Protein AF-A0A8B8GAT7-F1 (afdb_monomer_lite)

Structure (mmCIF, N/CA/C/O backbone):
data_AF-A0A8B8GAT7-F1
#
_entry.id   AF-A0A8B8GAT7-F1
#
loop_
_atom_site.group_PDB
_atom_site.id
_atom_site.type_symbol
_atom_site.label_atom_id
_atom_site.label_alt_id
_atom_site.label_comp_id
_atom_site.label_asym_id
_atom_site.label_entity_id
_atom_site.label_seq_id
_atom_site.pdbx_PDB_ins_code
_atom_site.Cartn_x
_atom_site.Cartn_y
_atom_site.Cartn_z
_atom_site.occupancy
_atom_site.B_iso_or_equiv
_atom_site.auth_seq_id
_atom_site.auth_comp_id
_atom_site.auth_asym_id
_atom_site.auth_atom_id
_atom_site.pdbx_PDB_model_num
ATOM 1 N N . MET A 1 1 ? 28.956 50.804 43.395 1.00 28.06 1 MET A N 1
ATOM 2 C CA . MET A 1 1 ? 30.348 50.786 42.893 1.00 28.06 1 MET A CA 1
ATOM 3 C C . MET A 1 1 ? 31.013 49.544 43.485 1.00 28.06 1 MET A C 1
ATOM 5 O O . MET A 1 1 ? 30.778 49.306 44.656 1.00 28.06 1 MET A O 1
ATOM 9 N N . VAL A 1 2 ? 31.769 48.769 42.697 1.00 25.88 2 VAL A N 1
ATOM 10 C CA . VAL A 1 2 ? 32.617 47.621 43.126 1.00 25.88 2 VAL A CA 1
ATOM 11 C C . VAL A 1 2 ? 31.918 46.394 43.765 1.00 25.88 2 VAL A C 1
ATOM 13 O O . VAL A 1 2 ? 31.827 46.223 44.972 1.00 25.88 2 VAL A O 1
ATOM 16 N N . GLN A 1 3 ? 31.448 45.528 42.868 1.00 20.38 3 GLN A N 1
ATOM 17 C CA . GLN A 1 3 ? 31.609 44.061 42.802 1.00 20.38 3 GLN A CA 1
ATOM 18 C C . GLN A 1 3 ? 32.591 43.368 43.790 1.00 20.38 3 GLN A C 1
ATOM 20 O O . GLN A 1 3 ? 33.748 43.768 43.851 1.00 20.38 3 GLN A O 1
ATOM 25 N N . LEU A 1 4 ? 32.178 42.250 44.423 1.00 23.47 4 LEU A N 1
ATOM 26 C CA . LEU A 1 4 ? 32.765 40.889 44.267 1.00 23.47 4 LEU A CA 1
ATOM 27 C C . LEU A 1 4 ? 32.117 39.829 45.201 1.00 23.47 4 LEU A C 1
ATOM 29 O O . LEU A 1 4 ? 31.803 40.104 46.353 1.00 23.47 4 LEU A O 1
ATOM 33 N N . ALA A 1 5 ? 31.950 38.609 44.676 1.00 21.92 5 ALA A N 1
ATOM 34 C CA . ALA A 1 5 ? 31.627 37.340 45.371 1.00 21.92 5 ALA A CA 1
ATOM 35 C C . ALA A 1 5 ? 32.861 36.388 45.231 1.00 21.92 5 ALA A C 1
ATOM 37 O O . ALA A 1 5 ? 33.861 36.891 44.703 1.00 21.92 5 ALA A O 1
ATOM 38 N N . PRO A 1 6 ? 32.890 35.069 45.588 1.00 32.22 6 PRO A N 1
ATOM 39 C CA . PRO A 1 6 ? 31.857 34.093 46.018 1.00 32.22 6 PRO A CA 1
ATOM 40 C C . PRO A 1 6 ? 32.106 33.601 47.481 1.00 32.22 6 PRO A C 1
ATOM 42 O O . PRO A 1 6 ? 32.804 34.300 48.204 1.00 32.22 6 PRO A O 1
ATOM 45 N N . THR A 1 7 ? 31.588 32.508 48.075 1.00 22.34 7 THR A N 1
ATOM 46 C CA . THR A 1 7 ? 30.887 31.239 47.698 1.00 22.34 7 THR A CA 1
ATOM 47 C C . THR A 1 7 ? 29.751 30.955 48.734 1.00 22.34 7 THR A C 1
ATOM 49 O O . THR A 1 7 ? 29.459 31.858 49.513 1.00 22.34 7 THR A O 1
ATOM 52 N N . ALA A 1 8 ? 29.019 29.827 48.842 1.00 23.84 8 ALA A N 1
ATOM 53 C CA . ALA A 1 8 ? 28.989 28.515 48.170 1.00 23.84 8 ALA A CA 1
ATOM 54 C C . ALA A 1 8 ? 27.554 27.917 48.151 1.00 23.84 8 ALA A C 1
ATOM 56 O O 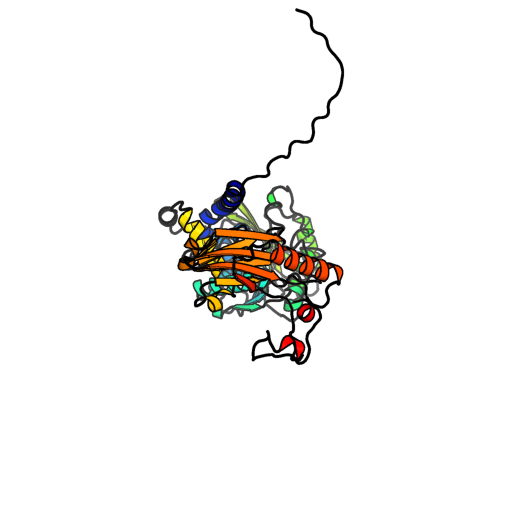. ALA A 1 8 ? 26.739 28.233 49.011 1.00 23.84 8 ALA A O 1
ATOM 57 N N . ASP A 1 9 ? 27.305 27.037 47.177 1.00 23.25 9 ASP A N 1
ATOM 58 C CA . ASP A 1 9 ? 26.381 25.888 47.126 1.00 23.25 9 ASP A CA 1
ATOM 59 C C . ASP A 1 9 ? 25.031 25.873 47.879 1.00 23.25 9 ASP A C 1
ATOM 61 O O . ASP A 1 9 ? 24.935 25.637 49.081 1.00 23.25 9 ASP A O 1
ATOM 65 N N . SER A 1 10 ? 23.953 25.837 47.087 1.00 26.08 10 SER A N 1
ATOM 66 C CA . SER A 1 10 ? 22.904 24.819 47.259 1.00 26.08 10 SER A CA 1
ATOM 67 C C . SER A 1 10 ? 22.390 24.361 45.887 1.00 26.08 10 SER A C 1
ATOM 69 O O . SER A 1 10 ? 22.376 25.126 44.922 1.00 26.08 10 SER A O 1
ATOM 71 N N . THR A 1 11 ? 22.059 23.077 45.773 1.00 26.28 11 THR A N 1
ATOM 72 C CA . THR A 1 11 ? 21.849 22.373 44.502 1.00 26.28 11 THR A CA 1
ATOM 73 C C . THR A 1 11 ? 20.491 22.668 43.864 1.00 26.28 11 THR A C 1
ATOM 75 O O . THR A 1 11 ? 19.439 22.431 44.456 1.00 26.28 11 THR A O 1
ATOM 78 N N . SER A 1 12 ? 20.495 23.100 42.602 1.00 26.39 12 SER A N 1
ATOM 79 C CA . SER A 1 12 ? 19.295 23.120 41.764 1.00 26.39 12 SER A CA 1
ATOM 80 C C . SER A 1 12 ? 18.989 21.715 41.232 1.00 26.39 12 SER A C 1
ATOM 82 O O . SER A 1 12 ? 19.799 21.102 40.537 1.00 26.39 12 SER A O 1
ATOM 84 N N . GLY A 1 13 ? 17.798 21.198 41.541 1.00 26.47 13 GLY A N 1
ATOM 85 C CA . GLY A 1 13 ? 17.272 20.002 40.880 1.00 26.47 13 GLY A CA 1
ATOM 86 C C . GLY A 1 13 ? 16.900 20.291 39.417 1.00 26.47 13 GLY A C 1
ATOM 87 O O . GLY A 1 13 ? 16.555 21.433 39.095 1.00 26.47 13 GLY A O 1
ATOM 88 N N . PRO A 1 14 ? 16.942 19.291 38.517 1.00 26.28 14 PRO A N 1
ATOM 89 C CA . PRO A 1 14 ? 16.519 19.476 37.136 1.00 26.28 14 PRO A CA 1
ATOM 90 C C . PRO A 1 14 ? 15.013 19.754 37.092 1.00 26.28 14 PRO A C 1
ATOM 92 O O . PRO A 1 14 ? 14.201 18.916 37.483 1.00 26.28 14 PRO A O 1
ATOM 95 N N . GLY A 1 15 ? 14.639 20.940 36.611 1.00 25.86 15 GLY A N 1
ATOM 96 C CA . GLY A 1 15 ? 13.243 21.268 36.351 1.00 25.86 15 GLY A CA 1
ATOM 97 C C . GLY A 1 15 ? 12.675 20.321 35.297 1.00 25.86 15 GLY A C 1
ATOM 98 O O . GLY A 1 15 ? 13.230 20.202 34.207 1.00 25.86 15 GLY A O 1
ATOM 99 N N . THR A 1 16 ? 11.572 19.647 35.616 1.00 27.73 16 THR A N 1
ATOM 100 C CA . THR A 1 16 ? 10.839 18.816 34.658 1.00 27.73 16 THR A CA 1
ATOM 101 C C . THR A 1 16 ? 10.305 19.682 33.522 1.00 27.73 16 THR A C 1
ATOM 103 O O . THR A 1 16 ? 9.320 20.402 33.706 1.00 27.73 16 THR A O 1
ATOM 106 N N . GLU A 1 17 ? 10.926 19.592 32.345 1.00 26.55 17 GLU A N 1
ATOM 107 C CA . GLU A 1 17 ? 10.342 20.111 31.111 1.00 26.55 17 GLU A CA 1
ATOM 108 C C . GLU A 1 17 ? 8.998 19.413 30.867 1.00 26.55 17 GLU A C 1
ATOM 110 O O . GLU A 1 17 ? 8.920 18.203 30.643 1.00 26.55 17 GLU A O 1
ATOM 115 N N . LEU A 1 18 ? 7.918 20.189 30.941 1.00 30.17 18 LEU A N 1
ATOM 116 C CA . LEU A 1 18 ? 6.583 19.739 30.570 1.00 30.17 18 LEU A CA 1
ATOM 117 C C . LEU A 1 18 ? 6.571 19.435 29.069 1.00 30.17 18 LEU A C 1
ATOM 119 O O . LEU A 1 18 ? 6.642 20.344 28.242 1.00 30.17 18 LEU A O 1
ATOM 123 N N . GLY A 1 19 ? 6.466 18.149 28.726 1.00 34.94 19 GLY A N 1
ATOM 124 C CA . GLY A 1 19 ? 6.281 17.710 27.345 1.00 34.94 19 GLY A CA 1
ATOM 125 C C . GLY A 1 19 ? 5.033 18.337 26.695 1.00 34.94 19 GLY A C 1
ATOM 126 O O . GLY A 1 19 ? 4.102 18.736 27.402 1.00 34.94 19 GLY A O 1
ATOM 127 N N . PRO A 1 20 ? 4.994 18.428 25.351 1.00 28.23 20 PRO A N 1
ATOM 128 C CA . PRO A 1 20 ? 3.956 19.156 24.624 1.00 28.23 20 PRO A CA 1
ATOM 129 C C . PRO A 1 20 ? 2.546 18.637 24.932 1.00 28.23 20 PRO A C 1
ATOM 131 O O . PRO A 1 20 ? 2.322 17.442 25.137 1.00 28.23 20 PRO A O 1
ATOM 134 N N . SER A 1 21 ? 1.578 19.550 24.954 1.00 30.92 21 SER A N 1
ATOM 135 C CA . SER A 1 21 ? 0.223 19.272 25.418 1.00 30.92 21 SER A CA 1
ATOM 136 C C . SER A 1 21 ? -0.584 18.415 24.431 1.00 30.92 21 SER A C 1
ATOM 138 O O . SER A 1 21 ? -0.236 18.228 23.260 1.00 30.92 21 SER A O 1
ATOM 140 N N . LYS A 1 22 ? -1.739 17.917 24.895 1.00 33.22 22 LYS A N 1
ATOM 141 C CA . LYS A 1 22 ? -2.673 17.117 24.079 1.00 33.22 22 LYS A CA 1
ATOM 142 C C . LYS A 1 22 ? -3.254 17.883 22.879 1.00 33.22 22 LYS A C 1
ATOM 144 O O . LYS A 1 22 ? -3.706 17.242 21.933 1.00 33.22 22 LYS A O 1
ATOM 149 N N . ALA A 1 23 ? -3.250 19.220 22.903 1.00 29.83 23 ALA A N 1
ATOM 150 C CA . ALA A 1 23 ? -3.638 20.033 21.750 1.00 29.83 23 ALA A CA 1
ATOM 151 C C . ALA A 1 23 ? -2.540 20.007 20.673 1.00 29.83 23 ALA A C 1
ATOM 153 O O . ALA A 1 23 ? -2.820 19.713 19.509 1.00 29.83 23 ALA A O 1
ATOM 154 N N . ASP A 1 24 ? -1.284 20.191 21.090 1.00 29.81 24 ASP A N 1
ATOM 155 C CA . ASP A 1 24 ? -0.116 20.279 20.208 1.00 29.81 24 ASP A CA 1
ATOM 156 C C . ASP A 1 24 ? 0.084 19.000 19.380 1.00 29.81 24 ASP A C 1
ATOM 158 O O . ASP A 1 24 ? 0.414 19.058 18.196 1.00 29.81 24 ASP A O 1
ATOM 162 N N . THR A 1 25 ? -0.170 17.820 19.958 1.00 39.31 25 THR A N 1
ATOM 163 C CA . THR A 1 25 ? -0.004 16.530 19.257 1.00 39.31 25 THR A CA 1
ATOM 164 C C . THR A 1 25 ? -1.077 16.273 18.194 1.00 39.31 25 THR A C 1
ATOM 166 O O . THR A 1 25 ? -0.775 15.752 17.111 1.00 39.31 25 THR A O 1
ATOM 169 N N . GLN A 1 26 ? -2.332 16.641 18.469 1.00 37.50 26 GLN A N 1
ATOM 170 C CA . GLN A 1 26 ? -3.435 16.447 17.523 1.00 37.50 26 GLN A CA 1
ATOM 171 C C . GLN A 1 26 ? -3.383 17.491 16.396 1.00 37.50 26 GLN A C 1
ATOM 173 O O . GLN A 1 26 ? -3.573 17.144 15.227 1.00 37.50 26 GLN A O 1
ATOM 178 N N . GLU A 1 27 ? -3.019 18.735 16.718 1.00 36.69 27 GLU A N 1
ATOM 179 C CA . GLU A 1 27 ? -2.766 19.790 15.734 1.00 36.69 27 GLU A CA 1
ATOM 180 C C . GLU A 1 27 ? -1.532 19.493 14.864 1.00 36.69 27 GLU A C 1
ATOM 182 O O . GLU A 1 27 ? -1.591 19.665 13.645 1.00 36.69 27 GLU A O 1
ATOM 187 N N . CYS A 1 28 ? -0.452 18.942 15.431 1.00 42.31 28 CYS A N 1
ATOM 188 C CA . CYS A 1 28 ? 0.725 18.515 14.668 1.00 42.31 28 CYS A CA 1
ATOM 189 C C . CYS A 1 28 ? 0.382 17.431 13.626 1.00 42.31 28 CYS A C 1
ATOM 191 O O . CYS A 1 28 ? 0.781 17.539 12.464 1.00 42.31 28 CYS A O 1
ATOM 193 N N . THR A 1 29 ? -0.430 16.432 13.994 1.00 42.75 29 THR A N 1
ATOM 194 C CA . THR A 1 29 ? -0.849 15.360 13.066 1.00 42.75 29 THR A CA 1
ATOM 195 C C . THR A 1 29 ? -1.764 15.894 11.957 1.00 42.75 29 THR A C 1
ATOM 197 O O . THR A 1 29 ? -1.546 15.590 10.779 1.00 42.75 29 THR A O 1
ATOM 200 N N . LEU A 1 30 ? -2.734 16.757 12.299 1.00 50.66 30 LEU A N 1
ATOM 201 C CA . LEU A 1 30 ? -3.574 17.449 11.313 1.00 50.66 30 LEU A CA 1
ATOM 202 C C . LEU A 1 30 ? -2.724 18.287 10.348 1.00 50.66 30 LEU A C 1
ATOM 204 O O . LEU A 1 30 ? -2.845 18.132 9.136 1.00 50.66 30 LEU A O 1
ATOM 208 N N . ASN A 1 31 ? -1.824 19.131 10.853 1.00 54.12 31 ASN A N 1
ATOM 209 C CA . ASN A 1 31 ? -1.012 20.024 10.022 1.00 54.12 31 ASN A CA 1
ATOM 210 C C . ASN A 1 31 ? -0.032 19.262 9.108 1.00 54.12 31 ASN A C 1
ATOM 212 O O . ASN A 1 31 ? 0.200 19.677 7.968 1.00 54.12 31 ASN A O 1
ATOM 216 N N . ARG A 1 32 ? 0.507 18.116 9.553 1.00 59.12 32 ARG A N 1
ATOM 217 C CA . ARG A 1 32 ? 1.447 17.291 8.769 1.00 59.12 32 ARG A CA 1
ATOM 218 C C . ARG A 1 32 ? 0.815 16.676 7.518 1.00 59.12 32 ARG A C 1
ATOM 220 O O . ARG A 1 32 ? 1.485 16.551 6.489 1.00 59.12 32 ARG A O 1
ATOM 227 N N . THR A 1 33 ? -0.463 16.321 7.618 1.00 61.44 33 THR A N 1
ATOM 228 C CA . THR A 1 33 ? -1.220 15.523 6.643 1.00 61.44 33 THR A CA 1
ATOM 229 C C . THR A 1 33 ? -2.176 16.364 5.793 1.00 61.44 33 THR A C 1
ATOM 231 O O . THR A 1 33 ? -2.322 16.112 4.597 1.00 61.44 33 THR A O 1
ATOM 234 N N . TYR A 1 34 ? -2.748 17.432 6.357 1.00 66.50 34 TYR A N 1
ATOM 235 C CA . TYR A 1 34 ? -3.693 18.332 5.686 1.00 66.50 34 TYR A CA 1
ATOM 236 C C . TYR A 1 34 ? -3.133 18.943 4.390 1.00 66.50 34 TYR A C 1
ATOM 238 O O . TYR A 1 34 ? -3.866 19.144 3.424 1.00 66.50 34 TYR A O 1
ATOM 246 N N . LYS A 1 35 ? -1.816 19.166 4.297 1.00 68.81 35 LYS A N 1
ATOM 247 C CA . LYS A 1 35 ? -1.186 19.620 3.044 1.00 68.81 35 LYS A CA 1
ATOM 248 C C . LYS A 1 35 ? -1.334 18.622 1.883 1.00 68.81 35 LYS A C 1
ATOM 250 O O . LYS A 1 35 ? -1.421 19.059 0.741 1.00 68.81 35 LYS A O 1
ATOM 255 N N . TYR A 1 36 ? -1.410 17.318 2.162 1.00 66.75 36 TYR A N 1
ATOM 256 C CA . TYR A 1 36 ? -1.682 16.276 1.164 1.00 66.75 36 TYR A CA 1
ATOM 257 C C . TYR A 1 36 ? -3.186 16.099 0.927 1.00 66.75 36 TYR A C 1
ATOM 259 O O . TYR A 1 36 ? -3.594 15.863 -0.204 1.00 66.75 36 TYR A O 1
ATOM 267 N N . TRP A 1 37 ? -4.031 16.348 1.936 1.00 70.81 37 TRP A N 1
ATOM 268 C CA . TRP A 1 37 ? -5.486 16.454 1.751 1.00 70.81 37 TRP A CA 1
ATOM 269 C C . TRP A 1 37 ? -5.880 17.527 0.719 1.00 70.81 37 TRP A C 1
ATOM 271 O O . TRP A 1 37 ? -6.756 17.299 -0.118 1.00 70.81 37 TRP A O 1
ATOM 281 N N . LYS A 1 38 ? -5.184 18.676 0.695 1.00 71.56 38 LYS A N 1
ATOM 282 C CA . LYS A 1 38 ? -5.355 19.700 -0.361 1.00 71.56 38 LYS A CA 1
ATOM 283 C C . LYS A 1 38 ? -5.011 19.187 -1.772 1.00 71.56 38 LYS A C 1
ATOM 285 O O . LYS A 1 38 ? -5.466 19.763 -2.759 1.00 71.56 38 LYS A O 1
ATOM 290 N N . LEU A 1 39 ? -4.217 18.118 -1.864 1.00 74.00 39 LEU A N 1
ATOM 291 C CA . LEU A 1 39 ? -3.773 17.461 -3.096 1.00 74.00 39 LEU A CA 1
ATOM 292 C C . LEU A 1 39 ? -4.561 16.178 -3.415 1.00 74.00 39 LEU A C 1
ATOM 294 O O . LEU A 1 39 ? -4.247 15.530 -4.413 1.00 74.00 39 LEU A O 1
ATOM 298 N N . ARG A 1 40 ? -5.590 15.816 -2.632 1.00 77.88 40 ARG A N 1
ATOM 299 C CA . ARG A 1 40 ? -6.311 14.532 -2.743 1.00 77.88 40 ARG A CA 1
ATOM 300 C C . ARG A 1 40 ? -6.801 14.214 -4.163 1.00 77.88 40 ARG A C 1
ATOM 302 O O . ARG A 1 40 ? -6.565 13.115 -4.651 1.00 77.88 40 ARG A O 1
ATOM 309 N N . PHE A 1 41 ? -7.324 15.214 -4.877 1.00 79.75 41 PHE A N 1
ATOM 310 C CA . PHE A 1 41 ? -7.779 15.084 -6.270 1.00 79.75 41 PHE A CA 1
ATOM 311 C C . PHE A 1 41 ? -6.665 14.837 -7.302 1.00 79.75 41 PHE A C 1
ATOM 313 O O . PHE A 1 41 ? -6.943 14.391 -8.408 1.00 79.75 41 PHE A O 1
ATOM 320 N N . SER A 1 42 ? -5.403 15.125 -6.963 1.00 79.38 42 SER A N 1
ATOM 321 C CA . SER A 1 42 ? -4.243 14.753 -7.792 1.00 79.38 42 SER A CA 1
ATOM 322 C C . SER A 1 42 ? -3.729 13.341 -7.495 1.00 79.38 42 SER A C 1
ATOM 324 O O . SER A 1 42 ? -3.000 12.774 -8.307 1.00 79.38 42 SER A O 1
ATOM 326 N N . LEU A 1 43 ? -4.114 12.768 -6.348 1.00 84.19 43 LEU A N 1
ATOM 327 C CA . LEU A 1 43 ? -3.844 11.375 -5.992 1.00 84.19 43 LEU A CA 1
ATOM 328 C C . LEU A 1 43 ? -4.906 10.453 -6.605 1.00 84.19 43 LEU A C 1
ATOM 330 O O . LEU A 1 43 ? -4.552 9.431 -7.178 1.00 84.19 43 LEU A O 1
ATOM 334 N N . PHE A 1 44 ? -6.180 10.849 -6.515 1.00 85.56 44 PHE A N 1
ATOM 335 C CA . PHE A 1 44 ? -7.328 10.200 -7.152 1.00 85.56 44 PHE A CA 1
ATOM 336 C C . PHE A 1 44 ? -8.347 11.262 -7.585 1.00 85.56 44 PHE A C 1
ATOM 338 O O . PHE A 1 44 ? -8.857 12.007 -6.757 1.00 85.56 44 PHE A O 1
ATOM 345 N N . SER A 1 45 ? -8.675 11.326 -8.870 1.00 84.25 45 SER A N 1
ATOM 346 C CA . SER A 1 45 ? -9.668 12.235 -9.455 1.00 84.25 45 SER A CA 1
ATOM 347 C C . SER A 1 45 ? -11.059 12.058 -8.837 1.00 84.25 45 SER A C 1
ATOM 349 O O . SER A 1 45 ? -11.692 13.040 -8.452 1.00 84.25 45 SER A O 1
ATOM 351 N N . LYS A 1 46 ? -11.486 10.805 -8.638 1.00 83.62 46 LYS A N 1
ATOM 352 C CA . LYS A 1 46 ? -12.759 10.418 -8.009 1.00 83.62 46 LYS A CA 1
ATOM 353 C C . LYS A 1 46 ? -12.719 10.464 -6.474 1.00 83.62 46 LYS A C 1
ATOM 355 O O . LYS A 1 46 ? -13.430 9.702 -5.830 1.00 83.62 46 LYS A O 1
ATOM 360 N N . PHE A 1 47 ? -11.868 11.297 -5.861 1.00 81.50 47 PHE A N 1
ATOM 361 C CA . PHE A 1 47 ? -11.592 11.205 -4.420 1.00 81.50 47 PHE A CA 1
ATOM 362 C C . PHE A 1 47 ? -12.860 11.225 -3.551 1.00 81.50 47 PHE A C 1
ATOM 364 O O . PHE A 1 47 ? -13.055 10.373 -2.686 1.00 81.50 47 PHE A O 1
ATOM 371 N N . ASP A 1 48 ? -13.734 12.197 -3.811 1.00 76.88 48 ASP A N 1
ATOM 372 C CA . ASP A 1 48 ? -14.946 12.419 -3.023 1.00 76.88 48 ASP A CA 1
ATOM 373 C C . ASP A 1 48 ? -16.072 11.405 -3.382 1.00 76.88 48 ASP A C 1
ATOM 375 O O . ASP A 1 48 ? -17.113 11.400 -2.732 1.00 76.88 48 ASP A O 1
ATOM 379 N N . GLU A 1 49 ? -15.856 10.485 -4.339 1.00 79.00 49 GLU A N 1
ATOM 380 C CA . GLU A 1 49 ? -16.724 9.325 -4.637 1.00 79.00 49 GLU A CA 1
ATOM 381 C C . GLU A 1 49 ? -16.399 8.102 -3.740 1.00 79.00 49 GLU A C 1
ATOM 383 O O . GLU A 1 49 ? -16.418 6.959 -4.189 1.00 79.00 49 GLU A O 1
ATOM 388 N N . GLU A 1 50 ? -16.093 8.330 -2.457 1.00 77.25 50 GLU A N 1
ATOM 389 C CA . GLU A 1 50 ? -15.723 7.304 -1.457 1.00 77.25 50 GLU A CA 1
ATOM 390 C C . GLU A 1 50 ? -14.380 6.567 -1.702 1.00 77.25 50 GLU A C 1
ATOM 392 O O . GLU A 1 50 ? -14.216 5.411 -1.294 1.00 77.25 50 GLU A O 1
ATOM 397 N N . VAL A 1 51 ? -13.381 7.232 -2.302 1.00 78.94 51 VAL A N 1
ATOM 398 C CA . VAL A 1 51 ? -11.983 6.748 -2.290 1.00 78.94 51 VAL A CA 1
ATOM 399 C C . VAL A 1 51 ? -11.399 6.856 -0.879 1.00 78.94 51 VAL A C 1
ATOM 401 O O . VAL A 1 51 ? -11.605 7.839 -0.169 1.00 78.94 51 VAL A O 1
ATOM 404 N N . MET A 1 52 ? -10.615 5.852 -0.484 1.00 78.38 52 MET A N 1
ATOM 405 C CA . MET A 1 52 ? -10.044 5.729 0.855 1.00 78.38 52 MET A CA 1
ATOM 406 C C . MET A 1 52 ? -8.525 5.519 0.792 1.00 78.38 52 MET A C 1
ATOM 408 O O . MET A 1 52 ? -8.021 4.595 0.148 1.00 78.38 52 MET A O 1
ATOM 412 N N . LEU A 1 53 ? -7.788 6.367 1.511 1.00 74.62 53 LEU A N 1
ATOM 413 C CA . LEU A 1 53 ? -6.334 6.336 1.696 1.00 74.62 53 LEU A CA 1
ATOM 414 C C . LEU A 1 53 ? -5.992 6.497 3.176 1.00 74.62 53 LEU A C 1
ATOM 416 O O . LEU A 1 53 ? -6.371 7.499 3.779 1.00 74.62 53 LEU A O 1
ATOM 420 N N . ASP A 1 54 ? -5.210 5.584 3.748 1.00 72.50 54 ASP A N 1
ATOM 421 C CA . ASP A 1 54 ? -4.618 5.823 5.067 1.00 72.50 54 ASP A CA 1
ATOM 422 C C . ASP A 1 54 ? -3.569 6.955 5.048 1.00 72.50 54 ASP A C 1
ATOM 424 O O . ASP A 1 54 ? -3.155 7.453 3.994 1.00 72.50 54 ASP A O 1
ATOM 428 N N . GLU A 1 55 ? -3.119 7.351 6.241 1.00 71.00 55 GLU A N 1
ATOM 429 C CA . GLU A 1 55 ? -2.138 8.423 6.408 1.00 71.00 55 GLU A CA 1
ATOM 430 C C . GLU A 1 55 ? -0.847 8.155 5.619 1.00 71.00 55 GLU A C 1
ATOM 432 O O . GLU A 1 55 ? -0.366 9.032 4.906 1.00 71.00 55 GLU A O 1
ATOM 437 N N . ALA A 1 56 ? -0.315 6.928 5.678 1.00 71.25 56 ALA A N 1
ATOM 438 C CA . ALA A 1 56 ? 0.912 6.547 4.981 1.00 71.25 56 ALA A CA 1
ATOM 439 C C . ALA A 1 56 ? 0.770 6.698 3.454 1.00 71.25 56 ALA A C 1
ATOM 441 O O . ALA A 1 56 ? 1.702 7.156 2.786 1.00 71.25 56 ALA A O 1
ATOM 442 N N . SER A 1 57 ? -0.401 6.363 2.905 1.00 76.25 57 SER A N 1
ATOM 443 C CA . SER A 1 57 ? -0.727 6.531 1.486 1.00 76.25 57 SER A CA 1
ATOM 444 C C . SER A 1 57 ? -0.837 7.996 1.061 1.00 76.25 57 SER A C 1
ATOM 446 O O . SER A 1 57 ? -0.395 8.317 -0.039 1.00 76.25 57 SER A O 1
ATOM 448 N N . MET A 1 58 ? -1.309 8.912 1.915 1.00 73.81 58 MET A N 1
ATOM 449 C CA . MET A 1 58 ? -1.327 10.354 1.592 1.00 73.81 58 MET A CA 1
ATOM 450 C C . MET A 1 58 ? 0.067 10.925 1.274 1.00 73.81 58 MET A C 1
ATOM 452 O O . MET A 1 58 ? 0.176 11.882 0.511 1.00 73.81 58 MET A O 1
ATOM 456 N N . TYR A 1 59 ? 1.133 10.333 1.826 1.00 72.25 59 TYR A N 1
ATOM 457 C CA . TYR A 1 59 ? 2.522 10.722 1.549 1.00 72.25 59 TYR A CA 1
ATOM 458 C C . TYR A 1 59 ? 3.165 9.992 0.357 1.00 72.25 59 TYR A C 1
ATOM 460 O O . TYR A 1 59 ? 4.205 10.440 -0.124 1.00 72.25 59 TYR A O 1
ATOM 468 N N . SER A 1 60 ? 2.637 8.829 -0.045 1.00 70.31 60 SER A N 1
ATOM 469 C CA . SER A 1 60 ? 3.362 7.844 -0.873 1.00 70.31 60 SER A CA 1
ATOM 470 C C . SER A 1 60 ? 2.629 7.377 -2.131 1.00 70.31 60 SER A C 1
ATOM 472 O O . SER A 1 60 ? 3.240 6.737 -2.985 1.00 70.31 60 SER A O 1
ATOM 474 N N . VAL A 1 61 ? 1.344 7.705 -2.280 1.00 76.56 61 VAL A N 1
ATOM 475 C CA . VAL A 1 61 ? 0.570 7.402 -3.487 1.00 76.56 61 VAL A CA 1
ATOM 476 C C . VAL A 1 61 ? 1.149 8.127 -4.702 1.00 76.56 61 VAL A C 1
ATOM 478 O O . VAL A 1 61 ? 1.379 9.336 -4.687 1.00 76.56 61 VAL A O 1
ATOM 481 N N . CYS A 1 62 ? 1.350 7.366 -5.778 1.00 82.94 62 CYS A N 1
ATOM 482 C CA . CYS A 1 62 ? 1.661 7.889 -7.102 1.00 82.94 62 CYS A CA 1
ATOM 483 C C . CYS A 1 62 ? 0.509 8.804 -7.582 1.00 82.94 62 CYS A C 1
ATOM 485 O O . CYS A 1 62 ? -0.638 8.359 -7.548 1.00 82.94 62 CYS A O 1
ATOM 487 N N . PRO A 1 63 ? 0.761 10.052 -8.024 1.00 87.62 63 PRO A N 1
ATOM 488 C CA . PRO A 1 63 ? -0.287 10.914 -8.574 1.00 87.62 63 PRO A CA 1
ATOM 489 C C . PRO A 1 63 ? -1.023 10.243 -9.742 1.00 87.62 63 PRO A C 1
ATOM 491 O O . PRO A 1 63 ? -0.381 9.614 -10.586 1.00 87.62 63 PRO A O 1
ATOM 494 N N . GLU A 1 64 ? -2.346 10.404 -9.846 1.00 89.12 64 GLU A N 1
ATOM 495 C CA . GLU A 1 64 ? -3.148 9.628 -10.808 1.00 89.12 64 GLU A CA 1
ATOM 496 C C . GLU A 1 64 ? -2.688 9.850 -12.257 1.00 89.12 64 GLU A C 1
ATOM 498 O O . GLU A 1 64 ? -2.570 8.899 -13.023 1.00 89.12 64 GLU A O 1
ATOM 503 N N . VAL A 1 65 ? -2.332 11.087 -12.619 1.00 89.00 65 VAL A N 1
ATOM 504 C CA . VAL A 1 65 ? -1.792 11.423 -13.949 1.00 89.00 65 VAL A CA 1
ATOM 505 C C . VAL A 1 65 ? -0.518 10.636 -14.295 1.00 89.00 65 VAL A C 1
ATOM 507 O O . VAL A 1 65 ? -0.301 10.258 -15.448 1.00 89.00 65 VAL A O 1
ATOM 510 N N . LEU A 1 66 ? 0.327 10.344 -13.305 1.00 90.69 66 LEU A N 1
ATOM 511 C CA . LEU A 1 66 ? 1.535 9.549 -13.502 1.00 90.69 66 LEU A CA 1
ATOM 512 C C . LEU A 1 66 ? 1.196 8.063 -13.638 1.00 90.69 66 LEU A C 1
ATOM 514 O O . LEU A 1 66 ? 1.718 7.406 -14.538 1.00 90.69 66 LEU A O 1
ATOM 518 N N . ALA A 1 67 ? 0.276 7.553 -12.818 1.00 92.00 67 ALA A N 1
ATOM 519 C CA . ALA A 1 67 ? -0.254 6.201 -12.967 1.00 92.00 67 ALA A CA 1
ATOM 520 C C . ALA A 1 67 ? -0.908 5.994 -14.353 1.00 92.00 67 ALA A C 1
ATOM 522 O O . ALA A 1 67 ? -0.639 4.991 -15.011 1.00 92.00 67 ALA A O 1
ATOM 523 N N . GLN A 1 68 ? -1.670 6.976 -14.853 1.00 91.88 68 GLN A N 1
ATOM 524 C CA . GLN A 1 68 ? -2.227 7.003 -16.213 1.00 91.88 68 GLN A CA 1
ATOM 525 C C . GLN A 1 68 ? -1.132 6.993 -17.292 1.00 91.88 68 GLN A C 1
ATOM 527 O O . GLN A 1 68 ? -1.233 6.250 -18.268 1.00 91.88 68 GLN A O 1
ATOM 532 N N . HIS A 1 69 ? -0.075 7.801 -17.140 1.00 93.00 69 HIS A N 1
ATOM 533 C CA . HIS A 1 69 ? 1.056 7.814 -18.078 1.00 93.00 69 HIS A CA 1
ATOM 534 C C . HIS A 1 69 ? 1.775 6.458 -18.124 1.00 93.00 69 HIS A C 1
ATOM 536 O O . HIS A 1 69 ? 2.011 5.924 -19.209 1.00 93.00 69 HIS A O 1
ATOM 542 N N . ILE A 1 70 ? 2.056 5.862 -16.960 1.00 92.75 70 ILE A N 1
ATOM 543 C CA . ILE A 1 70 ? 2.644 4.519 -16.855 1.00 92.75 70 ILE A CA 1
ATOM 544 C C . ILE A 1 70 ? 1.726 3.489 -17.529 1.00 92.75 70 ILE A C 1
ATOM 546 O O . ILE A 1 70 ? 2.190 2.730 -18.379 1.00 92.75 70 ILE A O 1
ATOM 550 N N . ALA A 1 71 ? 0.423 3.498 -17.235 1.00 91.75 71 ALA A N 1
ATOM 551 C CA . ALA A 1 71 ? -0.538 2.562 -17.817 1.00 91.75 71 ALA A CA 1
ATOM 552 C C . ALA A 1 71 ? -0.623 2.671 -19.353 1.00 91.75 71 ALA A C 1
ATOM 554 O O . ALA A 1 71 ? -0.576 1.653 -20.043 1.00 91.75 71 ALA A O 1
ATOM 555 N N . LYS A 1 72 ? -0.617 3.889 -19.916 1.00 91.25 72 LYS A N 1
ATOM 556 C CA . LYS A 1 72 ? -0.570 4.117 -21.377 1.00 91.25 72 LYS A CA 1
ATOM 557 C C . LYS A 1 72 ? 0.669 3.496 -22.035 1.00 91.25 72 LYS A C 1
ATOM 559 O O . LYS A 1 72 ? 0.580 2.990 -23.154 1.00 91.25 72 LYS A O 1
ATOM 564 N N . ARG A 1 73 ? 1.813 3.474 -21.339 1.00 90.94 73 ARG A N 1
ATOM 565 C CA . ARG A 1 73 ? 3.055 2.809 -21.791 1.00 90.94 73 ARG A CA 1
ATOM 566 C C . ARG A 1 73 ? 2.997 1.277 -21.675 1.00 90.94 73 ARG A C 1
ATOM 568 O O . ARG A 1 73 ? 3.817 0.609 -22.301 1.00 90.94 73 ARG A O 1
ATOM 575 N N . CYS A 1 74 ? 2.033 0.741 -20.925 1.00 89.75 74 CYS A N 1
ATOM 576 C CA . CYS A 1 74 ? 1.841 -0.684 -20.628 1.00 89.75 74 CYS A CA 1
ATOM 577 C C . CYS A 1 74 ? 0.688 -1.346 -21.414 1.00 89.75 74 CYS A C 1
ATOM 579 O O . CYS A 1 74 ? 0.445 -2.537 -21.246 1.00 89.75 74 CYS A O 1
ATOM 581 N N . THR A 1 75 ? -0.000 -0.617 -22.299 1.00 87.81 75 THR A N 1
ATOM 582 C CA . THR A 1 75 ? -1.133 -1.097 -23.133 1.00 87.81 75 THR A CA 1
ATOM 583 C C . THR A 1 75 ? -0.879 -2.413 -23.876 1.00 87.81 75 THR A C 1
ATOM 585 O O . THR A 1 75 ? -1.797 -3.203 -24.054 1.00 87.81 75 THR A O 1
ATOM 588 N N . SER A 1 76 ? 0.368 -2.672 -24.281 1.00 86.06 76 SER A N 1
ATOM 589 C CA . SER A 1 76 ? 0.786 -3.907 -24.971 1.00 86.06 76 SER A CA 1
ATOM 590 C C . SER A 1 76 ? 0.956 -5.147 -24.074 1.00 86.06 76 SER A C 1
ATOM 592 O O . SER A 1 76 ? 1.433 -6.176 -24.552 1.00 86.06 76 SER A O 1
ATOM 594 N N . PHE A 1 77 ? 0.683 -5.049 -22.771 1.00 85.81 77 PHE A N 1
ATOM 595 C CA . PHE A 1 77 ? 0.865 -6.150 -21.822 1.00 85.81 77 PHE A CA 1
ATOM 596 C C . PHE A 1 77 ? -0.469 -6.870 -21.588 1.00 85.81 77 PHE A C 1
ATOM 598 O O . PHE A 1 77 ? -1.495 -6.218 -21.393 1.00 85.81 77 PHE A O 1
ATOM 605 N N . GLY A 1 78 ? -0.448 -8.205 -21.580 1.00 82.88 78 GLY A N 1
ATOM 606 C CA . GLY A 1 78 ? -1.578 -9.020 -21.150 1.00 82.88 78 GLY A CA 1
ATOM 607 C C . GLY A 1 78 ? -1.628 -9.075 -19.626 1.00 82.88 78 GLY A C 1
ATOM 608 O O . GLY A 1 78 ? -2.183 -8.196 -18.973 1.00 82.88 78 GLY A O 1
ATOM 609 N N . THR A 1 79 ? -1.040 -10.104 -19.029 1.00 87.31 79 THR A N 1
ATOM 610 C CA . THR A 1 79 ? -1.003 -10.269 -17.570 1.00 87.31 79 THR A CA 1
ATOM 611 C C . THR A 1 79 ? 0.064 -9.366 -16.948 1.00 87.31 79 THR A C 1
ATOM 613 O O . THR A 1 79 ? 1.228 -9.416 -17.344 1.00 87.31 79 THR A O 1
ATOM 616 N N . VAL A 1 80 ? -0.308 -8.563 -15.947 1.00 89.25 80 VAL A N 1
ATOM 617 C CA . VAL A 1 80 ? 0.618 -7.667 -15.228 1.00 89.25 80 VAL A CA 1
ATOM 618 C C . VAL A 1 80 ? 0.590 -7.957 -13.731 1.00 89.25 80 VAL A C 1
ATOM 620 O O . VAL A 1 80 ? -0.484 -8.189 -13.172 1.00 89.25 80 VAL A O 1
ATOM 623 N N . LEU A 1 81 ? 1.770 -7.915 -13.103 1.00 88.94 81 LEU A N 1
ATOM 624 C CA . LEU A 1 81 ? 1.961 -7.971 -11.654 1.00 88.94 81 LEU A CA 1
ATOM 625 C C . LEU A 1 81 ? 2.356 -6.599 -11.091 1.00 88.94 81 LEU A C 1
ATOM 627 O O . LEU A 1 81 ? 3.385 -6.057 -11.490 1.00 88.94 81 LEU A O 1
ATOM 631 N N . ASP A 1 82 ? 1.596 -6.081 -10.123 1.00 89.56 82 ASP A N 1
ATOM 632 C CA . ASP A 1 82 ? 2.069 -5.025 -9.210 1.00 89.56 82 ASP A CA 1
ATOM 633 C C . ASP A 1 82 ? 2.285 -5.636 -7.812 1.00 89.56 82 ASP A C 1
ATOM 635 O O . ASP A 1 82 ? 1.298 -6.033 -7.184 1.00 89.56 82 ASP A O 1
ATOM 639 N N . PRO A 1 83 ? 3.547 -5.749 -7.349 1.00 84.69 83 PRO A N 1
ATOM 640 C CA . PRO A 1 83 ? 3.916 -6.284 -6.041 1.00 84.69 83 PRO A CA 1
ATOM 641 C C . PRO A 1 83 ? 3.998 -5.229 -4.914 1.00 84.69 83 PRO A C 1
ATOM 643 O O . PRO A 1 83 ? 4.310 -5.563 -3.771 1.00 84.69 83 PRO A O 1
ATOM 646 N N . PHE A 1 84 ? 3.753 -3.944 -5.208 1.00 83.31 84 PHE A N 1
ATOM 647 C CA . PHE A 1 84 ? 3.798 -2.835 -4.235 1.00 83.31 84 PHE A CA 1
ATOM 648 C C . PHE A 1 84 ? 2.634 -1.858 -4.431 1.00 83.31 84 PHE A C 1
ATOM 650 O O . PHE A 1 84 ? 2.767 -0.639 -4.311 1.00 83.31 84 PHE A O 1
ATOM 657 N N . CYS A 1 85 ? 1.466 -2.410 -4.720 1.00 81.69 85 CYS A N 1
ATOM 658 C CA . CYS A 1 85 ? 0.262 -1.694 -5.117 1.00 81.69 85 CYS A CA 1
ATOM 659 C C . CYS A 1 85 ? -0.238 -0.597 -4.154 1.00 81.69 85 CYS A C 1
ATOM 661 O O . CYS A 1 85 ? -0.942 0.326 -4.579 1.00 81.69 85 CYS A O 1
ATOM 663 N N . GLY A 1 86 ? 0.070 -0.703 -2.857 1.00 84.12 86 GLY A N 1
ATOM 664 C CA . GLY A 1 86 ? -0.413 0.204 -1.818 1.00 84.12 86 GLY A CA 1
ATOM 665 C C . GLY A 1 86 ? -1.942 0.282 -1.795 1.00 84.12 86 GLY A C 1
ATOM 666 O O . GLY A 1 86 ? -2.615 -0.690 -1.485 1.00 84.12 86 GLY A O 1
ATOM 667 N N . THR A 1 87 ? -2.493 1.450 -2.120 1.00 84.88 87 THR A N 1
ATOM 668 C CA . THR A 1 87 ? -3.945 1.709 -2.209 1.00 84.88 87 THR A CA 1
ATOM 669 C C . THR A 1 87 ? -4.492 1.657 -3.642 1.00 84.88 87 THR A C 1
ATOM 671 O O . THR A 1 87 ? -5.589 2.149 -3.907 1.00 84.88 87 THR A O 1
ATOM 674 N N . GLY A 1 88 ? -3.739 1.065 -4.574 1.00 88.56 88 GLY A N 1
ATOM 675 C CA . GLY A 1 88 ? -4.244 0.581 -5.859 1.00 88.56 88 GLY A CA 1
ATOM 676 C C . GLY A 1 88 ? -4.147 1.527 -7.058 1.00 88.56 88 GLY A C 1
ATOM 677 O O . GLY A 1 88 ? -4.503 1.094 -8.147 1.00 88.56 88 GLY A O 1
ATOM 678 N N . VAL A 1 89 ? -3.654 2.768 -6.923 1.00 90.25 89 VAL A N 1
ATOM 679 C CA . VAL A 1 89 ? -3.705 3.782 -8.008 1.00 90.25 89 VAL A CA 1
ATOM 680 C C . VAL A 1 89 ? -3.109 3.291 -9.337 1.00 90.25 89 VAL A C 1
ATOM 682 O O . VAL A 1 89 ? -3.754 3.399 -10.376 1.00 90.25 89 VAL A O 1
ATOM 685 N N . ASN A 1 90 ? -1.922 2.673 -9.308 1.00 89.38 90 ASN A N 1
ATOM 686 C CA . ASN A 1 90 ? -1.258 2.136 -10.498 1.00 89.38 90 ASN A CA 1
ATOM 687 C C . ASN A 1 90 ? -2.097 1.038 -11.158 1.00 89.38 90 ASN A C 1
ATOM 689 O O . ASN A 1 90 ? -2.282 1.031 -12.372 1.00 89.38 90 ASN A O 1
ATOM 693 N N . VAL A 1 91 ? -2.632 0.127 -10.349 1.00 88.88 91 VAL A N 1
ATOM 694 C CA . VAL A 1 91 ? -3.368 -1.053 -10.814 1.00 88.88 91 VAL A CA 1
ATOM 695 C C . VAL A 1 91 ? -4.750 -0.672 -11.328 1.00 88.88 91 VAL A C 1
ATOM 697 O O . VAL A 1 91 ? -5.190 -1.226 -12.326 1.00 88.88 91 VAL A O 1
ATOM 700 N N . ILE A 1 92 ? -5.396 0.324 -10.720 1.00 91.94 92 ILE A N 1
ATOM 701 C CA . ILE A 1 92 ? -6.638 0.919 -11.222 1.00 91.94 92 ILE A CA 1
ATOM 702 C C . ILE A 1 92 ? -6.405 1.510 -12.615 1.00 91.94 92 ILE A C 1
ATOM 704 O O . ILE A 1 92 ? -7.156 1.200 -13.533 1.00 91.94 92 ILE A O 1
ATOM 708 N N . GLN A 1 93 ? -5.329 2.276 -12.820 1.00 92.69 93 GLN A N 1
ATOM 709 C CA . GLN A 1 93 ? -5.029 2.838 -14.142 1.00 92.69 93 GLN A CA 1
ATOM 710 C C . GLN A 1 93 ? -4.620 1.772 -15.169 1.00 92.69 93 GLN A C 1
ATOM 712 O O . GLN A 1 93 ? -5.048 1.848 -16.320 1.00 92.69 93 GLN A O 1
ATOM 717 N N . LEU A 1 94 ? -3.878 0.733 -14.771 1.00 90.50 94 LEU A N 1
ATOM 718 C CA . LEU A 1 94 ? -3.616 -0.437 -15.621 1.00 90.50 94 LEU A CA 1
ATOM 719 C C . LEU A 1 94 ? -4.921 -1.159 -16.007 1.00 90.50 94 LEU A C 1
ATOM 721 O O . LEU A 1 94 ? -5.104 -1.505 -17.171 1.00 90.50 94 LEU A O 1
ATOM 725 N N . ALA A 1 95 ? -5.854 -1.328 -15.067 1.00 90.00 95 ALA A N 1
ATOM 726 C CA . ALA A 1 95 ? -7.152 -1.962 -15.302 1.00 90.00 95 ALA A CA 1
ATOM 727 C C . ALA A 1 95 ? -8.088 -1.122 -16.181 1.00 90.00 95 ALA A C 1
ATOM 729 O O . ALA A 1 95 ? -8.901 -1.684 -16.908 1.00 90.00 95 ALA A O 1
ATOM 730 N N . LEU A 1 96 ? -7.976 0.207 -16.135 1.00 90.12 96 LEU A N 1
ATOM 731 C CA . LEU A 1 96 ? -8.712 1.120 -17.014 1.00 90.12 96 LEU A CA 1
ATOM 732 C C . LEU A 1 96 ? -8.134 1.177 -18.434 1.00 90.12 96 LEU A C 1
ATOM 734 O O . LEU A 1 96 ? -8.873 1.476 -19.365 1.00 90.12 96 LEU A O 1
ATOM 738 N N . THR A 1 97 ? -6.832 0.921 -18.606 1.00 87.19 97 THR A N 1
ATOM 739 C CA . THR A 1 97 ? -6.117 1.206 -19.867 1.00 87.19 97 THR A CA 1
ATOM 740 C C . THR A 1 97 ? -5.755 -0.046 -20.679 1.00 87.19 97 THR A C 1
ATOM 742 O O . THR A 1 97 ? -5.607 0.037 -21.895 1.00 87.19 97 THR A O 1
ATOM 745 N N . CYS A 1 98 ? -5.573 -1.207 -20.043 1.00 80.69 98 CYS A N 1
ATOM 746 C CA . CYS A 1 98 ? -5.125 -2.436 -20.707 1.00 80.69 98 CYS A CA 1
ATOM 747 C C . CYS A 1 98 ? -6.307 -3.403 -20.891 1.00 80.69 98 CYS A C 1
ATOM 749 O O . CYS A 1 98 ? -6.605 -4.171 -19.982 1.00 80.69 98 CYS A O 1
ATOM 751 N N . ASP A 1 99 ? -6.983 -3.410 -22.044 1.00 66.25 99 ASP A N 1
ATOM 752 C CA . ASP A 1 99 ? -8.256 -4.140 -22.251 1.00 66.25 99 ASP A CA 1
ATOM 753 C C . ASP A 1 99 ? -8.223 -5.659 -22.001 1.00 66.25 99 ASP A C 1
ATOM 755 O O . ASP A 1 99 ? -9.247 -6.246 -21.670 1.00 66.25 99 ASP A O 1
ATOM 759 N N . HIS A 1 100 ? -7.060 -6.303 -22.116 1.00 53.53 100 HIS A N 1
ATOM 760 C CA . HIS A 1 100 ? -6.940 -7.770 -22.112 1.00 53.53 100 HIS A CA 1
ATOM 761 C C . HIS A 1 100 ? -6.275 -8.332 -20.842 1.00 53.53 100 HIS A C 1
ATOM 763 O O . HIS A 1 100 ? -5.923 -9.512 -20.781 1.00 53.53 100 HIS A O 1
ATOM 769 N N . SER A 1 101 ? -6.071 -7.498 -19.820 1.00 50.66 101 SER A N 1
ATOM 770 C CA . SER A 1 101 ? -5.286 -7.874 -18.648 1.00 50.66 101 SER A CA 1
ATOM 771 C C . SER A 1 101 ? -6.074 -8.675 -17.606 1.00 50.66 101 SER A C 1
ATOM 773 O O . SER A 1 101 ? -7.014 -8.185 -16.980 1.00 50.66 101 SER A O 1
ATOM 775 N N . LYS A 1 102 ? -5.622 -9.911 -17.348 1.00 52.88 102 LYS A N 1
ATOM 776 C CA . LYS A 1 102 ? -5.741 -10.505 -16.009 1.00 52.88 102 LYS A CA 1
ATOM 777 C C . LYS A 1 102 ? -4.686 -9.831 -15.138 1.00 52.88 102 LYS A C 1
ATOM 779 O O . LYS A 1 102 ? -3.497 -10.052 -15.354 1.00 52.88 102 LYS A O 1
ATOM 784 N N . LEU A 1 103 ? -5.094 -8.989 -14.198 1.00 57.53 103 LEU A N 1
ATOM 785 C CA . LEU A 1 103 ? -4.160 -8.319 -13.295 1.00 57.53 103 LEU A CA 1
ATOM 786 C C . LEU A 1 103 ? -3.998 -9.169 -12.041 1.00 57.53 103 LEU A C 1
ATOM 788 O O . LEU A 1 103 ? -4.944 -9.305 -11.270 1.00 57.53 103 LEU A O 1
ATOM 792 N N . VAL A 1 104 ? -2.810 -9.742 -11.846 1.00 55.50 104 VAL A N 1
ATOM 793 C CA . VAL A 1 104 ? -2.477 -10.457 -10.608 1.00 55.50 104 VAL A CA 1
ATOM 794 C C . VAL A 1 104 ? -1.801 -9.460 -9.687 1.00 55.50 104 VAL A C 1
ATOM 796 O O . VAL A 1 104 ? -0.831 -8.818 -10.065 1.00 55.50 104 VAL A O 1
ATOM 799 N N . HIS A 1 105 ? -2.328 -9.282 -8.488 1.00 61.81 105 HIS A N 1
ATOM 800 C CA . HIS A 1 105 ? -1.968 -8.166 -7.629 1.00 61.81 105 HIS A CA 1
ATOM 801 C C . HIS A 1 105 ? -1.503 -8.689 -6.282 1.00 61.81 105 HIS A C 1
ATOM 803 O O . HIS A 1 105 ? -2.217 -9.463 -5.647 1.00 61.81 105 HIS A O 1
ATOM 809 N N . THR A 1 106 ? -0.324 -8.270 -5.832 1.00 51.84 106 THR A N 1
ATOM 810 C CA . THR A 1 106 ? 0.245 -8.736 -4.566 1.00 51.84 106 THR A CA 1
ATOM 811 C C . THR A 1 106 ? 0.713 -7.542 -3.741 1.00 51.84 106 THR A C 1
ATOM 813 O O . THR A 1 106 ? 1.323 -6.613 -4.260 1.00 51.84 106 THR A O 1
ATOM 816 N N . THR A 1 107 ? 0.439 -7.536 -2.439 1.00 51.25 107 THR A N 1
ATOM 817 C CA . THR A 1 107 ? 1.202 -6.682 -1.511 1.00 51.25 107 THR A CA 1
ATOM 818 C C . THR A 1 107 ? 2.510 -7.365 -1.129 1.00 51.25 107 THR A C 1
ATOM 820 O O . THR A 1 107 ? 2.749 -8.520 -1.479 1.00 51.25 107 THR A O 1
ATOM 823 N N . ILE A 1 108 ? 3.360 -6.688 -0.362 1.00 47.44 108 ILE A N 1
ATOM 824 C CA . ILE A 1 108 ? 4.414 -7.347 0.412 1.00 47.44 108 ILE A CA 1
ATOM 825 C C . ILE A 1 108 ? 3.913 -7.511 1.844 1.00 47.44 108 ILE A C 1
ATOM 827 O O . ILE A 1 108 ? 3.778 -6.517 2.546 1.00 47.44 108 ILE A O 1
ATOM 831 N N . GLU A 1 109 ? 3.692 -8.745 2.301 1.00 46.16 109 GLU A N 1
ATOM 832 C CA . GLU A 1 109 ? 3.900 -9.057 3.719 1.00 46.16 109 GLU A CA 1
ATOM 833 C C . GLU A 1 109 ? 5.374 -8.836 4.052 1.00 46.16 109 GLU A C 1
ATOM 835 O O . GLU A 1 109 ? 6.256 -9.522 3.521 1.00 46.16 109 GLU A O 1
ATOM 840 N N . HIS A 1 110 ? 5.649 -7.972 5.023 1.00 43.16 110 HIS A N 1
ATOM 841 C CA . HIS A 1 110 ? 6.898 -8.088 5.763 1.00 43.16 110 HIS A CA 1
ATOM 842 C C . HIS A 1 110 ? 6.768 -9.223 6.774 1.00 43.16 110 HIS A C 1
ATOM 844 O O . HIS A 1 110 ? 6.375 -9.017 7.923 1.00 43.16 110 HIS A O 1
ATOM 850 N N . ASN A 1 111 ? 7.107 -10.432 6.330 1.00 34.00 111 ASN A N 1
ATOM 851 C CA . ASN A 1 111 ? 7.129 -11.614 7.176 1.00 34.00 111 ASN A CA 1
ATOM 852 C C . ASN A 1 111 ? 8.270 -11.499 8.204 1.00 34.00 111 ASN A C 1
ATOM 854 O O . ASN A 1 111 ? 9.405 -11.905 7.956 1.00 34.00 111 ASN A O 1
ATOM 858 N N . ARG A 1 112 ? 7.980 -10.890 9.359 1.00 36.72 112 ARG A N 1
ATOM 859 C CA . ARG A 1 112 ? 8.859 -10.916 10.529 1.00 36.72 112 ARG A CA 1
ATOM 860 C C . ARG A 1 112 ? 8.405 -12.050 11.438 1.00 36.72 112 ARG A C 1
ATOM 862 O O . ARG A 1 112 ? 7.243 -12.080 11.841 1.00 36.72 112 ARG A O 1
ATOM 869 N N . LEU A 1 113 ? 9.340 -12.926 11.818 1.00 33.72 113 LEU A N 1
ATOM 870 C CA . LEU A 1 113 ? 9.170 -13.799 12.982 1.00 33.72 113 LEU A CA 1
ATOM 871 C C . LEU A 1 113 ? 8.652 -12.948 14.156 1.00 33.72 113 LEU A C 1
ATOM 873 O O . LEU A 1 113 ? 9.308 -11.987 14.560 1.00 33.72 113 LEU A O 1
ATOM 877 N N . GLY A 1 114 ? 7.475 -13.298 14.676 1.00 34.25 114 GLY A N 1
ATOM 878 C CA . GLY A 1 114 ? 6.825 -12.576 15.772 1.00 34.25 114 GLY A CA 1
ATOM 879 C C . GLY A 1 114 ? 5.878 -11.449 15.336 1.00 34.25 114 GLY A C 1
ATOM 880 O O . GLY A 1 114 ? 6.250 -10.277 15.290 1.00 34.25 114 GLY A O 1
ATOM 881 N N . SER A 1 115 ? 4.600 -11.808 15.165 1.00 32.34 115 SER A N 1
ATOM 882 C CA . SER A 1 115 ? 3.434 -10.952 15.457 1.00 32.34 115 SER A CA 1
ATOM 883 C C . SER A 1 115 ? 3.423 -9.526 14.867 1.00 32.34 115 SER A C 1
ATOM 885 O O . SER A 1 115 ? 3.491 -8.547 15.613 1.00 32.34 115 SER A O 1
ATOM 887 N N . LYS A 1 116 ? 3.244 -9.392 13.541 1.00 35.22 116 LYS A N 1
ATOM 888 C CA . LYS A 1 116 ? 2.775 -8.141 12.894 1.00 35.22 116 LYS A CA 1
ATOM 889 C C . LYS A 1 116 ? 2.120 -8.385 11.515 1.00 35.22 116 LYS A C 1
ATOM 891 O O . LYS A 1 116 ? 2.620 -7.951 10.489 1.00 35.22 116 LYS A O 1
ATOM 896 N N . ILE A 1 117 ? 0.976 -9.077 11.509 1.00 34.44 117 ILE A N 1
ATOM 897 C CA . ILE A 1 117 ? 0.216 -9.470 10.293 1.00 34.44 117 ILE A CA 1
ATOM 898 C C . ILE A 1 117 ? -0.697 -8.337 9.756 1.00 34.44 117 ILE A C 1
ATOM 900 O O . ILE A 1 117 ? -1.188 -8.378 8.633 1.00 34.44 117 ILE A O 1
ATOM 904 N N . ASP A 1 118 ? -0.937 -7.295 10.553 1.00 37.66 118 ASP A N 1
ATOM 905 C CA . ASP A 1 118 ? -2.152 -6.474 10.447 1.00 37.66 118 ASP A CA 1
ATOM 906 C C . ASP A 1 118 ? -1.983 -5.115 9.723 1.00 37.66 118 ASP A C 1
ATOM 908 O O . ASP A 1 118 ? -2.793 -4.212 9.917 1.00 37.66 118 ASP A O 1
ATOM 912 N N . LEU A 1 119 ? -0.934 -4.905 8.916 1.00 44.12 119 LEU A N 1
ATOM 913 C CA . LEU A 1 119 ? -0.747 -3.642 8.168 1.00 44.12 119 LEU A CA 1
ATOM 914 C C . LEU A 1 119 ? -1.180 -3.747 6.695 1.00 44.12 119 LEU A C 1
ATOM 916 O O . LEU A 1 119 ? -1.795 -2.823 6.162 1.00 44.12 119 LEU A O 1
ATOM 920 N N . ASP A 1 120 ? -0.912 -4.883 6.053 1.00 56.22 120 ASP A N 1
ATOM 921 C CA . ASP A 1 120 ? -0.986 -5.008 4.591 1.00 56.22 120 ASP A CA 1
ATOM 922 C C . ASP A 1 120 ? -2.353 -5.525 4.104 1.00 56.22 120 ASP A C 1
ATOM 924 O O . ASP A 1 120 ? -2.859 -5.073 3.074 1.00 56.22 120 ASP A O 1
ATOM 928 N N . SER A 1 121 ? -3.059 -6.313 4.926 1.00 59.97 121 SER A N 1
ATOM 929 C CA . SER A 1 121 ? -4.492 -6.619 4.749 1.00 59.97 121 SER A CA 1
ATOM 930 C C . SER A 1 121 ? -5.350 -5.350 4.630 1.00 59.97 121 SER A C 1
ATOM 932 O O . SER A 1 121 ? -6.341 -5.319 3.899 1.00 59.97 121 SER A O 1
ATOM 934 N N . LYS A 1 122 ? -4.942 -4.270 5.313 1.00 69.81 122 LYS A N 1
ATOM 935 C CA . LYS A 1 122 ? -5.603 -2.956 5.268 1.00 69.81 122 LYS A CA 1
ATOM 936 C C . LYS A 1 122 ? -5.356 -2.262 3.927 1.00 69.81 122 LYS A C 1
ATOM 938 O O . LYS A 1 122 ? -6.296 -1.735 3.338 1.00 69.81 122 LYS A O 1
ATOM 943 N N . LYS A 1 123 ? -4.125 -2.322 3.399 1.00 75.94 123 LYS A N 1
ATOM 944 C CA . LYS A 1 123 ? -3.784 -1.801 2.063 1.00 75.94 123 LYS A CA 1
ATOM 945 C C . LYS A 1 123 ? -4.598 -2.484 0.964 1.00 75.94 123 LYS A C 1
ATOM 947 O O . LYS A 1 123 ? -5.181 -1.784 0.142 1.00 75.94 123 LYS A O 1
ATOM 952 N N . ILE A 1 124 ? -4.734 -3.813 1.009 1.00 77.12 124 ILE A N 1
ATOM 953 C CA . ILE A 1 124 ? -5.574 -4.564 0.059 1.00 77.12 124 ILE A CA 1
ATOM 954 C C . ILE A 1 124 ? -7.044 -4.152 0.153 1.00 77.12 124 ILE A C 1
ATOM 956 O O . ILE A 1 124 ? -7.666 -3.913 -0.879 1.00 77.12 124 ILE A O 1
ATOM 960 N N . ALA A 1 125 ? -7.602 -4.032 1.362 1.00 78.62 125 ALA A N 1
ATOM 961 C CA . ALA A 1 125 ? -8.989 -3.601 1.539 1.00 78.62 125 ALA A CA 1
ATOM 962 C C . ALA A 1 125 ? -9.239 -2.208 0.928 1.00 78.62 125 ALA A C 1
ATOM 964 O O . ALA A 1 125 ? -10.208 -2.022 0.191 1.00 78.62 125 ALA A O 1
ATOM 965 N N . LEU A 1 126 ? -8.323 -1.258 1.155 1.00 81.00 126 LEU A N 1
ATOM 966 C CA . LEU A 1 126 ? -8.368 0.072 0.543 1.00 81.00 126 LEU A CA 1
ATOM 967 C C . LEU A 1 126 ? -8.216 0.006 -0.988 1.00 81.00 126 LEU A C 1
ATOM 969 O O . LEU A 1 126 ? -8.995 0.627 -1.704 1.00 81.00 126 LEU A O 1
ATOM 973 N N . ALA A 1 127 ? -7.260 -0.770 -1.509 1.00 85.44 127 ALA A N 1
ATOM 974 C CA . ALA A 1 127 ? -7.041 -0.924 -2.948 1.00 85.44 127 ALA A CA 1
ATOM 975 C C . ALA A 1 127 ? -8.254 -1.540 -3.663 1.00 85.44 127 ALA A C 1
ATOM 977 O O . ALA A 1 127 ? -8.648 -1.058 -4.726 1.00 85.44 127 ALA A O 1
ATOM 978 N N . LYS A 1 128 ? -8.887 -2.551 -3.056 1.00 84.94 128 LYS A N 1
ATOM 979 C CA . LYS A 1 128 ? -10.131 -3.150 -3.548 1.00 84.94 128 LYS A CA 1
ATOM 980 C C . LYS A 1 128 ? -11.273 -2.137 -3.538 1.00 84.94 128 LYS A C 1
ATOM 982 O O . LYS A 1 128 ? -11.918 -1.959 -4.568 1.00 84.94 128 LYS A O 1
ATOM 987 N N . LYS A 1 129 ? -11.472 -1.416 -2.428 1.00 84.31 129 LYS A N 1
ATOM 988 C CA . LYS A 1 129 ? -12.516 -0.386 -2.320 1.00 84.31 129 LYS A CA 1
ATOM 989 C C . LYS A 1 129 ? -12.339 0.724 -3.360 1.00 84.31 129 LYS A C 1
ATOM 991 O O . LYS A 1 129 ? -13.295 1.104 -4.029 1.00 84.31 129 LYS A O 1
ATOM 996 N N . ASN A 1 130 ? -11.110 1.188 -3.564 1.00 87.50 130 ASN A N 1
ATOM 997 C CA . ASN A 1 130 ? -10.798 2.187 -4.585 1.00 87.50 130 ASN A CA 1
ATOM 998 C C . ASN A 1 130 ? -11.048 1.637 -6.000 1.00 87.50 130 ASN A C 1
ATOM 1000 O O . ASN A 1 130 ? -11.583 2.343 -6.850 1.00 87.50 130 ASN A O 1
ATOM 1004 N N . ALA A 1 131 ? -10.739 0.364 -6.262 1.00 90.19 131 ALA A N 1
ATOM 1005 C CA . ALA A 1 131 ? -11.036 -0.261 -7.548 1.00 90.19 131 ALA A CA 1
ATOM 1006 C C . ALA A 1 131 ? -12.544 -0.450 -7.805 1.00 90.19 131 ALA A C 1
ATOM 1008 O O . ALA A 1 131 ? -12.959 -0.450 -8.965 1.00 90.19 131 ALA A O 1
ATOM 1009 N N . GLU A 1 132 ? -13.372 -0.576 -6.761 1.00 89.50 132 GLU A N 1
ATOM 1010 C CA . GLU A 1 132 ? -14.840 -0.575 -6.877 1.00 89.50 132 GLU A CA 1
ATOM 1011 C C . GLU A 1 132 ? -15.355 0.805 -7.323 1.00 89.50 132 GLU A C 1
ATOM 1013 O O . GLU A 1 132 ? -16.161 0.877 -8.247 1.00 89.50 132 GLU A O 1
ATOM 1018 N N . VAL A 1 133 ? -14.830 1.900 -6.753 1.00 89.19 133 VAL A N 1
ATOM 1019 C CA . VAL A 1 133 ? -15.183 3.294 -7.121 1.00 89.19 133 VAL A CA 1
ATOM 1020 C C . VAL A 1 133 ? -14.858 3.622 -8.588 1.00 89.19 133 VAL A C 1
ATOM 1022 O O . VAL A 1 133 ? -15.576 4.376 -9.252 1.00 89.19 133 VAL A O 1
ATOM 1025 N N . TYR A 1 134 ? -13.793 3.024 -9.126 1.00 92.00 134 TYR A N 1
ATOM 1026 C CA . TYR A 1 134 ? -13.413 3.143 -10.539 1.00 92.00 134 TYR A CA 1
ATOM 1027 C C . TYR A 1 134 ? -14.030 2.046 -11.432 1.00 92.00 134 TYR A C 1
ATOM 1029 O O . TYR A 1 134 ? -13.736 1.998 -12.623 1.00 92.00 134 TYR A O 1
ATOM 1037 N N . GLY A 1 135 ? -14.883 1.164 -10.894 1.00 92.81 135 GLY A N 1
ATOM 1038 C CA . GLY A 1 135 ? -15.595 0.123 -11.650 1.00 92.81 135 GLY A CA 1
ATOM 1039 C C . GLY A 1 135 ? -14.741 -1.063 -12.125 1.00 92.81 135 GLY A C 1
ATOM 1040 O O . GLY A 1 135 ? -15.243 -1.939 -12.828 1.00 92.81 135 GLY A O 1
ATOM 1041 N N . VAL A 1 136 ? -13.464 -1.133 -11.735 1.00 92.12 136 VAL A N 1
ATOM 1042 C CA . VAL A 1 136 ? -12.469 -2.088 -12.263 1.00 92.12 136 VAL A CA 1
ATOM 1043 C C . VAL A 1 136 ? -12.078 -3.212 -11.300 1.00 92.12 136 VAL A C 1
ATOM 1045 O O . VAL A 1 136 ? -11.291 -4.077 -11.674 1.00 92.12 136 VAL A O 1
ATOM 1048 N N . ALA A 1 137 ? -12.642 -3.267 -10.088 1.00 88.81 137 ALA A N 1
ATOM 1049 C CA . ALA A 1 137 ? -12.336 -4.316 -9.102 1.00 88.81 137 ALA A CA 1
ATOM 1050 C C . ALA A 1 137 ? -12.485 -5.752 -9.646 1.00 88.81 137 ALA A C 1
ATOM 1052 O O . ALA A 1 137 ? -11.690 -6.621 -9.305 1.00 88.81 137 ALA A O 1
ATOM 1053 N N . HIS A 1 138 ? -13.448 -5.989 -10.543 1.00 87.81 138 HIS A N 1
ATOM 1054 C CA . HIS A 1 138 ? -13.682 -7.289 -11.184 1.00 87.81 138 HIS A CA 1
ATOM 1055 C C . HIS A 1 138 ? -12.545 -7.750 -12.123 1.00 87.81 138 HIS A C 1
ATOM 1057 O O . HIS A 1 138 ? -12.542 -8.897 -12.563 1.00 87.81 138 HIS A O 1
ATOM 1063 N N . ARG A 1 139 ? -11.589 -6.866 -12.443 1.00 86.88 139 ARG A N 1
ATOM 1064 C CA . ARG A 1 139 ? -10.444 -7.123 -13.332 1.00 86.88 139 ARG A CA 1
ATOM 1065 C C . ARG A 1 139 ? -9.145 -7.446 -12.578 1.00 86.88 139 ARG A C 1
ATOM 1067 O O . ARG A 1 139 ? -8.125 -7.704 -13.216 1.00 86.88 139 ARG A O 1
ATOM 1074 N N . ILE A 1 140 ? -9.166 -7.391 -11.243 1.00 87.12 140 ILE A N 1
ATOM 1075 C CA . ILE A 1 140 ? -7.976 -7.414 -10.383 1.00 87.12 140 ILE A CA 1
ATOM 1076 C C . ILE A 1 140 ? -8.075 -8.570 -9.374 1.00 87.12 140 ILE A C 1
ATOM 1078 O O . ILE A 1 140 ? -8.980 -8.615 -8.544 1.00 87.12 140 ILE A O 1
ATOM 1082 N N . ASP A 1 141 ? -7.113 -9.491 -9.427 1.00 85.81 141 ASP A N 1
ATOM 1083 C CA . ASP A 1 141 ? -6.951 -10.618 -8.500 1.00 85.81 141 ASP A CA 1
ATOM 1084 C C . ASP A 1 141 ? -6.058 -10.197 -7.318 1.00 85.81 141 ASP A C 1
ATOM 1086 O O . ASP A 1 141 ? -4.829 -10.242 -7.405 1.00 85.81 141 ASP A O 1
ATOM 1090 N N . PHE A 1 142 ? -6.685 -9.721 -6.236 1.00 81.44 142 PHE A N 1
ATOM 1091 C CA . PHE A 1 142 ? -6.024 -9.199 -5.032 1.00 81.44 142 PHE A CA 1
ATOM 1092 C C . PHE A 1 142 ? -5.520 -10.315 -4.099 1.00 81.44 142 PHE A C 1
ATOM 1094 O O . PHE A 1 142 ? -6.326 -11.032 -3.504 1.00 81.44 142 PHE A O 1
ATOM 1101 N N . LYS A 1 143 ? -4.201 -10.398 -3.873 1.00 76.62 143 LYS A N 1
ATOM 1102 C CA . LYS A 1 143 ? -3.569 -11.382 -2.974 1.00 76.62 143 LYS A CA 1
ATOM 1103 C C . LYS A 1 143 ? -2.776 -10.724 -1.850 1.00 76.62 143 LYS A C 1
ATOM 1105 O O . LYS A 1 143 ? -1.868 -9.930 -2.094 1.00 76.62 143 LYS A O 1
ATOM 1110 N N . GLY A 1 144 ? -3.095 -11.119 -0.618 1.00 72.31 144 GLY A N 1
ATOM 1111 C CA . GLY A 1 144 ? -2.217 -10.941 0.540 1.00 72.31 144 GLY A CA 1
ATOM 1112 C C . GLY A 1 144 ? -1.133 -12.017 0.547 1.00 72.31 144 GLY A C 1
ATOM 1113 O O . GLY A 1 144 ? -1.372 -13.134 0.089 1.00 72.31 144 GLY A O 1
ATOM 1114 N N . GLY A 1 145 ? 0.059 -11.665 1.016 1.00 69.19 145 GLY A N 1
ATOM 1115 C CA . GLY A 1 145 ? 1.238 -12.529 0.984 1.00 69.19 145 GLY A CA 1
ATOM 1116 C C . GLY A 1 145 ? 2.524 -11.718 0.812 1.00 69.19 145 GLY A C 1
ATOM 1117 O O . GLY A 1 145 ? 2.477 -10.561 0.401 1.00 69.19 145 GLY A O 1
ATOM 1118 N N . ASN A 1 146 ? 3.693 -12.283 1.107 1.00 73.31 146 ASN A N 1
ATOM 1119 C CA . ASN A 1 146 ? 4.968 -11.676 0.717 1.00 73.31 146 ASN A CA 1
ATOM 1120 C C . ASN A 1 146 ? 5.105 -11.771 -0.810 1.00 73.31 146 ASN A C 1
ATOM 1122 O O . ASN A 1 146 ? 5.193 -12.881 -1.331 1.00 73.31 146 ASN A O 1
ATOM 1126 N N . SER A 1 147 ? 5.169 -10.648 -1.535 1.00 73.06 147 SER A N 1
ATOM 1127 C CA . SER A 1 147 ? 5.306 -10.667 -3.002 1.00 73.06 147 SER A CA 1
ATOM 1128 C C . SER A 1 147 ? 6.476 -11.510 -3.503 1.00 73.06 147 SER A C 1
ATOM 1130 O O . SER A 1 147 ? 6.327 -12.154 -4.533 1.00 73.06 147 SER A O 1
ATOM 1132 N N . PHE A 1 148 ? 7.604 -11.587 -2.792 1.00 74.25 148 PHE A N 1
ATOM 1133 C CA . PHE A 1 148 ? 8.722 -12.450 -3.196 1.00 74.25 148 PHE A CA 1
ATOM 1134 C C . PHE A 1 148 ? 8.362 -13.946 -3.156 1.00 74.25 148 PHE A C 1
ATOM 1136 O O . PHE A 1 148 ? 8.868 -14.714 -3.969 1.00 74.25 148 PHE A O 1
ATOM 1143 N N . LEU A 1 149 ? 7.456 -14.352 -2.258 1.00 74.50 149 LEU A N 1
ATOM 1144 C CA . LEU A 1 149 ? 6.943 -15.722 -2.159 1.00 74.50 149 LEU A CA 1
ATOM 1145 C C . LEU A 1 149 ? 5.749 -15.954 -3.097 1.00 74.50 149 LEU A C 1
ATOM 1147 O O . LEU A 1 149 ? 5.722 -16.945 -3.821 1.00 74.50 149 LEU A O 1
ATOM 1151 N N . VAL A 1 150 ? 4.779 -15.033 -3.127 1.00 71.69 150 VAL A N 1
ATOM 1152 C CA . VAL A 1 150 ? 3.575 -15.153 -3.971 1.00 71.69 150 VAL A CA 1
ATOM 1153 C C . VAL A 1 150 ? 3.940 -15.112 -5.454 1.00 71.69 150 VAL A C 1
ATOM 1155 O O . VAL A 1 150 ? 3.381 -15.872 -6.244 1.00 71.69 150 VAL A O 1
ATOM 1158 N N . ALA A 1 151 ? 4.900 -14.269 -5.841 1.00 75.38 151 ALA A N 1
ATOM 1159 C CA . ALA A 1 151 ? 5.337 -14.158 -7.225 1.00 75.38 151 ALA A CA 1
ATOM 1160 C C . ALA A 1 151 ? 6.143 -15.379 -7.697 1.00 75.38 151 ALA A C 1
ATOM 1162 O O . ALA A 1 151 ? 6.129 -15.660 -8.889 1.00 75.38 151 ALA A O 1
ATOM 1163 N N . ALA A 1 152 ? 6.779 -16.151 -6.806 1.00 75.88 152 ALA A N 1
ATOM 1164 C CA . ALA A 1 152 ? 7.685 -17.248 -7.178 1.00 75.88 152 ALA A CA 1
ATOM 1165 C C . ALA A 1 152 ? 7.076 -18.281 -8.154 1.00 75.88 152 ALA A C 1
ATOM 1167 O O . ALA A 1 152 ? 7.793 -18.838 -8.984 1.00 75.88 152 ALA A O 1
ATOM 1168 N N . ASN A 1 153 ? 5.754 -18.489 -8.094 1.00 75.06 153 ASN A N 1
ATOM 1169 C CA . ASN A 1 153 ? 5.010 -19.415 -8.957 1.00 75.06 153 ASN A CA 1
ATOM 1170 C C . ASN A 1 153 ? 4.182 -18.722 -10.062 1.00 75.06 153 ASN A C 1
ATOM 1172 O O . ASN A 1 153 ? 3.374 -19.373 -10.724 1.00 75.06 153 ASN A O 1
ATOM 1176 N N . LEU A 1 154 ? 4.349 -17.413 -10.274 1.00 83.12 154 LEU A N 1
ATOM 1177 C CA . LEU A 1 154 ? 3.646 -16.655 -11.312 1.00 83.12 154 LEU A CA 1
ATOM 1178 C C . LEU A 1 154 ? 4.467 -16.549 -12.605 1.00 83.12 154 LEU A C 1
ATOM 1180 O O . LEU A 1 154 ? 5.697 -16.469 -12.598 1.00 83.12 154 LEU A O 1
ATOM 1184 N N . LYS A 1 155 ? 3.753 -16.479 -13.731 1.00 88.94 155 LYS A N 1
ATOM 1185 C CA . LYS A 1 155 ? 4.277 -16.046 -15.031 1.00 88.94 155 LYS A CA 1
ATOM 1186 C C . LYS A 1 155 ? 3.345 -14.979 -15.587 1.00 88.94 155 LYS A C 1
ATOM 1188 O O . LYS A 1 155 ? 2.142 -15.208 -15.681 1.00 88.94 155 LYS A O 1
ATOM 1193 N N . VAL A 1 156 ? 3.903 -13.812 -15.889 1.00 88.69 156 VAL A N 1
ATOM 1194 C CA . VAL A 1 156 ? 3.172 -12.615 -16.326 1.00 88.69 156 VAL A CA 1
ATOM 1195 C C . VAL A 1 156 ? 3.958 -11.913 -17.440 1.00 88.69 156 VAL A C 1
ATOM 1197 O O . VAL A 1 156 ? 5.172 -12.087 -17.552 1.00 88.69 156 VAL A O 1
ATOM 1200 N N . ASP A 1 157 ? 3.298 -11.100 -18.262 1.00 89.88 157 ASP A N 1
ATOM 1201 C CA . ASP A 1 157 ? 3.949 -10.388 -19.371 1.00 89.88 157 ASP A CA 1
ATOM 1202 C C . ASP A 1 157 ? 4.827 -9.228 -18.889 1.00 89.88 157 ASP A C 1
ATOM 1204 O O . ASP A 1 157 ? 5.834 -8.896 -19.525 1.00 89.88 157 ASP A O 1
ATOM 1208 N N . ALA A 1 158 ? 4.450 -8.604 -17.768 1.00 91.62 158 ALA A N 1
ATOM 1209 C CA . ALA A 1 158 ? 5.211 -7.529 -17.145 1.00 91.62 158 ALA A CA 1
ATOM 1210 C C . ALA A 1 158 ? 5.025 -7.453 -15.623 1.00 91.62 158 ALA A C 1
ATOM 1212 O O . ALA A 1 158 ? 3.948 -7.727 -15.095 1.00 91.62 158 ALA A O 1
ATOM 1213 N N . VAL A 1 159 ? 6.056 -6.971 -14.930 1.00 92.44 159 VAL A N 1
ATOM 1214 C CA . VAL A 1 159 ? 5.928 -6.398 -13.582 1.00 92.44 159 VAL A CA 1
ATOM 1215 C C . VAL A 1 159 ? 5.859 -4.877 -13.707 1.00 92.44 159 VAL A C 1
ATOM 1217 O O . VAL A 1 159 ? 6.687 -4.294 -14.401 1.00 92.44 159 VAL A O 1
ATOM 1220 N N . VAL A 1 160 ? 4.910 -4.219 -13.043 1.00 92.38 160 VAL A N 1
ATOM 1221 C CA . VAL A 1 160 ? 4.793 -2.751 -12.984 1.00 92.38 160 VAL A CA 1
ATOM 1222 C C . VAL A 1 160 ? 4.666 -2.350 -11.519 1.00 92.38 160 VAL A C 1
ATOM 1224 O O . VAL A 1 160 ? 3.674 -2.690 -10.890 1.00 92.38 160 VAL A O 1
ATOM 1227 N N . ALA A 1 161 ? 5.659 -1.651 -10.965 1.00 89.00 161 ALA A N 1
ATOM 1228 C CA . ALA A 1 161 ? 5.770 -1.448 -9.519 1.00 89.00 161 ALA A CA 1
ATOM 1229 C C . ALA A 1 161 ? 6.135 -0.009 -9.116 1.00 89.00 161 ALA A C 1
ATOM 1231 O O . ALA A 1 161 ? 6.937 0.654 -9.780 1.00 89.00 161 ALA A O 1
ATOM 1232 N N . SER A 1 162 ? 5.626 0.421 -7.953 1.00 87.62 162 SER A N 1
ATOM 1233 C CA . SER A 1 162 ? 6.144 1.565 -7.177 1.00 87.62 162 SER A CA 1
ATOM 1234 C C . SER A 1 162 ? 6.696 1.074 -5.828 1.00 87.62 162 SER A C 1
ATOM 1236 O O . SER A 1 162 ? 5.984 1.146 -4.826 1.00 87.62 162 SER A O 1
ATOM 1238 N N . PRO A 1 163 ? 7.928 0.536 -5.758 1.00 83.69 163 PRO A N 1
ATOM 1239 C CA . PRO A 1 163 ? 8.463 0.013 -4.503 1.00 83.69 163 PRO A CA 1
ATOM 1240 C C . PRO A 1 163 ? 8.705 1.127 -3.470 1.00 83.69 163 PRO A C 1
ATOM 1242 O O . PRO A 1 163 ? 8.872 2.284 -3.854 1.00 83.69 163 PRO A O 1
ATOM 1245 N N . PRO A 1 164 ? 8.766 0.832 -2.160 1.00 78.56 164 PRO A N 1
ATOM 1246 C CA . PRO A 1 164 ? 8.929 1.857 -1.135 1.00 78.56 164 PRO A CA 1
ATOM 1247 C C . PRO A 1 164 ? 10.335 2.480 -1.161 1.00 78.56 164 PRO A C 1
ATOM 1249 O O . PRO A 1 164 ? 11.348 1.781 -1.143 1.00 78.56 164 PRO A O 1
ATOM 1252 N N . TRP A 1 165 ? 10.389 3.816 -1.142 1.00 80.56 165 TRP A N 1
ATOM 1253 C CA . TRP A 1 165 ? 11.623 4.618 -1.236 1.00 80.56 165 TRP A CA 1
ATOM 1254 C C . TRP A 1 165 ? 12.224 5.039 0.125 1.00 80.56 165 TRP A C 1
ATOM 1256 O O . TRP A 1 165 ? 13.078 5.920 0.177 1.00 80.56 165 TRP A O 1
ATOM 1266 N N . GLY A 1 166 ? 11.726 4.508 1.248 1.00 68.06 166 GLY A N 1
ATOM 1267 C CA . GLY A 1 166 ? 12.168 4.920 2.595 1.00 68.06 166 GLY A CA 1
ATOM 1268 C C . GLY A 1 166 ? 11.565 6.236 3.126 1.00 68.06 166 GLY A C 1
ATOM 1269 O O . GLY A 1 166 ? 12.050 6.784 4.115 1.00 68.06 166 GLY A O 1
ATOM 1270 N N . GLY A 1 167 ? 10.492 6.747 2.509 1.00 67.00 167 GLY A N 1
ATOM 1271 C CA . GLY A 1 167 ? 9.784 7.959 2.954 1.00 67.00 167 GLY A CA 1
ATOM 1272 C C . GLY A 1 167 ? 10.524 9.268 2.638 1.00 67.00 167 GLY A C 1
ATOM 1273 O O . GLY A 1 167 ? 11.602 9.263 2.054 1.00 67.00 167 GLY A O 1
ATOM 1274 N N . SER A 1 168 ? 9.961 10.421 3.022 1.00 60.09 168 SER A N 1
ATOM 1275 C CA . SER A 1 168 ? 10.388 11.760 2.549 1.00 60.09 168 SER A CA 1
ATOM 1276 C C . SER A 1 168 ? 11.808 12.215 2.949 1.00 60.09 168 SER A C 1
ATOM 1278 O O . SER A 1 168 ? 12.162 13.379 2.769 1.00 60.09 168 SER A O 1
ATOM 1280 N N . GLY A 1 169 ? 12.633 11.335 3.522 1.00 63.88 169 GLY A N 1
ATOM 1281 C CA . GLY A 1 169 ? 14.060 11.571 3.729 1.00 63.88 169 GLY A CA 1
ATOM 1282 C C . GLY A 1 169 ? 14.888 11.531 2.441 1.00 63.88 169 GLY A C 1
ATOM 1283 O O . GLY A 1 169 ? 15.941 12.169 2.402 1.00 63.88 169 GLY A O 1
ATOM 1284 N N . TYR A 1 170 ? 14.418 10.841 1.391 1.00 71.31 170 TYR A N 1
ATOM 1285 C CA . TYR A 1 170 ? 15.179 10.650 0.147 1.00 71.31 170 TYR A CA 1
ATOM 1286 C C . TYR A 1 170 ? 15.517 11.965 -0.578 1.00 71.31 170 TYR A C 1
ATOM 1288 O O . TYR A 1 170 ? 16.582 12.072 -1.185 1.00 71.31 170 TYR A O 1
ATOM 1296 N N . GLU A 1 171 ? 14.652 12.984 -0.487 1.00 71.88 171 GLU A N 1
ATOM 1297 C CA . GLU A 1 171 ? 14.833 14.270 -1.181 1.00 71.88 171 GLU A CA 1
ATOM 1298 C C . GLU A 1 171 ? 16.008 15.097 -0.648 1.00 71.88 171 GLU A C 1
ATOM 1300 O O . GLU A 1 171 ? 16.514 15.962 -1.357 1.00 71.88 171 GLU A O 1
ATOM 1305 N N . ARG A 1 172 ? 16.474 14.834 0.582 1.00 76.19 172 ARG A N 1
ATOM 1306 C CA . ARG A 1 172 ? 17.620 15.549 1.172 1.00 76.19 172 ARG A CA 1
ATOM 1307 C C . ARG A 1 172 ? 18.972 15.075 0.638 1.00 76.19 172 ARG A C 1
ATOM 1309 O O . ARG A 1 172 ? 19.986 15.700 0.935 1.00 76.19 172 ARG A O 1
ATOM 1316 N N . ARG A 1 173 ? 19.016 13.964 -0.103 1.00 78.94 173 ARG A N 1
ATOM 1317 C CA . ARG A 1 173 ? 20.258 13.411 -0.652 1.00 78.94 173 ARG A CA 1
ATOM 1318 C C . ARG A 1 173 ? 20.445 13.861 -2.099 1.00 78.94 173 ARG A C 1
ATOM 1320 O O . ARG A 1 173 ? 19.521 13.761 -2.902 1.00 78.94 173 ARG A O 1
ATOM 1327 N N . ALA A 1 174 ? 21.659 14.276 -2.462 1.00 84.62 174 ALA A N 1
ATOM 1328 C CA . ALA A 1 174 ? 21.996 14.612 -3.851 1.00 84.62 174 ALA A CA 1
ATOM 1329 C C . ALA A 1 174 ? 21.824 13.410 -4.804 1.00 84.62 174 ALA A C 1
ATOM 1331 O O . ALA A 1 174 ? 21.451 13.580 -5.962 1.00 84.62 174 ALA A O 1
ATOM 1332 N N . LYS A 1 175 ? 22.056 12.196 -4.288 1.00 87.38 175 LYS A N 1
ATOM 1333 C CA . LYS A 1 175 ? 21.802 10.914 -4.948 1.00 87.38 175 LYS A CA 1
ATOM 1334 C C . LYS A 1 175 ? 21.082 9.967 -3.987 1.00 87.38 175 LYS A C 1
ATOM 1336 O O . LYS A 1 175 ? 21.428 9.911 -2.807 1.00 87.38 175 LYS A O 1
ATOM 1341 N N . PHE A 1 176 ? 20.103 9.226 -4.488 1.00 87.25 176 PHE A N 1
ATOM 1342 C CA . PHE A 1 176 ? 19.443 8.136 -3.775 1.00 87.25 176 PHE A CA 1
ATOM 1343 C C . PHE A 1 176 ? 20.120 6.810 -4.137 1.00 87.25 176 PHE A C 1
ATOM 1345 O O . PHE A 1 176 ? 20.330 6.530 -5.318 1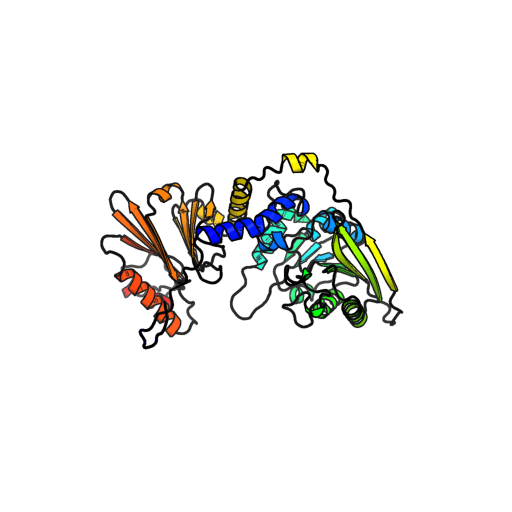.00 87.25 176 PHE A O 1
ATOM 1352 N N . ASP A 1 177 ? 20.480 6.021 -3.125 1.00 86.62 177 ASP A N 1
ATOM 1353 C CA . ASP A 1 177 ? 21.164 4.742 -3.318 1.00 86.62 177 ASP A CA 1
ATOM 1354 C C . ASP A 1 177 ? 20.151 3.665 -3.722 1.00 86.62 177 ASP A C 1
ATOM 1356 O O . ASP A 1 177 ? 19.128 3.490 -3.062 1.00 86.62 177 ASP A O 1
ATOM 1360 N N . ALA A 1 178 ? 20.421 2.929 -4.797 1.00 86.25 178 ALA A N 1
ATOM 1361 C CA . ALA A 1 178 ? 19.535 1.871 -5.274 1.00 86.25 178 ALA A CA 1
ATOM 1362 C C . ALA A 1 178 ? 19.349 0.740 -4.238 1.00 86.25 178 ALA A C 1
ATOM 1364 O O . ALA A 1 178 ? 18.323 0.063 -4.245 1.00 86.25 178 ALA A O 1
ATOM 1365 N N . ARG A 1 179 ? 20.289 0.563 -3.300 1.00 84.06 179 ARG A N 1
ATOM 1366 C CA . ARG A 1 179 ? 20.180 -0.412 -2.200 1.00 84.06 179 ARG A CA 1
ATOM 1367 C C . ARG A 1 179 ? 19.172 0.007 -1.121 1.00 84.06 179 ARG A C 1
ATOM 1369 O O . ARG A 1 179 ? 18.677 -0.856 -0.407 1.00 84.06 179 ARG A O 1
ATOM 1376 N N . ASP A 1 180 ? 18.817 1.293 -1.044 1.00 82.81 180 ASP A N 1
ATOM 1377 C CA . ASP A 1 180 ? 17.774 1.800 -0.137 1.00 82.81 180 ASP A CA 1
ATOM 1378 C C . ASP A 1 180 ? 16.354 1.638 -0.728 1.00 82.81 180 ASP A C 1
ATOM 1380 O O . ASP A 1 180 ? 15.355 1.762 -0.009 1.00 82.81 180 ASP A O 1
ATOM 1384 N N . LEU A 1 181 ? 16.231 1.359 -2.035 1.00 81.31 181 LEU A N 1
ATOM 1385 C CA . LEU A 1 181 ? 14.952 0.990 -2.648 1.00 81.31 181 LEU A CA 1
ATOM 1386 C C . LEU A 1 181 ? 14.510 -0.358 -2.077 1.00 81.31 181 LEU A C 1
ATOM 1388 O O . LEU A 1 181 ? 15.300 -1.294 -2.055 1.00 81.31 181 LEU A O 1
ATOM 1392 N N . CYS A 1 182 ? 13.257 -0.476 -1.636 1.00 73.31 182 CYS A N 1
ATOM 1393 C CA . CYS A 1 182 ? 12.812 -1.646 -0.870 1.00 73.31 182 CYS A CA 1
ATOM 1394 C C . CYS A 1 182 ? 13.627 -1.862 0.420 1.00 73.31 182 CYS A C 1
ATOM 1396 O O . CYS A 1 182 ? 13.779 -3.010 0.811 1.00 73.31 182 CYS A O 1
ATOM 1398 N N . GLY A 1 183 ? 14.137 -0.809 1.083 1.00 60.25 183 GLY A N 1
ATOM 1399 C CA . GLY A 1 183 ? 15.132 -0.854 2.181 1.00 60.25 183 GLY A CA 1
ATOM 1400 C C . GLY A 1 183 ? 14.784 -1.597 3.491 1.00 60.25 183 GLY A C 1
ATOM 1401 O O . GLY A 1 183 ? 15.284 -1.243 4.556 1.00 60.25 183 GLY A O 1
ATOM 1402 N N . ARG A 1 184 ? 13.899 -2.594 3.436 1.00 61.06 184 ARG A N 1
ATOM 1403 C CA . ARG A 1 184 ? 13.716 -3.682 4.411 1.00 61.06 184 ARG A CA 1
ATOM 1404 C C . ARG A 1 184 ? 14.174 -5.045 3.865 1.00 61.06 184 ARG A C 1
ATOM 1406 O O . ARG A 1 184 ? 14.379 -5.954 4.658 1.00 61.06 184 ARG A O 1
ATOM 1413 N N . GLU A 1 185 ? 14.341 -5.168 2.549 1.00 62.88 185 GLU A N 1
ATOM 1414 C CA . GLU A 1 185 ? 14.873 -6.342 1.860 1.00 62.88 185 GLU A CA 1
ATOM 1415 C C . GLU A 1 185 ? 16.394 -6.230 1.715 1.00 62.88 185 GLU A C 1
ATOM 1417 O O . GLU A 1 185 ? 16.931 -5.154 1.435 1.00 62.88 185 GLU A O 1
ATOM 1422 N N . THR A 1 186 ? 17.103 -7.347 1.863 1.00 64.88 186 THR A N 1
ATOM 1423 C CA . THR A 1 186 ? 18.540 -7.416 1.560 1.00 64.88 186 THR A CA 1
ATOM 1424 C C . THR A 1 186 ? 18.762 -7.167 0.059 1.00 64.88 186 THR A C 1
ATOM 1426 O O . THR A 1 186 ? 17.942 -7.564 -0.762 1.00 64.88 186 THR A O 1
ATOM 1429 N N . ASP A 1 187 ? 19.839 -6.470 -0.308 1.00 75.00 187 ASP A N 1
ATOM 1430 C CA . ASP A 1 187 ? 20.173 -6.014 -1.676 1.00 75.00 187 ASP A CA 1
ATOM 1431 C C . ASP A 1 187 ? 19.188 -5.028 -2.354 1.00 75.00 187 ASP A C 1
ATOM 1433 O O . ASP A 1 187 ? 19.449 -4.572 -3.474 1.00 75.00 187 ASP A O 1
ATOM 1437 N N . GLY A 1 188 ? 18.080 -4.658 -1.704 1.00 84.75 188 GLY A N 1
ATOM 1438 C CA . GLY A 1 188 ? 17.171 -3.592 -2.137 1.00 84.75 188 GLY A CA 1
ATOM 1439 C C . GLY A 1 188 ? 16.660 -3.728 -3.580 1.00 84.75 188 GLY A C 1
ATOM 1440 O O . GLY A 1 188 ? 15.949 -4.677 -3.928 1.00 84.75 188 GLY A O 1
ATOM 1441 N N . MET A 1 189 ? 17.023 -2.779 -4.455 1.00 88.25 189 MET A N 1
ATOM 1442 C CA . MET A 1 189 ? 16.637 -2.806 -5.873 1.00 88.25 189 MET A CA 1
ATOM 1443 C C . MET A 1 189 ? 17.092 -4.071 -6.614 1.00 88.25 189 MET A C 1
ATOM 1445 O O . MET A 1 189 ? 16.359 -4.545 -7.481 1.00 88.25 189 MET A O 1
ATOM 1449 N N . ALA A 1 190 ? 18.257 -4.639 -6.290 1.00 88.38 190 ALA A N 1
ATOM 1450 C CA . ALA A 1 190 ? 18.750 -5.828 -6.985 1.00 88.38 190 ALA A CA 1
ATOM 1451 C C . ALA A 1 190 ? 17.888 -7.062 -6.668 1.00 88.38 190 ALA A C 1
ATOM 1453 O O . ALA A 1 190 ? 17.507 -7.795 -7.581 1.00 88.38 190 ALA A O 1
ATOM 1454 N N . ALA A 1 191 ? 17.486 -7.240 -5.403 1.00 86.38 191 ALA A N 1
ATOM 1455 C CA . ALA A 1 191 ? 16.543 -8.288 -5.014 1.00 86.38 191 ALA A CA 1
ATOM 1456 C C . ALA A 1 191 ? 15.193 -8.130 -5.730 1.00 86.38 191 ALA A C 1
ATOM 1458 O O . ALA A 1 191 ? 14.657 -9.107 -6.261 1.00 86.38 191 ALA A O 1
ATOM 1459 N N . PHE A 1 192 ? 14.673 -6.900 -5.826 1.00 88.50 192 PHE A N 1
ATOM 1460 C CA . PHE A 1 192 ? 13.457 -6.636 -6.596 1.00 88.50 192 PHE A CA 1
ATOM 1461 C C . PHE A 1 192 ? 13.597 -7.034 -8.074 1.00 88.50 192 PHE A C 1
ATOM 1463 O O . PHE A 1 192 ? 12.737 -7.743 -8.599 1.00 88.50 192 PHE A O 1
ATOM 1470 N N . ILE A 1 193 ? 14.664 -6.591 -8.751 1.00 90.94 193 ILE A N 1
ATOM 1471 C CA . ILE A 1 193 ? 14.882 -6.881 -10.177 1.00 90.94 193 ILE A CA 1
ATOM 1472 C C . ILE A 1 193 ? 14.982 -8.398 -10.398 1.00 90.94 193 ILE A C 1
ATOM 1474 O O . ILE A 1 193 ? 14.371 -8.910 -11.334 1.00 90.94 193 ILE A O 1
ATOM 1478 N N . ARG A 1 194 ? 15.666 -9.125 -9.507 1.00 89.75 194 ARG A N 1
ATOM 1479 C CA . ARG A 1 194 ? 15.793 -10.592 -9.525 1.00 89.75 194 ARG A CA 1
ATOM 1480 C C . ARG A 1 194 ? 14.451 -11.315 -9.417 1.00 89.75 194 ARG A C 1
ATOM 1482 O O . ARG A 1 194 ? 14.182 -12.235 -10.190 1.00 89.75 194 ARG A O 1
ATOM 1489 N N . MET A 1 195 ? 13.591 -10.878 -8.496 1.00 88.44 195 MET A N 1
ATOM 1490 C CA . MET A 1 195 ? 12.222 -11.386 -8.362 1.00 88.44 195 MET A CA 1
ATOM 1491 C C . MET A 1 195 ? 11.409 -11.092 -9.628 1.00 88.44 195 MET A C 1
ATOM 1493 O O . MET A 1 195 ? 10.827 -12.002 -10.217 1.00 88.44 195 MET A O 1
ATOM 1497 N N . ALA A 1 196 ? 11.444 -9.849 -10.114 1.00 90.75 196 ALA A N 1
ATOM 1498 C CA . ALA A 1 196 ? 10.685 -9.439 -11.290 1.00 90.75 196 ALA A CA 1
ATOM 1499 C C . ALA A 1 196 ? 11.125 -10.192 -12.566 1.00 90.75 196 ALA A C 1
ATOM 1501 O O . ALA A 1 196 ? 10.288 -10.639 -13.349 1.00 90.75 196 ALA A O 1
ATOM 1502 N N . ARG A 1 197 ? 12.434 -10.425 -12.727 1.00 90.25 197 ARG A N 1
ATOM 1503 C CA . ARG A 1 197 ? 13.056 -11.243 -13.785 1.00 90.25 197 ARG A CA 1
ATOM 1504 C C . ARG A 1 197 ? 12.580 -12.698 -13.782 1.00 90.25 197 ARG A C 1
ATOM 1506 O O . ARG A 1 197 ? 12.465 -13.306 -14.850 1.00 90.25 197 ARG A O 1
ATOM 1513 N N . ALA A 1 198 ? 12.349 -13.278 -12.603 1.00 89.56 198 ALA A N 1
ATOM 1514 C CA . ALA A 1 198 ? 11.905 -14.665 -12.476 1.00 89.56 198 ALA A CA 1
ATOM 1515 C C . ALA A 1 198 ? 10.477 -14.872 -13.016 1.00 89.56 198 ALA A C 1
ATOM 1517 O O . ALA A 1 198 ? 10.152 -15.967 -13.487 1.00 89.56 198 ALA A O 1
ATOM 1518 N N . VAL A 1 199 ? 9.647 -13.824 -12.993 1.00 89.69 199 VAL A N 1
ATOM 1519 C CA . VAL A 1 199 ? 8.209 -13.900 -13.303 1.00 89.69 199 VAL A CA 1
ATOM 1520 C C . VAL A 1 199 ? 7.817 -13.232 -14.619 1.00 89.69 199 VAL A C 1
ATOM 1522 O O . VAL A 1 199 ? 6.830 -13.657 -15.219 1.00 89.69 199 VAL A O 1
ATOM 1525 N N . ALA A 1 200 ? 8.588 -12.245 -15.094 1.00 91.44 200 ALA A N 1
ATOM 1526 C CA . ALA A 1 200 ? 8.284 -11.477 -16.301 1.00 91.44 200 ALA A CA 1
ATOM 1527 C C . ALA A 1 200 ? 9.527 -11.141 -17.156 1.00 91.44 200 ALA A C 1
ATOM 1529 O O . ALA A 1 200 ? 10.609 -10.890 -16.620 1.00 91.44 200 ALA A O 1
ATOM 1530 N N . PRO A 1 201 ? 9.384 -11.050 -18.493 1.00 92.12 201 PRO A N 1
ATOM 1531 C CA . PRO A 1 201 ? 10.434 -10.552 -19.387 1.00 92.12 201 PRO A CA 1
ATOM 1532 C C . PRO A 1 201 ? 10.538 -9.014 -19.408 1.00 92.12 201 PRO A C 1
ATOM 1534 O O . PRO A 1 201 ? 11.540 -8.468 -19.879 1.00 92.12 201 PRO A O 1
ATOM 1537 N N . LYS A 1 202 ? 9.512 -8.301 -18.921 1.00 93.69 202 LYS A N 1
ATOM 1538 C CA . LYS A 1 202 ? 9.430 -6.832 -18.892 1.00 93.69 202 LYS A CA 1
ATOM 1539 C C . LYS A 1 202 ? 9.205 -6.339 -17.466 1.00 93.69 202 LYS A C 1
ATOM 1541 O O . LYS A 1 202 ? 8.412 -6.919 -16.726 1.00 93.69 202 LYS A O 1
ATOM 1546 N N . VAL A 1 203 ? 9.865 -5.247 -17.094 1.00 94.88 203 VAL A N 1
ATOM 1547 C CA . VAL A 1 203 ? 9.722 -4.628 -15.768 1.00 94.88 203 VAL A CA 1
ATOM 1548 C C . VAL A 1 203 ? 9.609 -3.117 -15.923 1.00 94.88 203 VAL A C 1
ATOM 1550 O O . VAL A 1 203 ? 10.429 -2.502 -16.601 1.00 94.88 203 VAL A O 1
ATOM 1553 N N . VAL A 1 204 ? 8.609 -2.514 -15.287 1.00 95.12 204 VAL A N 1
ATOM 1554 C CA . VAL A 1 204 ? 8.421 -1.065 -15.198 1.00 95.12 204 VAL A CA 1
ATOM 1555 C C . VAL A 1 204 ? 8.512 -0.648 -13.739 1.00 95.12 204 VAL A C 1
ATOM 1557 O O . VAL A 1 204 ? 7.837 -1.208 -12.875 1.00 95.12 204 VAL A O 1
ATOM 1560 N N . LEU A 1 205 ? 9.364 0.331 -13.464 1.00 94.56 205 LEU A N 1
ATOM 1561 C CA . LEU A 1 205 ? 9.734 0.740 -12.118 1.00 94.56 205 LEU A CA 1
ATOM 1562 C C . LEU A 1 205 ? 9.597 2.246 -11.940 1.00 94.56 205 LEU A C 1
ATOM 1564 O O . LEU A 1 205 ? 10.272 3.017 -12.617 1.00 94.56 205 LEU A O 1
ATOM 1568 N N . HIS A 1 206 ? 8.768 2.648 -10.985 1.00 92.50 206 HIS A N 1
ATOM 1569 C CA . HIS A 1 206 ? 8.636 4.027 -10.536 1.00 92.50 206 HIS A CA 1
ATOM 1570 C C . HIS A 1 206 ? 9.556 4.268 -9.324 1.00 92.50 206 HIS A C 1
ATOM 1572 O O . HIS A 1 206 ? 9.366 3.682 -8.253 1.00 92.50 206 HIS A O 1
ATOM 1578 N N . VAL A 1 207 ? 10.589 5.099 -9.503 1.00 92.12 207 VAL A N 1
ATOM 1579 C CA . VAL A 1 207 ? 11.693 5.287 -8.539 1.00 92.12 207 VAL A CA 1
ATOM 1580 C C . VAL A 1 207 ? 12.022 6.775 -8.307 1.00 92.12 207 VAL A C 1
ATOM 1582 O O . VAL A 1 207 ? 11.610 7.631 -9.101 1.00 92.12 207 VAL A O 1
ATOM 1585 N N . PRO A 1 208 ? 12.774 7.132 -7.243 1.00 91.62 208 PRO A N 1
ATOM 1586 C CA . PRO A 1 208 ? 13.111 8.522 -6.946 1.00 91.62 208 PRO A CA 1
ATOM 1587 C C . PRO A 1 208 ? 13.821 9.244 -8.097 1.00 91.62 208 PRO A C 1
ATOM 1589 O O . PRO A 1 208 ? 14.743 8.715 -8.717 1.00 91.62 208 PRO A O 1
ATOM 1592 N N . LYS A 1 209 ? 13.456 10.512 -8.324 1.00 91.12 209 LYS A N 1
ATOM 1593 C CA . LYS A 1 209 ? 14.067 11.409 -9.332 1.00 91.12 209 LYS A CA 1
ATOM 1594 C C . LYS A 1 209 ? 15.594 11.544 -9.234 1.00 91.12 209 LYS A C 1
ATOM 1596 O O . LYS A 1 209 ? 16.238 11.888 -10.221 1.00 91.12 209 LYS A O 1
ATOM 1601 N N . ASN A 1 210 ? 16.156 11.307 -8.049 1.00 90.38 210 ASN A N 1
ATOM 1602 C CA . ASN A 1 210 ? 17.574 11.424 -7.714 1.00 90.38 210 ASN A CA 1
ATOM 1603 C C . ASN A 1 210 ? 18.294 10.065 -7.588 1.00 90.38 210 ASN A C 1
ATOM 1605 O O . ASN A 1 210 ? 19.412 10.044 -7.081 1.00 90.38 210 ASN A O 1
ATOM 1609 N N . ILE A 1 211 ? 17.699 8.943 -8.015 1.00 91.12 211 ILE A N 1
ATOM 1610 C CA . ILE A 1 211 ? 18.363 7.627 -7.981 1.00 91.12 211 ILE A CA 1
ATOM 1611 C C . ILE A 1 211 ? 19.703 7.635 -8.737 1.00 91.12 211 ILE A C 1
ATOM 1613 O O . ILE A 1 211 ? 19.813 8.213 -9.824 1.00 91.12 211 ILE A O 1
ATOM 1617 N N . ASP A 1 212 ? 20.734 7.000 -8.169 1.00 90.50 212 ASP A N 1
ATOM 1618 C CA . ASP A 1 212 ? 22.018 6.860 -8.853 1.00 90.50 212 ASP A CA 1
ATOM 1619 C C . ASP A 1 212 ? 21.865 5.974 -10.098 1.00 90.50 212 ASP A C 1
ATOM 1621 O O . ASP A 1 212 ? 21.548 4.783 -10.025 1.00 90.50 212 ASP A O 1
ATOM 1625 N N . LYS A 1 213 ? 22.092 6.588 -11.264 1.00 88.44 213 LYS A N 1
ATOM 1626 C CA . LYS A 1 213 ? 21.937 5.929 -12.561 1.00 88.44 213 LYS A CA 1
ATOM 1627 C C . LYS A 1 213 ? 22.927 4.792 -12.764 1.00 88.44 213 LYS A C 1
ATOM 1629 O O . LYS A 1 213 ? 22.543 3.768 -13.314 1.00 88.44 213 LYS A O 1
ATOM 1634 N N . SER A 1 214 ? 24.170 4.947 -12.318 1.00 89.00 214 SER A N 1
ATOM 1635 C CA . SER A 1 214 ? 25.198 3.923 -12.496 1.00 89.00 214 SER A CA 1
ATOM 1636 C C . SER A 1 214 ? 24.863 2.672 -11.687 1.00 89.00 214 SER A C 1
ATOM 1638 O O . SER A 1 214 ? 25.006 1.565 -12.201 1.00 89.00 214 SER A O 1
ATOM 1640 N N . GLN A 1 215 ? 24.345 2.839 -10.464 1.00 90.88 215 GLN A N 1
ATOM 1641 C CA . GLN A 1 215 ? 23.926 1.714 -9.623 1.00 90.88 215 GLN A CA 1
ATOM 1642 C C . GLN A 1 215 ? 22.780 0.911 -10.254 1.00 90.88 215 GLN A C 1
ATOM 1644 O O . GLN A 1 215 ? 22.924 -0.297 -10.438 1.00 90.88 215 GLN A O 1
ATOM 1649 N N . TYR A 1 216 ? 21.659 1.552 -10.619 1.00 88.38 216 TYR A N 1
ATOM 1650 C CA . TYR A 1 216 ? 20.523 0.790 -11.151 1.00 88.38 216 TYR A CA 1
ATOM 1651 C C . TYR A 1 216 ? 20.800 0.200 -12.536 1.00 88.38 216 TYR A C 1
ATOM 1653 O O . TYR A 1 216 ? 20.283 -0.873 -12.847 1.00 88.38 216 TYR A O 1
ATOM 1661 N N . LEU A 1 217 ? 21.597 0.881 -13.373 1.00 89.25 217 LEU A N 1
ATOM 1662 C CA . LEU A 1 217 ? 21.989 0.351 -14.678 1.00 89.25 217 LEU A CA 1
ATOM 1663 C C . LEU A 1 217 ? 22.787 -0.939 -14.498 1.00 89.25 217 LEU A C 1
ATOM 1665 O O . LEU A 1 217 ? 22.466 -1.928 -15.150 1.00 89.25 217 LEU A O 1
ATOM 1669 N N . GLN A 1 218 ? 23.764 -0.951 -13.584 1.00 89.75 218 GLN A N 1
ATOM 1670 C CA . GLN A 1 218 ? 24.548 -2.148 -13.285 1.00 89.75 218 GLN A CA 1
ATOM 1671 C C . GLN A 1 218 ? 23.647 -3.295 -12.804 1.00 89.75 218 GLN A C 1
ATOM 1673 O O . GLN A 1 218 ? 23.625 -4.347 -13.434 1.00 89.75 218 GLN A O 1
ATOM 1678 N N . MET A 1 219 ? 22.802 -3.053 -11.794 1.00 91.19 219 MET A N 1
ATOM 1679 C CA . MET A 1 219 ? 21.882 -4.066 -11.251 1.00 91.19 219 MET A CA 1
ATOM 1680 C C . MET A 1 219 ? 20.919 -4.641 -12.306 1.00 91.19 219 MET A C 1
ATOM 1682 O O . MET A 1 219 ? 20.634 -5.836 -12.302 1.00 91.19 219 MET A O 1
ATOM 1686 N N . ALA A 1 220 ? 20.414 -3.811 -13.225 1.00 90.38 220 ALA A N 1
ATOM 1687 C CA . ALA A 1 220 ? 19.551 -4.274 -14.310 1.00 90.38 220 ALA A CA 1
ATOM 1688 C C . ALA A 1 220 ? 20.313 -5.127 -15.341 1.00 90.38 220 ALA A C 1
ATOM 1690 O O . ALA A 1 220 ? 19.784 -6.138 -15.809 1.00 90.38 220 ALA A O 1
ATOM 1691 N N . MET A 1 221 ? 21.549 -4.747 -15.680 1.00 88.25 221 MET A N 1
ATOM 1692 C CA . MET A 1 221 ? 22.401 -5.503 -16.605 1.00 88.25 221 MET A CA 1
ATOM 1693 C C . MET A 1 221 ? 22.849 -6.845 -16.008 1.00 88.25 221 MET A C 1
ATOM 1695 O O . MET A 1 221 ? 22.814 -7.852 -16.715 1.00 88.25 221 MET A O 1
ATOM 1699 N N . ASP A 1 222 ? 23.197 -6.882 -14.718 1.00 88.56 222 ASP A N 1
ATOM 1700 C CA . ASP A 1 222 ? 23.620 -8.096 -14.002 1.00 88.56 222 ASP A CA 1
ATOM 1701 C C . ASP A 1 222 ? 22.507 -9.159 -13.964 1.00 88.56 222 ASP A C 1
ATOM 1703 O O . ASP A 1 222 ? 22.756 -10.348 -14.156 1.00 88.56 222 ASP A O 1
ATOM 1707 N N . GLU A 1 223 ? 21.252 -8.726 -13.814 1.00 87.56 223 GLU A N 1
ATOM 1708 C CA . GLU A 1 223 ? 20.062 -9.586 -13.874 1.00 87.56 223 GLU A CA 1
ATOM 1709 C C . GLU A 1 223 ? 19.604 -9.888 -15.329 1.00 87.56 223 GLU A C 1
ATOM 1711 O O . GLU A 1 223 ? 18.615 -10.592 -15.560 1.00 87.56 223 GLU A O 1
ATOM 1716 N N . GLY A 1 224 ? 20.339 -9.423 -16.346 1.00 86.88 224 GLY A N 1
ATOM 1717 C CA . GLY A 1 224 ? 20.146 -9.793 -17.755 1.00 86.88 224 GLY A CA 1
ATOM 1718 C C . GLY A 1 224 ? 19.150 -8.937 -18.549 1.00 86.88 224 GLY A C 1
ATOM 1719 O O . GLY A 1 224 ? 18.702 -9.351 -19.624 1.00 86.88 224 GLY A O 1
ATOM 1720 N N . PHE A 1 225 ? 18.794 -7.743 -18.067 1.00 89.31 225 PHE A N 1
ATOM 1721 C CA . PHE A 1 225 ? 18.024 -6.778 -18.856 1.00 89.31 225 PHE A CA 1
ATOM 1722 C C . PHE A 1 225 ? 18.946 -6.016 -19.814 1.00 89.31 225 PHE A C 1
ATOM 1724 O O . PHE A 1 225 ? 19.861 -5.313 -19.393 1.00 89.31 225 PHE A O 1
ATOM 1731 N N . SER A 1 226 ? 18.693 -6.143 -21.120 1.00 86.50 226 SER A N 1
ATOM 1732 C CA . SER A 1 226 ? 19.536 -5.533 -22.163 1.00 86.50 226 SER A CA 1
ATOM 1733 C C . SER A 1 226 ? 18.962 -4.225 -22.703 1.00 86.50 226 SER A C 1
ATOM 1735 O O . SER A 1 226 ? 19.711 -3.309 -23.024 1.00 86.50 226 SER A O 1
ATOM 1737 N N . ARG A 1 227 ? 17.636 -4.082 -22.791 1.00 90.38 227 ARG A N 1
ATOM 1738 C CA . ARG A 1 227 ? 17.012 -2.832 -23.237 1.00 90.38 227 ARG A CA 1
ATOM 1739 C C . ARG A 1 227 ? 16.487 -2.079 -22.024 1.00 90.38 227 ARG A C 1
ATOM 1741 O O . ARG A 1 227 ? 15.555 -2.541 -21.370 1.00 90.38 227 ARG A O 1
ATOM 1748 N N . ILE A 1 228 ? 17.092 -0.927 -21.745 1.00 92.12 228 ILE A N 1
ATOM 1749 C CA . ILE A 1 228 ? 16.810 -0.098 -20.571 1.00 92.12 228 ILE A CA 1
ATOM 1750 C C . ILE A 1 228 ? 16.409 1.297 -21.051 1.00 92.12 228 ILE A C 1
ATOM 1752 O O . ILE A 1 228 ? 17.234 2.072 -21.529 1.00 92.12 228 ILE A O 1
ATOM 1756 N N . GLN A 1 229 ? 15.132 1.636 -20.926 1.00 93.00 229 GLN A N 1
ATOM 1757 C CA . GLN A 1 229 ? 14.641 2.987 -21.202 1.00 93.00 229 GLN A CA 1
ATOM 1758 C C . GLN A 1 229 ? 14.354 3.684 -19.875 1.00 93.00 229 GLN A C 1
ATOM 1760 O O . GLN A 1 229 ? 13.881 3.042 -18.939 1.00 93.00 229 GLN A O 1
ATOM 1765 N N . TYR A 1 230 ? 14.599 4.988 -19.787 1.00 93.25 230 TYR A N 1
ATOM 1766 C CA . TYR A 1 230 ? 14.234 5.770 -18.612 1.00 93.25 230 TYR A CA 1
ATOM 1767 C C . TYR A 1 230 ? 13.603 7.116 -18.975 1.00 93.25 230 TYR A C 1
ATOM 1769 O O . TYR A 1 230 ? 14.024 7.810 -19.904 1.00 93.25 230 TYR A O 1
ATOM 1777 N N . GLU A 1 231 ? 12.571 7.481 -18.222 1.00 94.50 231 GLU A N 1
ATOM 1778 C CA . GLU A 1 231 ? 11.782 8.695 -18.393 1.00 94.50 231 GLU A CA 1
ATOM 1779 C C . GLU A 1 231 ? 11.887 9.558 -17.130 1.00 94.50 231 GLU A C 1
ATOM 1781 O O . GLU A 1 231 ? 11.375 9.190 -16.073 1.00 94.50 231 GLU A O 1
ATOM 1786 N N . SER A 1 232 ? 12.532 10.721 -17.243 1.00 94.38 232 SER A N 1
ATOM 1787 C CA . SER A 1 232 ? 12.506 11.758 -16.205 1.00 94.38 232 SER A CA 1
ATOM 1788 C C . SER A 1 232 ? 11.138 12.439 -16.229 1.00 94.38 232 SER A C 1
ATOM 1790 O O . SER A 1 232 ? 10.809 13.110 -17.212 1.00 94.38 232 SER A O 1
ATOM 1792 N N . VAL A 1 233 ? 10.351 12.303 -15.162 1.00 92.56 233 VAL A N 1
ATOM 1793 C CA . VAL A 1 233 ? 8.962 12.783 -15.113 1.00 92.56 233 VAL A CA 1
ATOM 1794 C C . VAL A 1 233 ? 8.856 14.118 -14.384 1.00 92.56 233 VAL A C 1
ATOM 1796 O O . VAL A 1 233 ? 9.399 14.300 -13.292 1.00 92.56 233 VAL A O 1
ATOM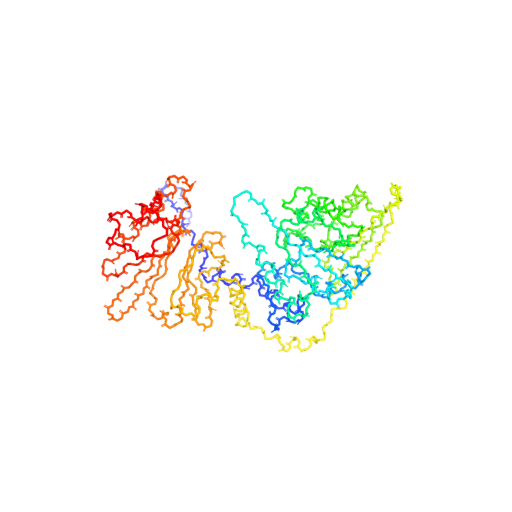 1799 N N . TRP A 1 234 ? 8.104 15.044 -14.974 1.00 90.12 234 TRP A N 1
ATOM 1800 C CA . TRP A 1 234 ? 7.835 16.373 -14.436 1.00 90.12 234 TRP A CA 1
ATOM 1801 C C . TRP A 1 234 ? 6.332 16.629 -14.350 1.00 90.12 234 TRP A C 1
ATOM 1803 O O . TRP A 1 234 ? 5.639 16.533 -15.355 1.00 90.12 234 TRP A O 1
ATOM 1813 N N . ILE A 1 235 ? 5.833 17.003 -13.172 1.00 84.75 235 ILE A N 1
ATOM 1814 C CA . ILE A 1 235 ? 4.416 17.328 -12.935 1.00 84.75 235 ILE A CA 1
ATOM 1815 C C . ILE A 1 235 ? 4.347 18.773 -12.440 1.00 84.75 235 ILE A C 1
ATOM 1817 O O . ILE A 1 235 ? 5.163 19.177 -11.612 1.00 84.75 235 ILE A O 1
ATOM 1821 N N . ASP A 1 236 ? 3.425 19.574 -12.985 1.00 82.44 236 ASP A N 1
ATOM 1822 C CA . ASP A 1 236 ? 3.270 21.005 -12.667 1.00 82.44 236 ASP A CA 1
ATOM 1823 C C . ASP A 1 236 ? 4.604 21.787 -12.700 1.00 82.44 236 ASP A C 1
ATOM 1825 O O . ASP A 1 236 ? 4.920 22.584 -11.814 1.00 82.44 236 ASP A O 1
ATOM 1829 N N . LYS A 1 237 ? 5.413 21.531 -13.742 1.00 82.94 237 LYS A N 1
ATOM 1830 C CA . LYS A 1 237 ? 6.759 22.102 -13.965 1.00 82.94 237 LYS A CA 1
ATOM 1831 C C . LYS A 1 237 ? 7.791 21.795 -12.862 1.00 82.94 237 LYS A C 1
ATOM 1833 O O . LYS A 1 237 ? 8.818 22.466 -12.795 1.00 82.94 237 LYS A O 1
ATOM 1838 N N . LYS A 1 238 ? 7.574 20.769 -12.031 1.00 86.00 238 LYS A N 1
ATOM 1839 C CA . LYS A 1 238 ? 8.529 20.301 -11.010 1.00 86.00 238 LYS A CA 1
ATOM 1840 C C . LYS A 1 238 ? 9.003 18.871 -11.308 1.00 86.00 238 LYS A C 1
ATOM 1842 O O . LYS A 1 238 ? 8.169 18.040 -11.673 1.00 86.00 238 LYS A O 1
ATOM 1847 N N . PRO A 1 239 ? 10.296 18.542 -11.115 1.00 89.19 239 PRO A N 1
ATOM 1848 C CA . PRO A 1 239 ? 10.775 17.173 -11.268 1.00 89.19 239 PRO A CA 1
ATOM 1849 C C . PRO A 1 239 ? 10.179 16.294 -10.164 1.00 89.19 239 PRO A C 1
ATOM 1851 O O . PRO A 1 239 ? 10.314 16.592 -8.971 1.00 89.19 239 PRO A O 1
ATOM 1854 N N . ASN A 1 240 ? 9.507 15.220 -10.575 1.00 89.00 240 ASN A N 1
ATOM 1855 C CA . ASN A 1 240 ? 8.724 14.353 -9.702 1.00 89.00 240 ASN A CA 1
ATOM 1856 C C . ASN A 1 240 ? 9.465 13.039 -9.411 1.00 89.00 240 ASN A C 1
ATOM 1858 O O . ASN A 1 240 ? 9.878 12.812 -8.274 1.00 89.00 240 ASN A O 1
ATOM 1862 N N . CYS A 1 241 ? 9.712 12.230 -10.442 1.00 92.00 241 CYS A N 1
ATOM 1863 C CA . CYS A 1 241 ? 10.282 10.889 -10.318 1.00 92.00 241 CYS A CA 1
ATOM 1864 C C . CYS A 1 241 ? 11.071 10.473 -11.574 1.00 92.00 241 CYS A C 1
ATOM 1866 O O . CYS A 1 241 ? 11.244 11.254 -12.517 1.00 92.00 241 CYS A O 1
ATOM 1868 N N . MET A 1 242 ? 11.551 9.231 -11.573 1.00 93.62 242 MET A N 1
ATOM 1869 C CA . MET A 1 242 ? 12.090 8.541 -12.740 1.00 93.62 242 MET A CA 1
ATOM 1870 C C . MET A 1 242 ? 11.280 7.259 -12.968 1.00 93.62 242 MET A C 1
ATOM 1872 O O . MET A 1 242 ? 11.099 6.476 -12.036 1.00 93.62 242 MET A O 1
ATOM 1876 N N . ASN A 1 243 ? 10.840 7.018 -14.202 1.00 94.94 243 ASN A N 1
ATOM 1877 C CA . ASN A 1 243 ? 10.282 5.727 -14.609 1.00 94.94 243 ASN A CA 1
ATOM 1878 C C . ASN A 1 243 ? 11.340 4.947 -15.391 1.00 94.94 243 ASN A C 1
ATOM 1880 O O . ASN A 1 243 ? 11.904 5.474 -16.348 1.00 94.94 243 ASN A O 1
ATOM 1884 N N . LEU A 1 244 ? 11.597 3.699 -15.011 1.00 95.06 244 LEU A N 1
ATOM 1885 C CA . LEU A 1 244 ? 12.515 2.787 -15.694 1.00 95.06 244 LEU A CA 1
ATOM 1886 C C . LEU A 1 244 ? 11.711 1.692 -16.398 1.00 95.06 244 LEU A C 1
ATOM 1888 O O . LEU A 1 244 ? 10.795 1.133 -15.804 1.00 95.06 244 LEU A O 1
ATOM 1892 N N . TYR A 1 245 ? 12.075 1.358 -17.632 1.00 94.81 245 TYR A N 1
ATOM 1893 C CA . TYR A 1 245 ? 11.469 0.290 -18.425 1.00 94.81 245 TYR A CA 1
ATOM 1894 C C . TYR A 1 245 ? 12.576 -0.671 -18.853 1.00 94.81 245 TYR A C 1
ATOM 1896 O O . TYR A 1 245 ? 13.414 -0.338 -19.695 1.00 94.81 245 TYR A O 1
ATOM 1904 N N . LEU A 1 246 ? 12.585 -1.854 -18.252 1.00 94.56 246 LEU A N 1
ATOM 1905 C CA . LEU A 1 246 ? 13.565 -2.906 -18.477 1.00 94.56 246 LEU A CA 1
ATOM 1906 C C . LEU A 1 246 ? 12.938 -3.986 -19.366 1.00 94.56 246 LEU A C 1
ATOM 1908 O O . LEU A 1 246 ? 11.785 -4.376 -19.174 1.00 94.56 246 LEU A O 1
ATOM 1912 N N . THR A 1 247 ? 13.679 -4.486 -20.350 1.00 93.00 247 THR A N 1
ATOM 1913 C CA . THR A 1 247 ? 13.267 -5.633 -21.173 1.00 93.00 247 THR A CA 1
ATOM 1914 C C . THR A 1 247 ? 14.427 -6.615 -21.324 1.00 93.00 247 THR A C 1
ATOM 1916 O O . THR A 1 247 ? 15.544 -6.239 -21.699 1.00 93.00 247 THR A O 1
ATOM 1919 N N . ARG A 1 248 ? 14.162 -7.876 -20.972 1.00 88.06 248 ARG A N 1
ATOM 1920 C CA . ARG A 1 248 ? 15.096 -8.998 -21.096 1.00 88.06 248 ARG A CA 1
ATOM 1921 C C . ARG A 1 248 ? 15.285 -9.355 -22.571 1.00 88.06 248 ARG A C 1
ATOM 1923 O O . ARG A 1 248 ? 14.359 -9.201 -23.362 1.00 88.06 248 ARG A O 1
ATOM 1930 N N . ASN A 1 249 ? 16.475 -9.832 -22.935 1.00 73.50 249 ASN A N 1
ATOM 1931 C CA . ASN A 1 249 ? 16.677 -10.499 -24.223 1.00 73.50 249 ASN A CA 1
ATOM 1932 C C . ASN A 1 249 ? 16.573 -12.009 -24.002 1.00 73.50 249 ASN A C 1
ATOM 1934 O O . ASN A 1 249 ? 17.357 -12.561 -23.234 1.00 73.50 249 ASN A O 1
ATOM 1938 N N . ASP A 1 250 ? 15.637 -12.682 -24.667 1.00 64.50 250 ASP A N 1
ATOM 1939 C CA . ASP A 1 250 ? 15.442 -14.130 -24.493 1.00 64.50 250 ASP A CA 1
ATOM 1940 C C . ASP A 1 250 ? 16.464 -14.976 -25.278 1.00 64.50 250 ASP A C 1
ATOM 1942 O O . ASP A 1 250 ? 16.508 -16.195 -25.148 1.00 64.50 250 ASP A O 1
ATOM 1946 N N . THR A 1 251 ? 17.339 -14.341 -26.062 1.00 59.66 251 THR A N 1
ATOM 1947 C CA . THR A 1 251 ? 18.329 -15.006 -26.924 1.00 59.66 251 THR A CA 1
ATOM 1948 C C . THR A 1 251 ? 19.588 -15.502 -26.198 1.00 59.66 251 THR A C 1
ATOM 1950 O O . THR A 1 251 ? 20.502 -15.976 -26.867 1.00 59.66 251 THR A O 1
ATOM 1953 N N . ASN A 1 252 ? 19.689 -15.364 -24.866 1.00 52.66 252 ASN A N 1
ATOM 1954 C CA . ASN A 1 252 ? 20.849 -15.696 -24.003 1.00 52.66 252 ASN A CA 1
ATOM 1955 C C . ASN A 1 252 ? 22.215 -15.066 -24.370 1.00 52.66 252 ASN A C 1
ATOM 1957 O O . ASN A 1 252 ? 23.146 -15.096 -23.564 1.00 52.66 252 ASN A O 1
ATOM 1961 N N . ALA A 1 253 ? 22.353 -14.447 -25.540 1.00 55.69 253 ALA A N 1
ATOM 1962 C CA . ALA A 1 253 ? 23.512 -13.656 -25.913 1.00 55.69 253 ALA A CA 1
ATOM 1963 C C . ALA A 1 253 ? 23.581 -12.371 -25.073 1.00 55.69 253 ALA A C 1
ATOM 1965 O O . ALA A 1 253 ? 22.586 -11.650 -24.940 1.00 55.69 253 ALA A O 1
ATOM 1966 N N . ARG A 1 254 ? 24.780 -12.035 -24.575 1.00 54.47 254 ARG A N 1
ATOM 1967 C CA . ARG A 1 254 ? 25.090 -10.729 -23.967 1.00 54.47 254 ARG A CA 1
ATOM 1968 C C . ARG A 1 254 ? 25.103 -9.635 -25.045 1.00 54.47 254 ARG A C 1
ATOM 1970 O O . ARG A 1 254 ? 26.159 -9.159 -25.449 1.00 54.47 254 ARG A O 1
ATOM 1977 N N . GLY A 1 255 ? 23.925 -9.283 -25.553 1.00 56.19 255 GLY A N 1
ATOM 1978 C CA . GLY A 1 255 ? 23.749 -8.159 -26.469 1.00 56.19 255 GLY A CA 1
ATOM 1979 C C . GLY A 1 255 ? 24.120 -6.840 -25.791 1.00 56.19 255 GLY A C 1
ATOM 1980 O O . GLY A 1 255 ? 23.876 -6.669 -24.596 1.00 56.19 255 GLY A O 1
ATOM 1981 N N . ILE A 1 256 ? 24.702 -5.912 -26.555 1.00 67.44 256 ILE A N 1
ATOM 1982 C CA . ILE A 1 256 ? 25.076 -4.581 -26.056 1.00 67.44 256 ILE A CA 1
ATOM 1983 C C . ILE A 1 256 ? 23.815 -3.878 -25.525 1.00 67.44 256 ILE A C 1
ATOM 1985 O O . ILE A 1 256 ? 22.827 -3.798 -26.262 1.00 67.44 256 ILE A O 1
ATOM 1989 N N . PRO A 1 257 ? 23.818 -3.365 -24.280 1.00 73.06 257 PRO A N 1
ATOM 1990 C CA . PRO A 1 257 ? 22.628 -2.754 -23.714 1.00 73.06 257 PRO A CA 1
ATOM 1991 C C . PRO A 1 257 ? 22.165 -1.516 -24.488 1.00 73.06 257 PRO A C 1
ATOM 1993 O O . PRO A 1 257 ? 22.910 -0.550 -24.653 1.00 73.06 257 PRO A O 1
ATOM 1996 N N . VAL A 1 258 ? 20.906 -1.518 -24.929 1.00 80.75 258 VAL A N 1
ATOM 1997 C CA . VAL A 1 258 ? 20.289 -0.372 -25.607 1.00 80.75 258 VAL A CA 1
ATOM 1998 C C . VAL A 1 258 ? 19.676 0.536 -24.552 1.00 80.75 258 VAL A C 1
ATOM 2000 O O . VAL A 1 258 ? 18.625 0.224 -23.984 1.00 80.75 258 VAL A O 1
ATOM 2003 N N . GLN A 1 259 ? 20.341 1.662 -24.303 1.00 83.69 259 GLN A N 1
ATOM 2004 C CA . GLN A 1 259 ? 19.881 2.687 -23.372 1.00 83.69 259 GLN A CA 1
ATOM 2005 C C . GLN A 1 259 ? 19.127 3.802 -24.107 1.00 83.69 259 GLN A C 1
ATOM 2007 O O . GLN A 1 259 ? 19.517 4.227 -25.194 1.00 83.69 259 GLN A O 1
ATOM 2012 N N . THR A 1 260 ? 18.030 4.295 -23.534 1.00 86.62 260 THR A N 1
ATOM 2013 C CA . THR A 1 260 ? 17.275 5.427 -24.104 1.00 86.62 260 THR A CA 1
ATOM 2014 C C . THR A 1 260 ? 16.743 6.321 -22.995 1.00 86.62 260 THR A C 1
ATOM 2016 O O . THR A 1 260 ? 16.154 5.829 -22.036 1.00 86.62 260 THR A O 1
ATOM 2019 N N . SER A 1 261 ? 16.923 7.633 -23.135 1.00 88.69 261 SER A N 1
ATOM 2020 C CA . SER A 1 261 ? 16.449 8.632 -22.178 1.00 88.69 261 SER A CA 1
ATOM 2021 C C . SER A 1 261 ? 15.356 9.504 -22.788 1.00 88.69 261 SER A C 1
ATOM 2023 O O . SER A 1 261 ? 15.396 9.838 -23.973 1.00 88.69 261 SER A O 1
ATOM 2025 N N . LYS A 1 262 ? 14.369 9.890 -21.979 1.00 91.25 262 LYS A N 1
ATOM 2026 C CA . LYS A 1 262 ? 13.326 10.839 -22.379 1.00 91.25 262 LYS A CA 1
ATOM 2027 C C . LYS A 1 262 ? 12.933 11.737 -21.206 1.00 91.25 262 LYS A C 1
ATOM 2029 O O . LYS A 1 262 ? 12.929 11.310 -20.054 1.00 91.25 262 LYS A O 1
ATOM 2034 N N . LEU A 1 263 ? 12.587 12.986 -21.502 1.00 90.12 263 LEU A N 1
ATOM 2035 C CA . LEU A 1 263 ? 11.899 13.880 -20.573 1.00 90.12 263 LEU A CA 1
ATOM 2036 C C . LEU A 1 263 ? 10.394 13.793 -20.852 1.00 90.12 263 LEU A C 1
ATOM 2038 O O . LEU A 1 263 ? 9.987 13.872 -22.012 1.00 90.12 263 LEU A O 1
ATOM 2042 N N . VAL A 1 264 ? 9.572 13.629 -19.817 1.00 90.06 264 VAL A N 1
ATOM 2043 C CA . VAL A 1 264 ? 8.111 13.593 -19.954 1.00 90.06 264 VAL A CA 1
ATOM 2044 C C . VAL A 1 264 ? 7.480 14.608 -19.009 1.00 90.06 264 VAL A C 1
ATOM 2046 O O . VAL A 1 264 ? 7.761 14.612 -17.812 1.00 90.06 264 VAL A O 1
ATOM 2049 N N . GLN A 1 265 ? 6.596 15.439 -19.554 1.00 88.19 265 GLN A N 1
ATOM 2050 C CA . GLN A 1 265 ? 5.632 16.233 -18.797 1.00 88.19 265 GLN A CA 1
ATOM 2051 C C . GLN A 1 265 ? 4.246 15.640 -19.065 1.00 88.19 265 GLN A C 1
ATOM 2053 O O . GLN A 1 265 ? 3.719 15.854 -20.154 1.00 88.19 265 GLN A O 1
ATOM 2058 N N . PRO A 1 266 ? 3.678 14.837 -18.147 1.00 80.12 266 PRO A N 1
ATOM 2059 C CA . PRO A 1 266 ? 2.296 14.401 -18.262 1.00 80.12 266 PRO A CA 1
ATOM 2060 C C . PRO A 1 266 ? 1.360 15.600 -18.084 1.00 80.12 266 PRO A C 1
ATOM 2062 O O . PRO A 1 266 ? 1.506 16.361 -17.123 1.00 80.12 266 PRO A O 1
ATOM 2065 N N . ASP A 1 267 ? 0.382 15.744 -18.976 1.00 68.62 267 ASP A N 1
ATOM 2066 C CA . ASP A 1 267 ? -0.699 16.713 -18.805 1.00 68.62 267 ASP A CA 1
ATOM 2067 C C . ASP A 1 267 ? -1.493 16.355 -17.551 1.00 68.62 267 ASP A C 1
ATOM 2069 O O . ASP A 1 267 ? -2.235 15.378 -17.554 1.00 68.62 267 ASP A O 1
ATOM 2073 N N . ASN A 1 268 ? -1.342 17.132 -16.475 1.00 63.78 268 ASN A N 1
ATOM 2074 C CA . ASN A 1 268 ? -2.197 17.035 -15.293 1.00 63.78 268 ASN A CA 1
ATOM 2075 C C . ASN A 1 268 ? -3.619 17.451 -15.717 1.00 63.78 268 ASN A C 1
ATOM 2077 O O . ASN A 1 268 ? -3.826 18.656 -15.930 1.00 63.78 268 ASN A O 1
ATOM 2081 N N . PRO A 1 269 ? -4.583 16.513 -15.880 1.00 50.34 269 PRO A N 1
ATOM 2082 C CA . PRO A 1 269 ? -5.885 16.802 -16.463 1.00 50.34 269 PRO A CA 1
ATOM 2083 C C . PRO A 1 269 ? -6.753 17.472 -15.400 1.00 50.34 269 PRO A C 1
ATOM 2085 O O . PRO A 1 269 ? -7.693 16.918 -14.841 1.00 50.34 269 PRO A O 1
ATOM 2088 N N . SER A 1 270 ? -6.416 18.728 -15.131 1.00 50.12 270 SER A N 1
ATOM 2089 C CA . SER A 1 270 ? -7.168 19.651 -14.299 1.00 50.12 270 SER A CA 1
ATOM 2090 C C . SER A 1 270 ? -8.345 20.229 -15.092 1.00 50.12 270 SER A C 1
ATOM 2092 O O . SER A 1 270 ? -8.545 21.441 -15.144 1.00 50.12 270 SER A O 1
ATOM 2094 N N . SER A 1 271 ? -9.145 19.334 -15.677 1.00 43.31 271 SER A N 1
ATOM 2095 C CA . SER A 1 271 ? -10.565 19.523 -15.976 1.00 43.31 271 SER A CA 1
ATOM 2096 C C . SER A 1 271 ? -11.336 19.298 -14.665 1.00 43.31 271 SER A C 1
ATOM 2098 O O . SER A 1 271 ? -11.832 18.214 -14.396 1.00 43.31 271 SER A O 1
ATOM 2100 N N . ASN A 1 272 ? -11.381 20.241 -13.730 1.00 46.47 272 ASN A N 1
ATOM 2101 C CA . ASN A 1 272 ? -11.296 21.687 -13.911 1.00 46.47 272 ASN A CA 1
ATOM 2102 C C . ASN A 1 272 ? -10.503 22.320 -12.766 1.00 46.47 272 ASN A C 1
ATOM 2104 O O . AS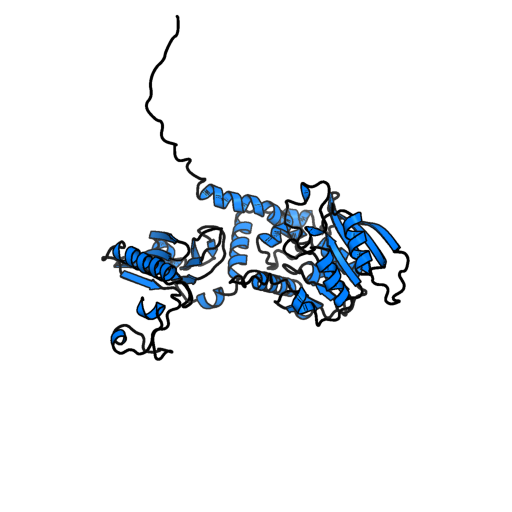N A 1 272 ? -10.952 22.255 -11.625 1.00 46.47 272 ASN A O 1
ATOM 2108 N N . LYS A 1 273 ? -9.404 23.032 -13.041 1.00 47.03 273 LYS A N 1
ATOM 2109 C CA . LYS A 1 273 ? -8.663 23.785 -12.010 1.00 47.03 273 LYS A CA 1
ATOM 2110 C C . LYS A 1 273 ? -9.594 24.741 -11.247 1.00 47.03 273 LYS A C 1
ATOM 2112 O O . LYS A 1 273 ? -9.578 24.746 -10.025 1.00 47.03 273 LYS A O 1
ATOM 2117 N N . GLN A 1 274 ? -10.515 25.399 -11.962 1.00 42.09 274 GLN A N 1
ATOM 2118 C CA . GLN A 1 274 ? -11.555 26.272 -11.396 1.00 42.09 274 GLN A CA 1
ATOM 2119 C C . GLN A 1 274 ? -12.707 25.550 -10.665 1.00 42.09 274 GLN A C 1
ATOM 2121 O O . GLN A 1 274 ? -13.338 26.162 -9.811 1.00 42.09 274 GLN A O 1
ATOM 2126 N N . GLN A 1 275 ? -13.025 24.287 -10.972 1.00 46.94 275 GLN A N 1
ATOM 2127 C CA . GLN A 1 275 ? -14.092 23.538 -10.274 1.00 46.94 275 GLN A CA 1
ATOM 2128 C C . GLN A 1 275 ? -13.521 22.820 -9.051 1.00 46.94 275 GLN A C 1
ATOM 2130 O O . GLN A 1 275 ? -14.131 22.846 -7.991 1.00 46.94 275 GLN A O 1
ATOM 2135 N N . ILE A 1 276 ? -12.304 22.281 -9.168 1.00 49.16 276 ILE A N 1
ATOM 2136 C CA . ILE A 1 276 ? -11.508 21.770 -8.051 1.00 49.16 276 ILE A CA 1
ATOM 2137 C C . ILE A 1 276 ? -11.210 22.911 -7.071 1.00 49.16 276 ILE A C 1
ATOM 2139 O O . ILE A 1 276 ? -11.314 22.699 -5.873 1.00 49.16 276 ILE A O 1
ATOM 2143 N N . GLU A 1 277 ? -10.933 24.137 -7.530 1.00 48.84 277 GLU A N 1
ATOM 2144 C CA . GLU A 1 277 ? -10.800 25.307 -6.642 1.00 48.84 277 GLU A CA 1
ATOM 2145 C C . GLU A 1 277 ? -12.115 25.750 -5.993 1.00 48.84 277 GLU A C 1
ATOM 2147 O O . GLU A 1 277 ? -12.086 26.183 -4.848 1.00 48.84 277 GLU A O 1
ATOM 2152 N N . ARG A 1 278 ? -13.272 25.553 -6.640 1.00 43.44 278 ARG A N 1
ATOM 2153 C CA . ARG A 1 278 ? -14.587 25.735 -5.991 1.00 43.44 278 ARG A CA 1
ATOM 2154 C C . ARG A 1 278 ? -14.927 24.611 -4.997 1.00 43.44 278 ARG A C 1
ATOM 2156 O O . ARG A 1 278 ? -15.642 24.863 -4.037 1.00 43.44 278 ARG A O 1
ATOM 2163 N N . LEU A 1 279 ? -14.393 23.402 -5.198 1.00 48.12 279 LEU A N 1
ATOM 2164 C CA . LEU A 1 279 ? -14.482 22.259 -4.271 1.00 48.12 279 LEU A CA 1
ATOM 2165 C C . LEU A 1 279 ? -13.378 22.265 -3.192 1.00 48.12 279 LEU A C 1
ATOM 2167 O O . LEU A 1 279 ? -13.434 21.489 -2.236 1.00 48.12 279 LEU A O 1
ATOM 2171 N N . ARG A 1 280 ? -12.383 23.157 -3.298 1.00 51.84 280 ARG A N 1
ATOM 2172 C CA . ARG A 1 280 ? -11.452 23.506 -2.216 1.00 51.84 280 ARG A CA 1
ATOM 2173 C C . ARG A 1 280 ? -12.128 24.486 -1.256 1.00 51.84 280 ARG A C 1
ATOM 2175 O O . ARG A 1 280 ? -11.657 25.605 -1.060 1.00 51.84 280 ARG A O 1
ATOM 2182 N N . THR A 1 281 ? -13.173 24.040 -0.568 1.00 49.53 281 THR A N 1
ATOM 2183 C CA . THR A 1 281 ? -13.351 24.552 0.790 1.00 49.53 281 THR A CA 1
ATOM 2184 C C . THR A 1 281 ? -12.113 24.121 1.582 1.00 49.53 281 THR A C 1
ATOM 2186 O O . THR A 1 281 ? -11.741 22.944 1.588 1.00 49.53 281 THR A O 1
ATOM 2189 N N . GLU A 1 282 ? -11.414 25.070 2.214 1.00 53.62 282 GLU A N 1
ATOM 2190 C CA . GLU A 1 282 ? -10.290 24.783 3.123 1.00 53.62 282 GLU A CA 1
ATOM 2191 C C . GLU A 1 282 ? -10.802 24.230 4.459 1.00 53.62 282 GLU A C 1
ATOM 2193 O O . GLU A 1 282 ? -10.469 24.705 5.547 1.00 53.62 282 GLU A O 1
ATOM 2198 N N . ASP A 1 283 ? -11.677 23.235 4.369 1.00 60.44 283 ASP A N 1
ATOM 2199 C CA . ASP A 1 283 ? -12.487 22.822 5.483 1.00 60.44 283 ASP A CA 1
ATOM 2200 C C . ASP A 1 283 ? -11.795 21.715 6.281 1.00 60.44 283 ASP A C 1
ATOM 2202 O O . ASP A 1 283 ? -11.814 20.524 5.942 1.00 60.44 283 ASP A O 1
ATOM 2206 N N . LYS A 1 284 ? -11.184 22.134 7.395 1.00 60.34 284 LYS A N 1
ATOM 2207 C CA . LYS A 1 284 ? -10.659 21.230 8.423 1.00 60.34 284 LYS A CA 1
ATOM 2208 C C . LYS A 1 284 ? -11.754 20.285 8.955 1.00 60.34 284 LYS A C 1
ATOM 2210 O O . LYS A 1 284 ? -11.405 19.196 9.408 1.00 60.34 284 LYS A O 1
ATOM 2215 N N . PHE A 1 285 ? -13.045 20.640 8.877 1.00 60.81 285 PHE A N 1
ATOM 2216 C CA . PHE A 1 285 ? -14.159 19.754 9.233 1.00 60.81 285 PHE A CA 1
ATOM 2217 C C . PHE A 1 285 ? -14.311 18.600 8.235 1.00 60.81 285 PHE A C 1
ATOM 2219 O O . PHE A 1 285 ? -14.292 17.446 8.661 1.00 60.81 285 PHE A O 1
ATOM 2226 N N . MET A 1 286 ? -14.349 18.871 6.924 1.00 61.28 286 MET A N 1
ATOM 2227 C CA . MET A 1 286 ? -14.342 17.822 5.890 1.00 61.28 286 MET A CA 1
ATOM 2228 C C . MET A 1 286 ? -13.125 16.900 6.013 1.00 61.28 286 MET A C 1
ATOM 2230 O O . MET A 1 286 ? -13.272 15.680 5.933 1.00 61.28 286 MET A O 1
ATOM 2234 N N . TYR A 1 287 ? -11.935 17.449 6.290 1.00 60.53 287 TYR A N 1
ATOM 2235 C CA . TYR A 1 287 ? -10.752 16.611 6.503 1.00 60.53 287 TYR A CA 1
ATOM 2236 C C . TYR A 1 287 ? -10.874 15.718 7.751 1.00 60.53 287 TYR A C 1
ATOM 2238 O O . TYR A 1 287 ? -10.561 14.528 7.706 1.00 60.53 287 TYR A O 1
ATOM 2246 N N . LYS A 1 288 ? -11.385 16.267 8.859 1.00 59.22 288 LYS A N 1
ATOM 2247 C CA . LYS A 1 288 ? -11.650 15.510 10.089 1.00 59.22 288 LYS A CA 1
ATOM 2248 C C . LYS A 1 288 ? -12.692 14.409 9.856 1.00 59.22 288 LYS A C 1
ATOM 2250 O O . LYS A 1 288 ? -12.473 13.281 10.283 1.00 59.22 288 LYS A O 1
ATOM 2255 N N . SER A 1 289 ? -13.771 14.709 9.130 1.00 59.56 289 SER A N 1
ATOM 2256 C CA . SER A 1 289 ? -14.806 13.744 8.730 1.00 59.56 289 SER A CA 1
ATOM 2257 C C . SER A 1 289 ? -14.239 12.608 7.871 1.00 59.56 289 SER A C 1
ATOM 2259 O O . SER A 1 289 ? -14.525 11.438 8.112 1.00 59.56 289 SER A O 1
ATOM 2261 N N . TYR A 1 290 ? -13.349 12.925 6.931 1.00 58.16 290 TYR A N 1
ATOM 2262 C CA . TYR A 1 290 ? -12.662 11.921 6.124 1.00 58.16 290 TYR A CA 1
ATOM 2263 C C . TYR A 1 290 ? -11.726 11.018 6.946 1.00 58.16 290 TYR A C 1
ATOM 2265 O O . TYR A 1 290 ? -11.767 9.797 6.787 1.00 58.16 290 TYR A O 1
ATOM 2273 N N . LEU A 1 291 ? -10.932 11.582 7.869 1.00 58.00 291 LEU A N 1
ATOM 2274 C CA . LEU A 1 291 ? -10.131 10.781 8.805 1.00 58.00 291 LEU A CA 1
ATOM 2275 C C . LEU A 1 291 ? -11.016 9.795 9.575 1.00 58.00 291 LEU A C 1
ATOM 2277 O O . LEU A 1 291 ? -10.703 8.607 9.624 1.00 58.00 291 LEU A O 1
ATOM 2281 N N . ASN A 1 292 ? -12.161 10.269 10.076 1.00 54.19 292 ASN A N 1
ATOM 2282 C CA . ASN A 1 292 ? -13.162 9.433 10.732 1.00 54.19 292 ASN A CA 1
ATOM 2283 C C . ASN A 1 292 ? -13.686 8.311 9.808 1.00 54.19 292 ASN A C 1
ATOM 2285 O O . ASN A 1 292 ? -13.779 7.173 10.259 1.00 54.19 292 ASN A O 1
ATOM 2289 N N . LYS A 1 293 ? -13.964 8.580 8.520 1.00 53.69 293 LYS A N 1
ATOM 2290 C CA . LYS A 1 293 ? -14.393 7.553 7.544 1.00 53.69 293 LYS A CA 1
ATOM 2291 C C . LYS A 1 293 ? -13.364 6.433 7.356 1.00 53.69 293 LYS A C 1
ATOM 2293 O O . LYS A 1 293 ? -13.746 5.268 7.417 1.00 53.69 293 LYS A O 1
ATOM 2298 N N . ILE A 1 294 ? -12.072 6.745 7.197 1.00 47.88 294 ILE A N 1
ATOM 2299 C CA . ILE A 1 294 ? -11.015 5.718 7.044 1.00 47.88 294 ILE A CA 1
ATOM 2300 C C . ILE A 1 294 ? -11.009 4.745 8.232 1.00 47.88 294 ILE A C 1
ATOM 2302 O O . ILE A 1 294 ? -10.821 3.542 8.052 1.00 47.88 294 ILE A O 1
ATOM 2306 N N . ILE A 1 295 ? -11.243 5.257 9.445 1.00 46.09 295 ILE A N 1
ATOM 2307 C CA . ILE A 1 295 ? -11.257 4.467 10.685 1.00 46.09 295 ILE A CA 1
ATOM 2308 C C . ILE A 1 295 ? -12.362 3.393 10.671 1.00 46.09 295 ILE A C 1
ATOM 2310 O O . ILE A 1 295 ? -12.167 2.316 11.236 1.00 46.09 295 ILE A O 1
ATOM 2314 N N . PHE A 1 296 ? -13.473 3.624 9.961 1.00 39.62 296 PHE A N 1
ATOM 2315 C CA . PHE A 1 296 ? -14.552 2.644 9.775 1.00 39.62 296 PHE A CA 1
ATOM 2316 C C . PHE A 1 296 ? -14.297 1.595 8.686 1.00 39.62 296 PHE A C 1
ATOM 2318 O O . PHE A 1 296 ? -14.923 0.539 8.717 1.00 39.62 296 PHE A O 1
ATOM 2325 N N . VAL A 1 297 ? -13.408 1.859 7.722 1.00 40.47 297 VAL A N 1
ATOM 2326 C CA . VAL A 1 297 ? -13.111 0.923 6.614 1.00 40.47 297 VAL A CA 1
ATOM 2327 C C . VAL A 1 297 ? -12.230 -0.248 7.086 1.00 40.47 297 VAL A C 1
ATOM 2329 O O . VAL A 1 297 ? -12.030 -1.224 6.363 1.00 40.47 297 VAL A O 1
ATOM 2332 N N . LEU A 1 298 ? -11.747 -0.210 8.333 1.00 41.28 298 LEU A N 1
ATOM 2333 C CA . LEU A 1 298 ? -11.098 -1.353 8.970 1.00 41.28 298 LEU A CA 1
ATOM 2334 C C . LEU A 1 298 ? -12.146 -2.379 9.460 1.00 41.28 298 LEU A C 1
ATOM 2336 O O . LEU A 1 298 ? -13.077 -1.993 10.171 1.00 41.28 298 LEU A O 1
ATOM 2340 N N . PRO A 1 299 ? -12.014 -3.692 9.165 1.00 35.84 299 PRO A N 1
ATOM 2341 C CA . PRO A 1 299 ? -13.183 -4.580 9.031 1.00 35.84 299 PRO A CA 1
ATOM 2342 C C . PRO A 1 299 ? -13.903 -5.007 10.322 1.00 35.84 299 PRO A C 1
ATOM 2344 O O . PRO A 1 299 ? -14.756 -5.888 10.276 1.00 35.84 299 PRO A O 1
ATOM 2347 N N . LYS A 1 300 ? -13.575 -4.434 11.487 1.00 42.88 300 LYS A N 1
ATOM 2348 C CA . LYS A 1 300 ? -14.198 -4.822 12.765 1.00 42.88 300 LYS A CA 1
ATOM 2349 C C . LYS A 1 300 ? -15.580 -4.176 12.991 1.00 42.88 300 LYS A C 1
ATOM 2351 O O . LYS A 1 300 ? -16.333 -4.679 13.816 1.00 42.88 300 LYS A O 1
ATOM 2356 N N . TYR A 1 301 ? -15.941 -3.090 12.292 1.00 41.25 301 TYR A N 1
ATOM 2357 C CA . TYR A 1 301 ? -17.049 -2.230 12.744 1.00 41.25 301 TYR A CA 1
ATOM 2358 C C . TYR A 1 301 ? -18.480 -2.740 12.492 1.00 41.25 301 TYR A C 1
ATOM 2360 O O . TYR A 1 301 ? -19.382 -2.417 13.266 1.00 41.25 301 TYR A O 1
ATOM 2368 N N . GLU A 1 302 ? -18.734 -3.532 11.444 1.00 40.94 302 GLU A N 1
ATOM 2369 C CA . GLU A 1 302 ? -20.113 -3.947 11.115 1.00 40.94 302 GLU A CA 1
ATOM 2370 C C . GLU A 1 302 ? -20.784 -4.755 12.238 1.00 40.94 302 GLU A C 1
ATOM 2372 O O . GLU A 1 302 ? -21.987 -4.610 12.459 1.00 40.94 302 GLU A O 1
ATOM 2377 N N . ASN A 1 303 ? -19.992 -5.492 13.022 1.00 44.84 303 ASN A N 1
ATOM 2378 C CA . ASN A 1 303 ? -20.447 -6.284 14.166 1.00 44.84 303 ASN A CA 1
ATOM 2379 C C . ASN A 1 303 ? -20.933 -5.441 15.365 1.00 44.84 303 ASN A C 1
ATOM 2381 O O . ASN A 1 303 ? -21.543 -5.988 16.281 1.00 44.84 303 ASN A O 1
ATOM 2385 N N . TYR A 1 304 ? -20.675 -4.127 15.393 1.00 49.62 304 TYR A N 1
ATOM 2386 C CA . TYR A 1 304 ? -20.918 -3.276 16.569 1.00 49.62 304 TYR A CA 1
ATOM 2387 C C . TYR A 1 304 ? -22.107 -2.309 16.435 1.00 49.62 304 TYR A C 1
ATOM 2389 O O . TYR A 1 304 ? -22.438 -1.624 17.403 1.00 49.62 304 TYR A O 1
ATOM 2397 N N . LYS A 1 305 ? -22.800 -2.274 15.283 1.00 43.59 305 LYS A N 1
ATOM 2398 C CA . LYS A 1 305 ? -23.911 -1.330 14.996 1.00 43.59 305 LYS A CA 1
ATOM 2399 C C . LYS A 1 305 ? -25.073 -1.355 16.009 1.00 43.59 305 LYS A C 1
ATOM 2401 O O . LYS A 1 305 ? -25.829 -0.389 16.069 1.00 43.59 305 LYS A O 1
ATOM 2406 N N . ASN A 1 306 ? -25.210 -2.423 16.801 1.00 53.00 306 ASN A N 1
ATOM 2407 C CA . ASN A 1 306 ? -26.286 -2.600 17.787 1.00 53.00 306 ASN A CA 1
ATOM 2408 C C . ASN A 1 306 ? -25.831 -2.454 19.254 1.00 53.00 306 ASN A C 1
ATOM 2410 O O . ASN A 1 306 ? -26.664 -2.511 20.156 1.00 53.00 306 ASN A O 1
ATOM 2414 N N . SER A 1 307 ? -24.535 -2.264 19.513 1.00 57.06 307 SER A N 1
ATOM 2415 C CA . SER A 1 307 ? -23.976 -2.229 20.870 1.00 57.06 307 SER A CA 1
ATOM 2416 C C . SER A 1 307 ? -23.805 -0.799 21.376 1.00 57.06 307 SER A C 1
ATOM 2418 O O . SER A 1 307 ? -23.334 0.076 20.651 1.00 57.06 307 SER A O 1
ATOM 2420 N N . SER A 1 308 ? -24.160 -0.543 22.639 1.00 68.12 308 SER A N 1
ATOM 2421 C CA . SER A 1 308 ? -24.020 0.792 23.245 1.00 68.12 308 SER A CA 1
ATOM 2422 C C . SER A 1 308 ? -22.585 1.100 23.689 1.00 68.12 308 SER A C 1
ATOM 2424 O O . SER A 1 308 ? -22.166 2.255 23.637 1.00 68.12 308 SER A O 1
ATOM 2426 N N . ILE A 1 309 ? -21.830 0.074 24.098 1.00 71.75 309 ILE A N 1
ATOM 2427 C CA . ILE A 1 309 ? -20.386 0.122 24.360 1.00 71.75 309 ILE A CA 1
ATOM 2428 C C . ILE A 1 309 ? -19.764 -1.174 23.830 1.00 71.75 309 ILE A C 1
ATOM 2430 O O . ILE A 1 309 ? -20.327 -2.251 24.025 1.00 71.75 309 ILE A O 1
ATOM 2434 N N . CYS A 1 310 ? -18.598 -1.075 23.197 1.00 70.69 310 CYS A N 1
ATOM 2435 C CA . CYS A 1 310 ? -17.736 -2.208 22.864 1.00 70.69 310 CYS A CA 1
ATOM 2436 C C . CYS A 1 310 ? -16.327 -1.960 23.394 1.00 70.69 310 CYS A C 1
ATOM 2438 O O . CYS A 1 310 ? -15.818 -0.844 23.290 1.00 70.69 310 CYS A O 1
ATOM 2440 N N . THR A 1 311 ? -15.670 -2.996 23.903 1.00 70.44 311 THR A N 1
ATOM 2441 C CA . THR A 1 311 ? -14.213 -2.999 24.045 1.00 70.44 311 THR A CA 1
ATOM 2442 C C . THR A 1 311 ? -13.563 -3.376 22.719 1.00 70.44 311 THR A C 1
ATOM 2444 O O . THR A 1 311 ? -14.160 -4.050 21.878 1.00 70.44 311 THR A O 1
ATOM 2447 N N . PHE A 1 312 ? -12.318 -2.954 22.529 1.00 68.94 312 PHE A N 1
ATOM 2448 C CA . PHE A 1 312 ? -11.442 -3.540 21.527 1.00 68.94 312 PHE A CA 1
ATOM 2449 C C . PHE A 1 312 ? -10.079 -3.854 22.122 1.00 68.94 312 PHE A C 1
ATOM 2451 O O . PHE A 1 312 ? -9.533 -3.091 22.922 1.00 68.94 312 PHE A O 1
ATOM 2458 N N . THR A 1 313 ? -9.534 -4.973 21.666 1.00 56.84 313 THR A N 1
ATOM 2459 C CA . THR A 1 313 ? -8.144 -5.370 21.833 1.00 56.84 313 THR A CA 1
ATOM 2460 C C . THR A 1 313 ? -7.478 -5.349 20.453 1.00 56.84 313 THR A C 1
ATOM 2462 O O . THR A 1 313 ? -8.065 -5.761 19.442 1.00 56.84 313 THR A O 1
ATOM 2465 N N . TYR A 1 314 ? -6.276 -4.774 20.401 1.00 49.66 314 TYR A N 1
ATOM 2466 C CA . TYR A 1 314 ? -5.480 -4.506 19.198 1.00 49.66 314 TYR A CA 1
ATOM 2467 C C . TYR A 1 314 ? -6.192 -3.638 18.129 1.00 49.66 314 TYR A C 1
ATOM 2469 O O . TYR A 1 314 ? -6.949 -4.135 17.282 1.00 49.66 3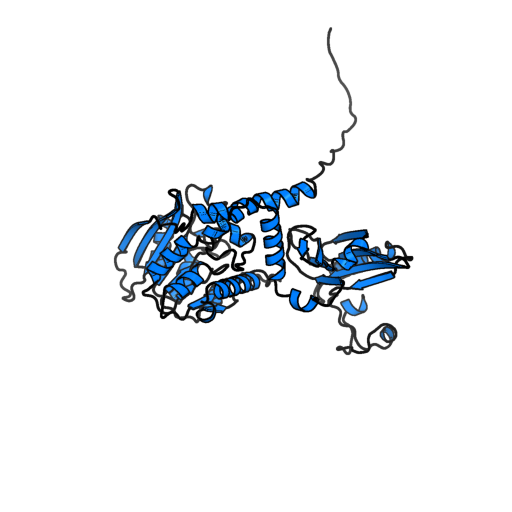14 TYR A O 1
ATOM 2477 N N . PHE A 1 315 ? -5.938 -2.319 18.148 1.00 45.25 315 PHE A N 1
ATOM 2478 C CA . PHE A 1 315 ? -6.523 -1.360 17.199 1.00 45.25 315 PHE A CA 1
ATOM 2479 C C . PHE A 1 315 ? -5.606 -0.147 16.938 1.00 45.25 315 PHE A C 1
ATOM 2481 O O . PHE A 1 315 ? -5.377 0.704 17.791 1.00 45.25 315 PHE A O 1
ATOM 2488 N N . GLN A 1 316 ? -5.053 -0.042 15.732 1.00 38.22 316 GLN A N 1
ATOM 2489 C CA . GLN A 1 316 ? -3.952 0.885 15.451 1.00 38.22 316 GLN A CA 1
ATOM 2490 C C . GLN A 1 316 ? -4.428 2.293 15.037 1.00 38.22 316 GLN A C 1
ATOM 2492 O O . GLN A 1 316 ? -4.677 2.514 13.854 1.00 38.22 316 GLN A O 1
ATOM 2497 N N . PHE A 1 317 ? -4.481 3.251 15.979 1.00 44.88 317 PHE A N 1
ATOM 2498 C CA . PHE A 1 317 ? -4.695 4.680 15.682 1.00 44.88 317 PHE A CA 1
ATOM 2499 C C . PHE A 1 317 ? -3.897 5.672 16.551 1.00 44.88 317 PHE A C 1
ATOM 2501 O O . PHE A 1 317 ? -3.567 5.416 17.707 1.00 44.88 317 PHE A O 1
ATOM 2508 N N . PHE A 1 318 ? -3.644 6.842 15.951 1.00 33.94 318 PHE A N 1
ATOM 2509 C CA . PHE A 1 318 ? -3.067 8.059 16.540 1.00 33.94 318 PHE A CA 1
ATOM 2510 C C . PHE A 1 318 ? -4.111 8.808 17.425 1.00 33.94 318 PHE A C 1
ATOM 2512 O O . PHE A 1 318 ? -5.290 8.461 17.389 1.00 33.94 318 PHE A O 1
ATOM 2519 N N . PRO A 1 319 ? -3.726 9.766 18.295 1.00 35.81 319 PRO A N 1
ATOM 2520 C CA . PRO A 1 319 ? -4.114 9.699 19.711 1.00 35.81 319 PRO A CA 1
ATOM 2521 C C . PRO A 1 319 ? -5.556 10.065 20.133 1.00 35.81 319 PRO A C 1
ATOM 2523 O O . PRO A 1 319 ? -6.186 11.020 19.679 1.00 35.81 319 PRO A O 1
ATOM 2526 N N . HIS A 1 320 ? -5.967 9.343 21.180 1.00 39.19 320 HIS A N 1
ATOM 2527 C CA . HIS A 1 320 ? -6.952 9.617 22.235 1.00 39.19 320 HIS A CA 1
ATOM 2528 C C . HIS A 1 320 ? -8.439 9.824 21.929 1.00 39.19 320 HIS A C 1
ATOM 2530 O O . HIS A 1 320 ? -9.226 9.333 22.739 1.00 39.19 320 HIS A O 1
ATOM 2536 N N . LYS A 1 321 ? -8.865 10.528 20.869 1.00 39.53 321 LYS A N 1
ATOM 2537 C CA . LYS A 1 321 ? -10.305 10.661 20.541 1.00 39.53 321 LYS A CA 1
ATOM 2538 C C . LYS A 1 321 ? -10.564 10.779 19.041 1.00 39.53 321 LYS A C 1
ATOM 2540 O O . LYS A 1 321 ? -10.070 11.699 18.392 1.00 39.53 321 LYS A O 1
ATOM 2545 N N . ILE A 1 322 ? -11.427 9.898 18.536 1.00 44.41 322 ILE A N 1
ATOM 2546 C CA . ILE A 1 322 ? -11.954 9.884 17.161 1.00 44.41 322 ILE A CA 1
ATOM 2547 C C . ILE A 1 322 ? -13.483 9.999 17.230 1.00 44.41 322 ILE A C 1
ATOM 2549 O O . ILE A 1 322 ? -14.100 9.413 18.125 1.00 44.41 322 ILE A O 1
ATOM 2553 N N . PHE A 1 323 ? -14.083 10.758 16.305 1.00 41.81 323 PHE A N 1
ATOM 2554 C CA . PHE A 1 323 ? -15.529 10.991 16.241 1.00 41.81 323 PHE A CA 1
ATOM 2555 C C . PHE A 1 323 ? -16.155 10.191 15.097 1.00 41.81 323 PHE A C 1
ATOM 2557 O O . PHE A 1 323 ? -15.988 10.517 13.930 1.00 41.81 323 PHE A O 1
ATOM 2564 N N . ALA A 1 324 ? -16.916 9.165 15.426 1.00 46.75 324 ALA A N 1
ATOM 2565 C CA . ALA A 1 324 ? -17.844 8.523 14.510 1.00 46.75 324 ALA A CA 1
ATOM 2566 C C . ALA A 1 324 ? -19.203 9.242 14.601 1.00 46.75 324 ALA A C 1
ATOM 2568 O O . ALA A 1 324 ? -19.573 9.678 15.686 1.00 46.75 324 ALA A O 1
ATOM 2569 N N . GLU A 1 325 ? -19.988 9.319 13.517 1.00 47.56 325 GLU A N 1
ATOM 2570 C CA . GLU A 1 325 ? -21.264 10.078 13.490 1.00 47.56 325 GLU A CA 1
ATOM 2571 C C . GLU A 1 325 ? -22.262 9.722 14.610 1.00 47.56 325 GLU A C 1
ATOM 2573 O O . GLU A 1 325 ? -23.155 10.511 14.904 1.00 47.56 325 GLU A O 1
ATOM 2578 N N . LYS A 1 326 ? -22.114 8.544 15.233 1.00 54.09 326 LYS A N 1
ATOM 2579 C CA . LYS A 1 326 ? -22.890 8.087 16.398 1.00 54.09 326 LYS A CA 1
ATOM 2580 C C . LYS A 1 326 ? -22.028 7.473 17.510 1.00 54.09 326 LYS A C 1
ATOM 2582 O O . LYS A 1 326 ? -22.565 6.818 18.397 1.00 54.09 326 LYS A O 1
ATOM 2587 N N . TYR A 1 327 ? -20.699 7.583 17.460 1.00 59.03 327 TYR A N 1
ATOM 2588 C CA . TYR A 1 327 ? -19.819 6.860 18.388 1.00 59.03 327 TYR A CA 1
ATOM 2589 C C . TYR A 1 327 ? -18.504 7.595 18.675 1.00 59.03 327 TYR A C 1
ATOM 2591 O O . TYR A 1 327 ? -18.029 8.417 17.898 1.00 59.03 327 TYR A O 1
ATOM 2599 N N . PHE A 1 328 ? -17.883 7.266 19.800 1.00 57.81 328 PHE A N 1
ATOM 2600 C CA . PHE A 1 328 ? -16.659 7.884 20.288 1.00 57.81 328 PHE A CA 1
ATOM 2601 C C . PHE A 1 328 ? -15.659 6.817 20.707 1.00 57.81 328 PHE A C 1
ATOM 2603 O O . PHE A 1 328 ? -15.995 5.896 21.450 1.00 57.81 328 PHE A O 1
ATOM 2610 N N . PHE A 1 329 ? -14.424 6.965 20.241 1.00 65.94 329 PHE A N 1
ATOM 2611 C CA . PHE A 1 329 ? -13.336 6.047 20.557 1.00 65.94 329 PHE A CA 1
ATOM 2612 C C . PHE A 1 329 ? -12.482 6.613 21.695 1.00 65.94 329 PHE A C 1
ATOM 2614 O O . PHE A 1 329 ? -12.035 7.759 21.619 1.00 65.94 329 PHE A O 1
ATOM 2621 N N . PHE A 1 330 ? -12.231 5.795 22.716 1.00 63.19 330 PHE A N 1
ATOM 2622 C CA . PHE A 1 330 ? -11.382 6.089 23.871 1.00 63.19 330 PHE A CA 1
ATOM 2623 C C . PHE A 1 330 ? -10.273 5.040 23.947 1.00 63.19 330 PHE A C 1
ATOM 2625 O O . PHE A 1 330 ? -10.574 3.858 24.076 1.00 63.19 330 PHE A O 1
ATOM 2632 N N . PHE A 1 331 ? -9.004 5.428 23.824 1.00 68.75 331 PHE A N 1
ATOM 2633 C CA . PHE A 1 331 ? -7.900 4.464 23.726 1.00 68.75 331 PHE A CA 1
ATOM 2634 C C . PHE A 1 331 ? -6.535 5.053 24.096 1.00 68.75 331 PHE A C 1
ATOM 2636 O O . PHE A 1 331 ? -6.352 6.278 24.143 1.00 68.75 331 PHE A O 1
ATOM 2643 N N . GLY A 1 332 ? -5.563 4.163 24.302 1.00 58.41 332 GLY A N 1
ATOM 2644 C CA . GLY A 1 332 ? -4.148 4.503 24.414 1.00 58.41 332 GLY A CA 1
ATOM 2645 C C . GLY A 1 332 ? -3.226 3.287 24.324 1.00 58.41 332 GLY A C 1
ATOM 2646 O O . GLY A 1 332 ? -3.673 2.149 24.202 1.00 58.41 332 GLY A O 1
ATOM 2647 N N . GLY A 1 333 ? -1.928 3.571 24.327 1.00 57.19 333 GLY A N 1
ATOM 2648 C CA . GLY A 1 333 ? -0.837 2.613 24.176 1.00 57.19 333 GLY A CA 1
ATOM 2649 C C . GLY A 1 333 ? 0.450 3.334 23.765 1.00 57.19 333 GLY A C 1
ATOM 2650 O O . GLY A 1 333 ? 0.424 4.532 23.465 1.00 57.19 333 GLY A O 1
ATOM 2651 N N . LEU A 1 334 ? 1.572 2.615 23.776 1.00 48.09 334 LEU A N 1
ATOM 2652 C CA . LEU A 1 334 ? 2.888 3.140 23.396 1.00 48.09 334 LEU A CA 1
ATOM 2653 C C . LEU A 1 334 ? 3.054 3.195 21.862 1.00 48.09 334 LEU A C 1
ATOM 2655 O O . LEU A 1 334 ? 2.342 2.518 21.119 1.00 48.09 334 LEU A O 1
ATOM 2659 N N . ASP A 1 335 ? 3.980 4.031 21.381 1.00 44.53 335 ASP A N 1
ATOM 2660 C CA . ASP A 1 335 ? 4.429 4.117 19.977 1.00 44.53 335 ASP A CA 1
ATOM 2661 C C . ASP A 1 335 ? 3.319 4.116 18.906 1.00 44.53 335 ASP A C 1
ATOM 2663 O O . ASP A 1 335 ? 3.410 3.466 17.862 1.00 44.53 335 ASP A O 1
ATOM 2667 N N . HIS A 1 336 ? 2.249 4.877 19.158 1.00 43.47 336 HIS A N 1
ATOM 2668 C CA . HIS A 1 336 ? 1.099 5.029 18.255 1.00 43.47 336 HIS A CA 1
ATOM 2669 C C . HIS A 1 336 ? 0.351 3.716 17.935 1.00 43.47 336 HIS A C 1
ATOM 2671 O O . HIS A 1 336 ? -0.374 3.629 16.939 1.00 43.47 336 HIS A O 1
ATOM 2677 N N . GLN A 1 337 ? 0.494 2.691 18.781 1.00 45.72 337 GLN A N 1
ATOM 2678 C CA . GLN A 1 337 ? -0.286 1.458 18.719 1.00 45.72 337 GLN A CA 1
ATOM 2679 C C . GLN A 1 337 ? -1.180 1.372 19.960 1.00 45.72 337 GLN A C 1
ATOM 2681 O O . GLN A 1 337 ? -0.703 1.113 21.061 1.00 45.72 337 GLN A O 1
ATOM 2686 N N . ALA A 1 338 ? -2.489 1.578 19.796 1.00 50.22 338 ALA A N 1
ATOM 2687 C CA . ALA A 1 338 ? -3.429 1.342 20.884 1.00 50.22 338 ALA A CA 1
ATOM 2688 C C . ALA A 1 338 ? -3.775 -0.149 20.953 1.00 50.22 338 ALA A C 1
ATOM 2690 O O . ALA A 1 338 ? -4.341 -0.730 20.023 1.00 50.22 338 ALA A O 1
ATOM 2691 N N . VAL A 1 339 ? -3.389 -0.792 22.049 1.00 65.12 339 VAL A N 1
ATOM 2692 C CA . VAL A 1 339 ? -3.615 -2.229 22.239 1.00 65.12 339 VAL A CA 1
ATOM 2693 C C . VAL A 1 339 ? -4.904 -2.490 23.031 1.00 65.12 339 VAL A C 1
ATOM 2695 O O . VAL A 1 339 ? -5.501 -3.548 22.843 1.00 65.12 339 VAL A O 1
ATOM 2698 N N . VAL A 1 340 ? -5.435 -1.491 23.751 1.00 74.75 340 VAL A N 1
ATOM 2699 C CA . VAL A 1 340 ? -6.776 -1.512 24.367 1.00 74.75 340 VAL A CA 1
ATOM 2700 C C . VAL A 1 340 ? -7.551 -0.196 24.194 1.00 74.75 340 VAL A C 1
ATOM 2702 O O . VAL A 1 340 ? -6.977 0.896 24.115 1.00 74.75 340 VAL A O 1
ATOM 2705 N N . GLY A 1 341 ? -8.883 -0.294 24.152 1.00 82.56 341 GLY A N 1
ATOM 2706 C CA . GLY A 1 341 ? -9.784 0.863 24.168 1.00 82.56 341 GLY A CA 1
ATOM 2707 C C . GLY A 1 341 ? -11.278 0.523 24.143 1.00 82.56 341 GLY A C 1
ATOM 2708 O O . GLY A 1 341 ? -11.671 -0.642 24.171 1.00 82.56 341 GLY A O 1
ATOM 2709 N N . PHE A 1 342 ? -12.114 1.558 24.093 1.00 77.94 342 PHE A N 1
ATOM 2710 C CA . PHE A 1 342 ? -13.574 1.487 24.055 1.00 77.94 342 PHE A CA 1
ATOM 2711 C C . PHE A 1 342 ? -14.136 2.229 22.841 1.00 77.94 342 PHE A C 1
ATOM 2713 O O . PHE A 1 342 ? -13.670 3.317 22.496 1.00 77.94 342 PHE A O 1
ATOM 2720 N N . VAL A 1 343 ? -15.195 1.682 22.249 1.00 77.06 343 VAL A N 1
ATOM 2721 C CA . VAL A 1 343 ? -16.137 2.395 21.379 1.00 77.06 343 VAL A CA 1
ATOM 2722 C C . VAL A 1 343 ? -17.406 2.638 22.189 1.00 77.06 343 VAL A C 1
ATOM 2724 O O . VAL A 1 343 ? -18.010 1.688 22.678 1.00 77.06 343 VAL A O 1
ATOM 2727 N N . VAL A 1 344 ? -17.817 3.893 22.342 1.00 72.38 344 VAL A N 1
ATOM 2728 C CA . VAL A 1 344 ? -18.984 4.300 23.140 1.00 72.38 344 VAL A CA 1
ATOM 2729 C C . VAL A 1 344 ? -19.985 4.996 22.228 1.00 72.38 344 VAL A C 1
ATOM 2731 O O . VAL A 1 344 ? -19.604 5.905 21.494 1.00 72.38 344 VAL A O 1
ATOM 2734 N N . ASN A 1 345 ? -21.254 4.593 22.247 1.00 72.75 345 ASN A N 1
ATOM 2735 C CA . ASN A 1 345 ? -22.301 5.277 21.489 1.00 72.75 345 ASN A CA 1
ATOM 2736 C C . ASN A 1 345 ? -22.518 6.710 22.015 1.00 72.75 345 ASN A C 1
ATOM 2738 O O . ASN A 1 345 ? -22.456 6.965 23.217 1.00 72.75 345 ASN A O 1
ATOM 2742 N N . ASP A 1 346 ? -22.798 7.645 21.109 1.00 73.12 346 ASP A N 1
ATOM 2743 C CA . ASP A 1 346 ? -23.035 9.066 21.382 1.00 73.12 346 ASP A CA 1
ATOM 2744 C C . ASP A 1 346 ? -24.086 9.322 22.476 1.00 73.12 346 ASP A C 1
ATOM 2746 O O . ASP A 1 346 ? -23.921 10.233 23.285 1.00 73.12 346 ASP A O 1
ATOM 2750 N N . LYS A 1 347 ? -25.110 8.470 22.590 1.00 76.38 347 LYS A N 1
ATOM 2751 C CA . LYS A 1 347 ? -26.128 8.558 23.652 1.00 76.38 347 LYS A CA 1
ATOM 2752 C C . LYS A 1 347 ? -25.583 8.315 25.063 1.00 76.38 347 LYS A C 1
ATOM 2754 O O . LYS A 1 347 ? -26.179 8.803 26.017 1.00 76.38 347 LYS A O 1
ATOM 2759 N N . LEU A 1 348 ? -24.484 7.568 25.205 1.00 79.50 348 LEU A N 1
ATOM 2760 C CA . LEU A 1 348 ? -23.835 7.276 26.492 1.00 79.50 348 LEU A CA 1
ATOM 2761 C C . LEU A 1 348 ? -22.671 8.219 26.815 1.00 79.50 348 LEU A C 1
ATOM 2763 O O . LEU A 1 348 ? -22.172 8.205 27.939 1.00 79.50 348 LEU A O 1
ATOM 2767 N N . LEU A 1 349 ? -22.252 9.074 25.878 1.00 77.81 349 LEU A N 1
ATOM 2768 C CA . LEU A 1 349 ? -21.199 10.055 26.140 1.00 77.81 349 LEU A CA 1
ATOM 2769 C C . LEU A 1 349 ? -21.445 10.957 27.359 1.00 77.81 349 LEU A C 1
ATOM 2771 O O . LEU A 1 349 ? -20.489 11.164 28.104 1.00 77.81 349 LEU A O 1
ATOM 2775 N N . PRO A 1 350 ? -22.662 11.490 27.604 1.00 82.06 350 PRO A N 1
ATOM 2776 C CA . PRO A 1 350 ? -22.918 12.339 28.771 1.00 82.06 350 PRO A CA 1
ATOM 2777 C C . PRO A 1 350 ? -22.677 11.627 30.111 1.00 82.06 350 PRO A C 1
ATOM 2779 O O . PRO A 1 350 ? -22.478 12.283 31.134 1.00 82.06 350 PRO A O 1
ATOM 2782 N N . ASN A 1 351 ? -22.685 10.290 30.107 1.00 87.31 351 ASN A N 1
ATOM 2783 C CA . ASN A 1 351 ? -22.389 9.465 31.271 1.00 87.31 351 ASN A CA 1
ATOM 2784 C C . ASN A 1 351 ? -20.883 9.224 31.455 1.00 87.31 351 ASN A C 1
ATOM 2786 O O . ASN A 1 351 ? -20.476 8.940 32.576 1.00 87.31 351 ASN A O 1
ATOM 2790 N N . VAL A 1 352 ? -20.046 9.358 30.417 1.00 86.31 352 VAL A N 1
ATOM 2791 C CA . VAL A 1 352 ? -18.591 9.142 30.526 1.00 86.31 352 VAL A CA 1
ATOM 2792 C C . VAL A 1 352 ? -17.953 10.237 31.383 1.00 86.31 352 VAL A C 1
ATOM 2794 O O . VAL A 1 352 ? -17.949 11.410 31.011 1.00 86.31 352 VAL A O 1
ATOM 2797 N N . LYS A 1 353 ? -17.368 9.846 32.519 1.00 88.12 353 LYS A N 1
ATOM 2798 C CA . LYS A 1 353 ? -16.691 10.756 33.459 1.00 88.12 353 LYS A CA 1
ATOM 2799 C C . LYS A 1 353 ? -15.178 10.741 33.308 1.00 88.12 353 LYS A C 1
ATOM 2801 O O . LYS A 1 353 ? -14.552 11.797 33.277 1.00 88.12 353 LYS A O 1
ATOM 2806 N N . ARG A 1 354 ? -14.592 9.550 33.199 1.00 86.88 354 ARG A N 1
ATOM 2807 C CA . ARG A 1 354 ? -13.142 9.340 33.136 1.00 86.88 354 ARG A CA 1
ATOM 2808 C C . ARG A 1 354 ? -12.838 8.217 32.157 1.00 86.88 354 ARG A C 1
ATOM 2810 O O . ARG A 1 354 ? -13.561 7.231 32.088 1.00 86.88 354 ARG A O 1
ATOM 2817 N N . PHE A 1 355 ? -11.760 8.385 31.408 1.00 86.12 355 PHE A N 1
ATOM 2818 C CA . PHE A 1 355 ? -11.106 7.314 30.674 1.00 86.12 355 PHE A CA 1
ATOM 2819 C C . PHE A 1 355 ? -9.623 7.396 31.002 1.00 86.12 355 PHE A C 1
ATOM 2821 O O . PHE A 1 355 ? -9.045 8.484 30.923 1.00 86.12 355 PHE A O 1
ATOM 2828 N N . GLU A 1 356 ? -9.024 6.273 31.372 1.00 84.50 356 GLU A N 1
ATOM 2829 C CA . GLU A 1 356 ? -7.628 6.215 31.781 1.00 84.50 356 GLU A CA 1
ATOM 2830 C C . GLU A 1 356 ? -6.952 4.959 31.242 1.00 84.50 356 GLU A C 1
ATOM 2832 O O . GLU A 1 356 ? -7.558 3.897 31.114 1.00 84.50 356 GLU A O 1
ATOM 2837 N N . VAL A 1 357 ? -5.683 5.119 30.886 1.00 84.31 357 VAL A N 1
ATOM 2838 C CA . VAL A 1 357 ? -4.834 4.103 30.269 1.00 84.31 357 VAL A CA 1
ATOM 2839 C C . VAL A 1 357 ? -3.738 3.825 31.279 1.00 84.31 357 VAL A C 1
ATOM 2841 O O . VAL A 1 357 ? -2.994 4.742 31.619 1.00 84.31 357 VAL A O 1
ATOM 2844 N N . ILE A 1 358 ? -3.676 2.597 31.787 1.00 85.94 358 ILE A N 1
ATOM 2845 C CA . ILE A 1 358 ? -2.706 2.213 32.818 1.00 85.94 358 ILE A CA 1
ATOM 2846 C C . ILE A 1 358 ? -1.401 1.765 32.161 1.00 85.94 358 ILE A C 1
ATOM 2848 O O . ILE A 1 358 ? -0.319 2.166 32.580 1.00 85.94 358 ILE A O 1
ATOM 2852 N N . ASN A 1 359 ? -1.509 0.973 31.096 1.00 82.50 359 ASN A N 1
ATOM 2853 C CA . ASN A 1 359 ? -0.412 0.592 30.212 1.00 82.50 359 ASN A CA 1
ATOM 2854 C C . ASN A 1 359 ? -0.973 0.277 28.809 1.00 82.50 359 ASN A C 1
ATOM 2856 O O . ASN A 1 359 ? -2.108 0.629 28.487 1.00 82.50 359 ASN A O 1
ATOM 2860 N N . ASP A 1 360 ? -0.183 -0.363 27.952 1.00 79.00 360 ASP A N 1
ATOM 2861 C CA . ASP A 1 360 ? -0.618 -0.834 26.634 1.00 79.00 360 ASP A CA 1
ATOM 2862 C C . ASP A 1 360 ? -1.718 -1.911 26.705 1.00 79.00 360 ASP A C 1
ATOM 2864 O O . ASP A 1 360 ? -2.508 -2.042 25.772 1.00 79.00 360 ASP A O 1
ATOM 2868 N N . ARG A 1 361 ? -1.806 -2.659 27.809 1.00 85.44 361 ARG A N 1
ATOM 2869 C CA . ARG A 1 361 ? -2.695 -3.819 27.970 1.00 85.44 361 ARG A CA 1
ATOM 2870 C C . ARG A 1 361 ? -3.920 -3.595 28.844 1.00 85.44 361 ARG A C 1
ATOM 2872 O O . ARG A 1 361 ? -4.802 -4.445 28.815 1.00 85.44 361 ARG A O 1
ATOM 2879 N N . ILE A 1 362 ? -3.993 -2.519 29.624 1.00 88.62 362 ILE A N 1
ATOM 2880 C CA . ILE A 1 362 ? -5.111 -2.250 30.535 1.00 88.62 362 ILE A CA 1
ATOM 2881 C C . ILE A 1 362 ? -5.507 -0.774 30.478 1.00 88.62 362 ILE A C 1
ATOM 2883 O O . ILE A 1 362 ? -4.693 0.135 30.661 1.00 88.62 362 ILE A O 1
ATOM 2887 N N . CYS A 1 363 ? -6.797 -0.534 30.265 1.00 89.62 363 CYS A N 1
ATOM 2888 C CA . CYS A 1 363 ? -7.427 0.778 30.373 1.00 89.62 363 CYS A CA 1
ATOM 2889 C C . CYS A 1 363 ? -8.808 0.637 31.021 1.00 89.62 363 CYS A C 1
ATOM 2891 O O . CYS A 1 363 ? -9.366 -0.458 31.056 1.00 89.62 363 CYS A O 1
ATOM 2893 N N . TYR A 1 364 ? -9.385 1.726 31.523 1.00 92.25 364 TYR A N 1
ATOM 2894 C CA . TYR A 1 364 ? -10.731 1.692 32.089 1.00 92.25 364 TYR A CA 1
ATOM 2895 C C . TYR A 1 364 ? -11.553 2.939 31.756 1.00 92.25 364 TYR A C 1
ATOM 2897 O O . TYR A 1 364 ? -11.020 4.014 31.466 1.00 92.25 364 TYR A O 1
ATOM 2905 N N . LEU A 1 365 ? -12.874 2.770 31.780 1.00 90.81 365 LEU A N 1
ATOM 2906 C CA . LEU A 1 365 ? -13.881 3.782 31.482 1.00 90.81 365 LEU A CA 1
ATOM 2907 C C . LEU A 1 365 ? -14.858 3.890 32.656 1.00 90.81 365 LEU A C 1
ATOM 2909 O O . LEU A 1 365 ? -15.515 2.911 33.008 1.00 90.81 365 LEU A O 1
ATOM 2913 N N . GLU A 1 366 ? -14.985 5.081 33.235 1.00 91.50 366 GLU A N 1
ATOM 2914 C CA . GLU A 1 366 ? -15.983 5.374 34.263 1.00 91.50 366 GLU A CA 1
ATOM 2915 C C . GLU A 1 366 ? -17.227 6.027 33.669 1.00 91.50 366 GLU A C 1
ATOM 2917 O O . GLU A 1 366 ? -17.146 7.012 32.926 1.00 91.50 366 GLU A O 1
ATOM 2922 N N . LEU A 1 367 ? -18.382 5.506 34.071 1.00 87.50 367 LEU A N 1
ATOM 2923 C CA . LEU A 1 367 ? -19.711 5.938 33.675 1.00 87.50 367 LEU A CA 1
ATOM 2924 C C . LEU A 1 367 ? -20.531 6.283 34.924 1.00 87.50 367 LEU A C 1
ATOM 2926 O O . LEU A 1 367 ? -20.648 5.476 35.848 1.00 87.50 367 LEU A O 1
ATOM 2930 N N . GLU A 1 368 ? -21.129 7.469 34.937 1.00 90.12 368 GLU A N 1
ATOM 2931 C CA . GLU A 1 368 ? -22.036 7.926 35.991 1.00 90.12 368 GLU A CA 1
ATOM 2932 C C . GLU A 1 368 ? -23.484 7.896 35.496 1.00 90.12 368 GLU A C 1
ATOM 2934 O O . GLU A 1 368 ? -23.834 8.549 34.507 1.00 90.12 368 GLU A O 1
ATOM 2939 N N . PHE A 1 369 ? -24.345 7.163 36.205 1.00 86.50 369 PHE A N 1
ATOM 2940 C CA . PHE A 1 369 ? -25.788 7.137 35.977 1.00 86.50 369 PHE A CA 1
ATOM 2941 C C . PHE A 1 369 ? -26.530 7.600 37.235 1.00 86.50 369 PHE A C 1
ATOM 2943 O O . PHE A 1 369 ? -26.028 7.513 38.349 1.00 86.50 369 PHE A O 1
ATOM 2950 N N . LYS A 1 370 ? -27.790 8.029 37.080 1.00 81.44 370 LYS A N 1
ATOM 2951 C CA . LYS A 1 370 ? -28.607 8.610 38.169 1.00 81.44 370 LYS A CA 1
ATOM 2952 C C . LYS A 1 370 ? -28.816 7.714 39.407 1.00 81.44 370 LYS A C 1
ATOM 2954 O O . LYS A 1 370 ? -29.350 8.200 40.397 1.00 81.44 370 LYS A O 1
ATOM 2959 N N . ARG A 1 371 ? -28.516 6.412 39.329 1.00 82.69 371 ARG A N 1
ATOM 2960 C CA . ARG A 1 371 ? -28.777 5.421 40.395 1.00 82.69 371 ARG A CA 1
ATOM 2961 C C . ARG A 1 371 ? -27.585 4.527 40.742 1.00 82.69 371 ARG A C 1
ATOM 2963 O O . ARG A 1 371 ? -27.637 3.854 41.762 1.00 82.69 371 ARG A O 1
ATOM 2970 N N . TYR A 1 372 ? -26.560 4.476 39.897 1.00 84.06 372 TYR A N 1
ATOM 2971 C CA . TYR A 1 372 ? -25.368 3.657 40.098 1.00 84.06 372 TYR A CA 1
ATOM 2972 C C . TYR A 1 372 ? -24.232 4.192 39.229 1.00 84.06 372 TYR A C 1
ATOM 2974 O O . TYR A 1 372 ? -24.464 4.744 38.152 1.00 84.06 372 TYR A O 1
ATOM 2982 N N . ASN A 1 373 ? -23.005 3.975 39.684 1.00 89.19 373 ASN A N 1
ATOM 2983 C CA . ASN A 1 373 ? -21.801 4.262 38.918 1.00 89.19 373 ASN A CA 1
ATOM 2984 C C . ASN A 1 373 ? -21.186 2.947 38.448 1.00 89.19 373 ASN A C 1
ATOM 2986 O O . ASN A 1 373 ? -21.255 1.937 39.148 1.00 89.19 373 ASN A O 1
ATOM 2990 N N . LEU A 1 374 ? -20.607 2.962 37.255 1.00 91.38 374 LEU A N 1
ATOM 2991 C CA . LEU A 1 374 ? -20.055 1.795 36.581 1.00 91.38 374 LEU A CA 1
ATOM 2992 C C . LEU A 1 374 ? -18.617 2.100 36.162 1.00 91.38 374 LEU A C 1
ATOM 2994 O O . LEU A 1 374 ? -18.348 3.150 35.583 1.00 91.38 374 LEU A O 1
ATOM 2998 N N . VAL A 1 375 ? -17.706 1.170 36.421 1.00 93.19 375 VAL A N 1
ATOM 2999 C CA . VAL A 1 375 ? -16.367 1.155 35.838 1.00 93.19 375 VAL A CA 1
ATOM 3000 C C . VAL A 1 375 ? -16.234 -0.087 34.980 1.00 93.19 375 VAL A C 1
ATOM 3002 O O . VAL A 1 375 ? -16.465 -1.200 35.448 1.00 93.19 375 VAL A O 1
ATOM 3005 N N . ILE A 1 376 ? -15.862 0.112 33.721 1.00 92.94 376 ILE A N 1
ATOM 3006 C CA . ILE A 1 376 ? -15.540 -0.971 32.800 1.00 92.94 376 ILE A CA 1
ATOM 3007 C C . ILE A 1 376 ? -14.024 -0.986 32.632 1.00 92.94 376 ILE A C 1
ATOM 3009 O O . ILE A 1 376 ? -13.452 0.010 32.194 1.00 92.94 376 ILE A O 1
ATOM 3013 N N . ILE A 1 377 ? -13.382 -2.093 32.983 1.00 93.50 377 ILE A N 1
ATOM 3014 C CA . ILE A 1 377 ? -11.947 -2.329 32.805 1.00 93.50 377 ILE A CA 1
ATOM 3015 C C . ILE A 1 377 ? -11.793 -3.153 31.525 1.00 93.50 377 ILE A C 1
ATOM 3017 O O . ILE A 1 377 ? -12.435 -4.191 31.392 1.00 93.50 377 ILE A O 1
ATOM 3021 N N . ASN A 1 378 ? -10.988 -2.682 30.572 1.00 90.94 378 ASN A N 1
ATOM 3022 C CA . ASN A 1 378 ? -10.653 -3.412 29.351 1.00 90.94 378 ASN A CA 1
ATOM 3023 C C . ASN A 1 378 ? -9.205 -3.903 29.412 1.00 90.94 378 ASN A C 1
ATOM 3025 O O . ASN A 1 378 ? -8.283 -3.079 29.404 1.00 90.94 378 ASN A O 1
ATOM 3029 N N . GLY A 1 379 ? -9.025 -5.223 29.448 1.00 89.62 379 GLY A N 1
ATOM 3030 C CA . GLY A 1 379 ? -7.724 -5.883 29.453 1.00 89.62 379 GLY A CA 1
ATOM 3031 C C . GLY A 1 379 ? -7.412 -6.650 28.166 1.00 89.62 379 GLY A C 1
ATOM 3032 O O . GLY A 1 379 ? -8.292 -7.217 27.516 1.00 89.62 379 GLY A O 1
ATOM 3033 N N . TYR A 1 380 ? -6.125 -6.704 27.828 1.00 87.25 380 TYR A N 1
ATOM 3034 C CA . TYR A 1 380 ? -5.563 -7.623 26.846 1.00 87.25 380 TYR A CA 1
ATOM 3035 C C . TYR A 1 380 ? -4.415 -8.422 27.468 1.00 87.25 380 TYR A C 1
ATOM 3037 O O . TYR A 1 380 ? -3.269 -7.954 27.514 1.00 87.25 380 TYR A O 1
ATOM 3045 N N . ALA A 1 381 ? -4.715 -9.621 27.966 1.00 86.75 381 ALA A N 1
ATOM 3046 C CA . ALA A 1 381 ? -3.721 -10.446 28.648 1.00 86.75 381 ALA A CA 1
ATOM 3047 C C . ALA A 1 381 ? -2.641 -10.962 27.677 1.00 86.75 381 ALA A C 1
ATOM 3049 O O . ALA A 1 381 ? -2.843 -10.994 26.454 1.00 86.75 381 ALA A O 1
ATOM 3050 N N . PRO A 1 382 ? -1.459 -11.361 28.171 1.00 85.50 382 PRO A N 1
ATOM 3051 C CA . PRO A 1 382 ? -0.504 -12.133 27.382 1.00 85.50 382 PRO A CA 1
ATOM 3052 C C . PRO A 1 382 ? -1.125 -13.449 26.877 1.00 85.50 382 PRO A C 1
ATOM 3054 O O . PRO A 1 382 ? -2.019 -14.004 27.508 1.00 85.50 382 PRO A O 1
ATOM 3057 N N . ILE A 1 383 ? -0.652 -13.963 25.738 1.00 84.44 383 ILE A N 1
ATOM 3058 C CA . ILE A 1 383 ? -1.008 -15.322 25.290 1.00 84.44 383 ILE A CA 1
ATOM 3059 C C . ILE A 1 383 ? -0.376 -16.367 26.221 1.00 84.44 383 ILE A C 1
ATOM 3061 O O . ILE A 1 383 ? 0.655 -16.077 26.827 1.00 84.44 383 ILE A O 1
ATOM 3065 N N . GLU A 1 384 ? -0.957 -17.568 26.280 1.00 81.12 384 GLU A N 1
ATOM 3066 C CA . GLU A 1 384 ? -0.561 -18.656 27.195 1.00 81.12 384 GLU A CA 1
ATOM 3067 C C . GLU A 1 384 ? 0.958 -18.907 27.243 1.00 81.12 384 GLU A C 1
ATOM 3069 O O . GLU A 1 384 ? 1.545 -18.936 28.322 1.00 81.12 384 GLU A O 1
ATOM 3074 N N . ASP A 1 385 ? 1.600 -18.999 26.070 1.00 81.50 385 ASP A N 1
ATOM 3075 C CA . ASP A 1 385 ? 3.026 -19.333 25.902 1.00 81.50 385 ASP A CA 1
ATOM 3076 C C . ASP A 1 385 ? 3.996 -18.179 26.258 1.00 81.50 385 ASP A C 1
ATOM 3078 O O . ASP A 1 385 ? 5.167 -18.184 25.860 1.00 81.50 385 ASP A O 1
ATOM 3082 N N . LYS A 1 386 ? 3.526 -17.120 26.929 1.00 81.50 386 LYS A N 1
ATOM 3083 C CA . LYS A 1 386 ? 4.384 -16.020 27.399 1.00 81.50 386 LYS A CA 1
ATOM 3084 C C . LYS A 1 386 ? 5.002 -16.345 28.753 1.00 81.50 386 LYS A C 1
ATOM 3086 O O . LYS A 1 386 ? 4.420 -17.058 29.558 1.00 81.50 386 LYS A O 1
ATOM 3091 N N . ASN A 1 387 ? 6.184 -15.770 28.991 1.00 86.94 387 ASN A N 1
ATOM 3092 C CA . ASN A 1 387 ? 6.906 -15.913 30.252 1.00 86.94 387 ASN A CA 1
ATOM 3093 C C . ASN A 1 387 ? 5.999 -15.561 31.446 1.00 86.94 387 ASN A C 1
ATOM 3095 O O . ASN A 1 387 ? 5.292 -14.549 31.397 1.00 86.94 387 ASN A O 1
ATOM 3099 N N . GLU A 1 388 ? 6.067 -16.374 32.501 1.00 88.31 388 GLU A N 1
ATOM 3100 C CA . GLU A 1 388 ? 5.297 -16.219 33.737 1.00 88.31 388 GLU A CA 1
ATOM 3101 C C . GLU A 1 388 ? 5.437 -14.817 34.323 1.00 88.31 388 GLU A C 1
ATOM 3103 O O . GLU A 1 388 ? 4.429 -14.232 34.697 1.00 88.31 388 GLU A O 1
ATOM 3108 N N . ASP A 1 389 ? 6.634 -14.223 34.298 1.00 89.12 389 ASP A N 1
ATOM 3109 C CA . ASP A 1 389 ? 6.867 -12.862 34.804 1.00 89.12 389 ASP A CA 1
ATOM 3110 C C . ASP A 1 389 ? 5.953 -11.819 34.133 1.00 89.12 389 ASP A C 1
ATOM 3112 O O . ASP A 1 389 ? 5.412 -10.938 34.795 1.00 89.12 389 ASP A O 1
ATOM 3116 N N . ILE A 1 390 ? 5.719 -11.951 32.821 1.00 84.00 390 ILE A N 1
ATOM 3117 C CA . ILE A 1 390 ? 4.879 -11.030 32.034 1.00 84.00 390 ILE A CA 1
ATOM 3118 C C . ILE A 1 390 ? 3.390 -11.269 32.328 1.00 84.00 390 ILE A C 1
ATOM 3120 O O . ILE A 1 390 ? 2.587 -10.334 32.284 1.00 84.00 390 ILE A O 1
ATOM 3124 N N . LYS A 1 391 ? 3.002 -12.520 32.614 1.00 87.69 391 LYS A N 1
ATOM 3125 C CA . LYS A 1 391 ? 1.640 -12.855 33.055 1.00 87.69 391 LYS A CA 1
ATOM 3126 C C . LYS A 1 391 ? 1.402 -12.323 34.468 1.00 87.69 391 LYS A C 1
ATOM 3128 O O . LYS A 1 391 ? 0.443 -11.584 34.662 1.00 87.69 391 LYS A O 1
ATOM 3133 N N . ASN A 1 392 ? 2.301 -12.609 35.408 1.00 90.50 392 ASN A N 1
ATOM 3134 C CA . ASN A 1 392 ? 2.273 -12.101 36.780 1.00 90.50 392 ASN A CA 1
ATOM 3135 C C . ASN A 1 392 ? 2.150 -10.571 36.795 1.00 90.50 392 ASN A C 1
ATOM 3137 O O . ASN A 1 392 ? 1.175 -10.065 37.339 1.00 90.50 392 ASN A O 1
ATOM 3141 N N . GLU A 1 393 ? 3.027 -9.843 36.091 1.00 91.12 393 GLU A N 1
ATOM 3142 C CA . GLU A 1 393 ? 2.966 -8.375 36.007 1.00 91.12 393 GLU A CA 1
ATOM 3143 C C . GLU A 1 393 ? 1.598 -7.871 35.508 1.00 91.12 393 GLU A C 1
ATOM 3145 O O . GLU A 1 393 ? 1.059 -6.896 36.036 1.00 91.12 393 GLU A O 1
ATOM 3150 N N . PHE A 1 394 ? 1.005 -8.532 34.506 1.00 91.12 394 PHE A N 1
ATOM 3151 C CA . PHE A 1 394 ? -0.313 -8.165 33.987 1.00 91.12 394 PHE A CA 1
ATOM 3152 C C . PHE A 1 394 ? -1.439 -8.417 35.003 1.00 91.12 394 PHE A C 1
ATOM 3154 O O . PHE A 1 394 ? -2.256 -7.520 35.225 1.00 91.12 394 PHE A O 1
ATOM 3161 N N . TYR A 1 395 ? -1.492 -9.605 35.616 1.00 92.81 395 TYR A N 1
ATOM 3162 C CA . TYR A 1 395 ? -2.555 -9.970 36.559 1.00 92.81 395 TYR A CA 1
ATOM 3163 C C . TYR A 1 395 ? -2.429 -9.210 37.889 1.00 92.81 395 TYR A C 1
ATOM 3165 O O . TYR A 1 395 ? -3.425 -8.667 38.359 1.00 92.81 395 TYR A O 1
ATOM 3173 N N . GLU A 1 396 ? -1.220 -9.029 38.431 1.00 93.62 396 GLU A N 1
ATOM 3174 C CA . GLU A 1 396 ? -0.971 -8.167 39.600 1.00 93.62 396 GLU A CA 1
ATOM 3175 C C . GLU A 1 396 ? -1.397 -6.717 39.333 1.00 93.62 396 GLU A C 1
ATOM 3177 O O . GLU A 1 396 ? -1.987 -6.059 40.195 1.00 93.62 396 GLU A O 1
ATOM 3182 N N . LYS A 1 397 ? -1.143 -6.195 38.121 1.00 93.31 397 LYS A N 1
ATOM 3183 C CA . LYS A 1 397 ? -1.595 -4.850 37.741 1.00 93.31 397 LYS A CA 1
ATOM 3184 C C . LYS A 1 397 ? -3.116 -4.774 37.640 1.00 93.31 397 LYS A C 1
ATOM 3186 O O . LYS A 1 397 ? -3.684 -3.774 38.071 1.00 93.31 397 LYS A O 1
ATOM 3191 N N . LEU A 1 398 ? -3.765 -5.796 37.079 1.00 93.31 398 LEU A N 1
ATOM 3192 C CA . LEU A 1 398 ? -5.223 -5.880 36.984 1.00 93.31 398 LEU A CA 1
ATOM 3193 C C . LEU A 1 398 ? -5.874 -5.884 38.372 1.00 93.31 398 LEU A C 1
ATOM 3195 O O . LEU A 1 398 ? -6.805 -5.112 38.599 1.00 93.31 398 LEU A O 1
ATOM 3199 N N . ASP A 1 399 ? -5.349 -6.694 39.287 1.00 94.00 399 ASP A N 1
ATOM 3200 C CA . ASP A 1 399 ? -5.828 -6.819 40.665 1.00 94.00 399 ASP A CA 1
ATOM 3201 C C . ASP A 1 399 ? -5.642 -5.499 41.432 1.00 94.00 399 ASP A C 1
ATOM 3203 O O . ASP A 1 399 ? -6.601 -4.926 41.950 1.00 94.00 399 ASP A O 1
ATOM 3207 N N . THR A 1 400 ? -4.453 -4.889 41.323 1.00 93.75 400 THR A N 1
ATOM 3208 C CA . THR A 1 400 ? -4.167 -3.543 41.860 1.00 93.75 400 THR A CA 1
ATOM 3209 C C . THR A 1 400 ? -5.185 -2.495 41.382 1.00 93.75 400 THR A C 1
ATOM 3211 O O . THR A 1 400 ? -5.616 -1.640 42.155 1.00 93.75 400 THR A O 1
ATOM 3214 N N . ILE A 1 401 ? -5.588 -2.522 40.104 1.00 92.38 401 ILE A N 1
ATOM 3215 C CA . ILE A 1 401 ? -6.612 -1.602 39.575 1.00 92.38 401 ILE A CA 1
ATOM 3216 C C . ILE A 1 401 ? -7.987 -1.926 40.169 1.00 92.38 401 ILE A C 1
ATOM 3218 O O . ILE A 1 401 ? -8.738 -1.007 40.504 1.00 92.38 401 ILE A O 1
ATOM 3222 N N . CYS A 1 402 ? -8.325 -3.209 40.304 1.00 91.19 402 CYS A N 1
ATOM 3223 C CA . CYS A 1 402 ? -9.583 -3.638 40.903 1.00 91.19 402 CYS A CA 1
ATOM 3224 C C . CYS A 1 402 ? -9.703 -3.166 42.357 1.00 91.19 402 CYS A C 1
ATOM 3226 O O . CYS A 1 402 ? -10.768 -2.666 42.715 1.00 91.19 402 CYS A O 1
ATOM 3228 N N . ASP A 1 403 ? -8.630 -3.214 43.145 1.00 92.25 403 ASP A N 1
ATOM 3229 C CA . ASP A 1 403 ? -8.596 -2.724 44.529 1.00 92.25 403 ASP A CA 1
ATOM 3230 C C . ASP A 1 403 ? -8.632 -1.194 44.644 1.00 92.25 403 ASP A C 1
ATOM 3232 O O . ASP A 1 403 ? -9.385 -0.644 45.452 1.00 92.25 403 ASP A O 1
ATOM 3236 N N . LEU A 1 404 ? -7.863 -0.479 43.814 1.00 91.06 404 LEU A N 1
ATOM 3237 C CA . LEU A 1 404 ? -7.808 0.990 43.842 1.00 91.06 404 LEU A CA 1
ATOM 3238 C C . LEU A 1 404 ? -9.127 1.656 43.412 1.00 91.06 404 LEU A C 1
ATOM 3240 O O . LEU A 1 404 ? -9.394 2.806 43.777 1.00 91.06 404 LEU A O 1
ATOM 3244 N N . LEU A 1 405 ? -9.955 0.973 42.618 1.00 89.69 405 LEU A N 1
ATOM 3245 C CA . LEU A 1 405 ? -11.232 1.510 42.153 1.00 89.69 405 LEU A CA 1
ATOM 3246 C C . LEU A 1 405 ? -12.304 1.478 43.265 1.00 89.69 405 LEU A C 1
ATOM 3248 O O . LEU A 1 405 ? -12.497 0.443 43.904 1.00 89.69 405 LEU A O 1
ATOM 3252 N N . PRO A 1 406 ? -13.085 2.558 43.477 1.00 87.25 406 PRO A N 1
ATOM 3253 C CA . PRO A 1 406 ? -14.050 2.621 44.577 1.00 87.25 406 PRO A CA 1
ATOM 3254 C C . PRO A 1 406 ? -15.115 1.511 44.568 1.00 87.25 406 PRO A C 1
ATOM 3256 O O . PRO A 1 406 ? -15.810 1.304 43.573 1.00 87.25 406 PRO A O 1
ATOM 3259 N N . ASN A 1 407 ? -15.319 0.863 45.720 1.00 87.19 407 ASN A N 1
ATOM 3260 C CA . ASN A 1 407 ? -16.296 -0.224 45.903 1.00 87.19 407 ASN A CA 1
ATOM 3261 C C . ASN A 1 407 ? -17.773 0.213 45.812 1.00 87.19 407 ASN A C 1
ATOM 3263 O O . ASN A 1 407 ? -18.661 -0.631 45.765 1.00 87.19 407 ASN A O 1
ATOM 3267 N N . ASN A 1 408 ? -18.059 1.519 45.754 1.00 87.75 408 ASN A N 1
ATOM 3268 C CA . ASN A 1 408 ? -19.401 2.044 45.474 1.00 87.75 408 ASN A CA 1
ATOM 3269 C C . ASN A 1 408 ? -19.728 2.127 43.967 1.00 87.75 408 ASN A C 1
ATOM 3271 O O . ASN A 1 408 ? -20.810 2.594 43.602 1.00 87.75 408 ASN A O 1
ATOM 3275 N N . LYS A 1 409 ? -18.807 1.706 43.091 1.00 88.56 409 LYS A N 1
ATOM 3276 C CA . LYS A 1 409 ? -19.027 1.558 41.649 1.00 88.56 409 LYS A CA 1
ATOM 3277 C C . LYS A 1 409 ? -19.111 0.070 41.308 1.00 88.56 409 LYS A C 1
ATOM 3279 O O . LYS A 1 409 ? -18.311 -0.724 41.794 1.00 88.56 409 LYS A O 1
ATOM 3284 N N . VAL A 1 410 ? -20.042 -0.302 40.433 1.00 90.88 410 VAL A N 1
ATOM 3285 C CA . VAL A 1 410 ? -20.054 -1.636 39.816 1.00 90.88 410 VAL A CA 1
ATOM 3286 C C . VAL A 1 410 ? -18.800 -1.757 38.953 1.00 90.88 410 VAL A C 1
ATOM 3288 O O . VAL A 1 410 ? -18.541 -0.873 38.140 1.00 90.88 410 VAL A O 1
ATOM 3291 N N . LYS A 1 411 ? -18.024 -2.828 39.123 1.00 92.00 411 LYS A N 1
ATOM 3292 C CA . LYS A 1 411 ? -16.813 -3.113 38.342 1.00 92.00 411 LYS A CA 1
ATOM 3293 C C . LYS A 1 411 ? -17.149 -4.210 37.331 1.00 92.00 411 LYS A C 1
ATOM 3295 O O . LYS A 1 411 ? -17.683 -5.244 37.720 1.00 92.00 411 LYS A O 1
ATOM 3300 N N . ILE A 1 412 ? -16.877 -3.986 36.046 1.00 90.50 412 ILE A N 1
ATOM 3301 C CA . ILE A 1 412 ? -17.012 -5.004 34.994 1.00 90.50 412 ILE A CA 1
ATOM 3302 C C . ILE A 1 412 ? -15.667 -5.145 34.291 1.00 90.50 412 ILE A C 1
ATOM 3304 O O . ILE A 1 412 ? -15.155 -4.177 33.730 1.00 90.50 412 ILE A O 1
ATOM 3308 N N . ILE A 1 413 ? -15.121 -6.356 34.303 1.00 90.44 413 ILE A N 1
ATOM 3309 C CA . ILE A 1 413 ? -13.908 -6.722 33.576 1.00 90.44 413 ILE A CA 1
ATOM 3310 C C . ILE A 1 413 ? -14.329 -7.248 32.195 1.00 90.44 413 ILE A C 1
ATOM 3312 O O . ILE A 1 413 ? -15.182 -8.128 32.098 1.00 90.44 413 ILE A O 1
ATOM 3316 N N . LEU A 1 414 ? -13.784 -6.671 31.123 1.00 87.44 414 LEU A N 1
ATOM 3317 C CA . LEU A 1 414 ? -14.043 -7.018 29.721 1.00 87.44 414 LEU A CA 1
ATOM 3318 C C . LEU A 1 414 ? -12.734 -7.013 28.924 1.00 87.44 414 LEU A C 1
ATOM 3320 O O . LEU A 1 414 ? -11.725 -6.478 29.370 1.00 87.44 414 LEU A O 1
ATOM 3324 N N . GLY A 1 415 ? -12.765 -7.553 27.708 1.00 84.62 415 GLY A N 1
ATOM 3325 C CA . GLY A 1 415 ? -11.616 -7.569 26.805 1.00 84.62 415 GLY A CA 1
ATOM 3326 C C . GLY A 1 415 ? -11.285 -8.981 26.352 1.00 84.62 415 GLY A C 1
ATOM 3327 O O . GLY A 1 415 ? -12.175 -9.824 26.258 1.00 84.62 415 GLY A O 1
ATOM 3328 N N . ASP A 1 416 ? -10.012 -9.221 26.061 1.00 85.25 416 ASP A N 1
ATOM 3329 C CA . ASP A 1 416 ? -9.504 -10.521 25.631 1.00 85.25 416 ASP A CA 1
ATOM 3330 C C . ASP A 1 416 ? -8.369 -10.948 26.561 1.00 85.25 416 ASP A C 1
ATOM 3332 O O . ASP A 1 416 ? -7.242 -10.453 26.500 1.00 85.25 416 ASP A O 1
ATOM 3336 N N . TYR A 1 417 ? -8.704 -11.863 27.464 1.00 88.25 417 TYR A N 1
ATOM 3337 C CA . TYR A 1 417 ? -7.798 -12.364 28.487 1.00 88.25 417 TYR A CA 1
ATOM 3338 C C . TYR A 1 417 ? -7.013 -13.600 28.043 1.00 88.25 417 TYR A C 1
ATOM 3340 O O . TYR A 1 417 ? -6.326 -14.196 28.865 1.00 88.25 417 TYR A O 1
ATOM 3348 N N . ASN A 1 418 ? -7.110 -14.022 26.771 1.00 86.81 418 ASN A N 1
ATOM 3349 C CA . ASN A 1 418 ? -6.531 -15.288 26.296 1.00 86.81 418 ASN A CA 1
ATOM 3350 C C . ASN A 1 418 ? -6.860 -16.480 27.232 1.00 86.81 418 ASN A C 1
ATOM 3352 O O . ASN A 1 418 ? -6.097 -17.444 27.348 1.00 86.81 418 ASN A O 1
ATOM 3356 N N . ALA A 1 419 ? -7.995 -16.382 27.926 1.00 86.62 419 ALA A N 1
ATOM 3357 C CA . ALA A 1 419 ? -8.437 -17.283 28.971 1.00 86.62 419 ALA A CA 1
ATOM 3358 C C . ALA A 1 419 ? -9.352 -18.345 28.365 1.00 86.62 419 ALA A C 1
ATOM 3360 O O . ALA A 1 419 ? -10.339 -18.043 27.692 1.00 86.62 419 ALA A O 1
ATOM 3361 N N . LYS A 1 420 ? -9.023 -19.601 28.632 1.00 87.75 420 LYS A N 1
ATOM 3362 C CA . LYS A 1 420 ? -9.895 -20.752 28.452 1.00 87.75 420 LYS A CA 1
ATOM 3363 C C . LYS A 1 420 ? -10.390 -21.089 29.846 1.00 87.75 420 LYS A C 1
ATOM 3365 O O . LYS A 1 420 ? -9.578 -21.407 30.707 1.00 87.75 420 LYS A O 1
ATOM 3370 N N . ILE A 1 421 ? -11.696 -20.996 30.053 1.00 86.94 421 ILE A N 1
ATOM 3371 C CA . ILE A 1 421 ? -12.347 -21.450 31.281 1.00 86.94 421 ILE A CA 1
ATOM 3372 C C . ILE A 1 421 ? -12.970 -22.811 30.985 1.00 86.94 421 ILE A C 1
ATOM 3374 O O . ILE A 1 421 ? -13.647 -22.969 29.964 1.00 86.94 421 ILE A O 1
ATOM 3378 N N . GLY A 1 422 ? -12.683 -23.785 31.839 1.00 85.31 422 GLY A N 1
ATOM 3379 C CA . GLY A 1 422 ? -13.206 -25.140 31.772 1.00 85.31 422 GLY A CA 1
ATOM 3380 C C . GLY A 1 422 ? -14.539 -25.313 32.496 1.00 85.31 422 GLY A C 1
ATOM 3381 O O . GLY A 1 422 ? -15.240 -24.356 32.825 1.00 85.31 422 GLY A O 1
ATOM 3382 N N . GLN A 1 423 ? -14.898 -26.573 32.727 1.00 84.94 423 GLN A N 1
ATOM 3383 C CA . GLN A 1 423 ? -16.106 -26.985 33.444 1.00 84.94 423 GLN A CA 1
ATOM 3384 C C . GLN A 1 423 ? -15.791 -27.422 34.886 1.00 84.94 423 GLN A C 1
ATOM 3386 O O . GLN A 1 423 ? -16.562 -28.174 35.485 1.00 84.94 423 GLN A O 1
ATOM 3391 N N . GLU A 1 424 ? -14.662 -26.985 35.459 1.00 87.38 424 GLU A N 1
ATOM 3392 C CA . GLU A 1 424 ? -14.303 -27.328 36.834 1.00 87.38 424 GLU A CA 1
ATOM 3393 C C . GLU A 1 424 ? -15.374 -26.852 37.825 1.00 87.38 424 GLU A C 1
ATOM 3395 O O . GLU A 1 424 ? -15.817 -25.701 37.811 1.00 87.38 424 GLU A O 1
ATOM 3400 N N . SER A 1 425 ? -15.771 -27.739 38.742 1.00 81.38 425 SER A N 1
ATOM 3401 C CA . SER A 1 425 ? -16.911 -27.518 39.642 1.00 81.38 425 SER A CA 1
ATOM 3402 C C . SER A 1 425 ? -16.778 -26.279 40.532 1.00 81.38 425 SER A C 1
ATOM 3404 O O . SER A 1 425 ? -17.791 -25.718 40.942 1.00 81.38 425 SER A O 1
ATOM 3406 N N . PHE A 1 426 ? -15.548 -25.838 40.815 1.00 83.12 426 PHE A N 1
ATOM 3407 C CA . PHE A 1 426 ? -15.271 -24.625 41.587 1.00 83.12 426 PHE A CA 1
ATOM 3408 C C . PHE A 1 426 ? -15.724 -23.342 40.869 1.00 83.12 426 PHE A C 1
ATOM 3410 O O . PHE A 1 426 ? -16.227 -22.428 41.517 1.00 83.12 426 PHE A O 1
ATOM 3417 N N . PHE A 1 427 ? -15.629 -23.294 39.537 1.00 81.12 427 PHE A N 1
ATOM 3418 C CA . PHE A 1 427 ? -16.048 -22.139 38.738 1.00 81.12 427 PHE A CA 1
ATOM 3419 C C . PHE A 1 427 ? -17.558 -22.130 38.440 1.00 81.12 427 PHE A C 1
ATOM 3421 O O . PHE A 1 427 ? -18.111 -21.102 38.050 1.00 81.12 427 PHE A O 1
ATOM 3428 N N . SER A 1 428 ? -18.263 -23.250 38.656 1.00 79.19 428 SER A N 1
ATOM 3429 C CA . SER A 1 428 ? -19.697 -23.399 38.351 1.00 79.19 428 SER A CA 1
ATOM 3430 C C . SER A 1 428 ? -20.635 -22.291 38.878 1.00 79.19 428 SER A C 1
ATOM 3432 O O . SER A 1 428 ? -21.660 -22.077 38.225 1.00 79.19 428 SER A O 1
ATOM 3434 N N . PRO A 1 429 ? -20.378 -21.599 40.010 1.00 82.69 429 PRO A N 1
ATOM 3435 C CA . PRO A 1 429 ? -21.228 -20.494 40.466 1.00 82.69 429 PRO A CA 1
ATOM 3436 C C . PRO A 1 429 ? -21.089 -19.196 39.654 1.00 82.69 429 PRO A C 1
ATOM 3438 O O . PRO A 1 429 ? -21.984 -18.354 39.718 1.00 82.69 429 PRO A O 1
ATOM 3441 N N . THR A 1 430 ? -19.979 -19.003 38.932 1.00 80.50 430 THR A N 1
ATOM 3442 C CA . THR A 1 430 ? -19.623 -17.731 38.269 1.00 80.50 430 THR A CA 1
ATOM 3443 C C . THR A 1 430 ? -19.604 -17.816 36.740 1.00 80.50 430 THR A C 1
ATOM 3445 O O . THR A 1 430 ? -19.753 -16.794 36.069 1.00 80.50 430 THR A O 1
ATOM 3448 N N . ILE A 1 431 ? -19.465 -19.016 36.174 1.00 82.06 431 ILE A N 1
ATOM 3449 C CA . ILE A 1 431 ? -19.358 -19.244 34.724 1.00 82.06 431 ILE A CA 1
ATOM 3450 C C . ILE A 1 431 ? -20.712 -19.325 34.007 1.00 82.06 431 ILE A C 1
ATOM 3452 O O . ILE A 1 431 ? -21.724 -19.782 34.539 1.00 82.06 431 ILE A O 1
ATOM 3456 N N . GLY A 1 432 ? -20.730 -18.884 32.747 1.00 77.94 432 GLY A N 1
ATOM 3457 C CA . GLY A 1 432 ? -21.910 -18.957 31.884 1.00 77.94 432 GLY A CA 1
ATOM 3458 C C . GLY A 1 432 ? -22.230 -20.383 31.417 1.00 77.94 432 GLY A C 1
ATOM 3459 O O . GLY A 1 432 ? -21.373 -21.255 31.392 1.00 77.94 432 GLY A O 1
ATOM 3460 N N . LYS A 1 433 ? -23.467 -20.619 30.960 1.00 76.56 433 LYS A N 1
ATOM 3461 C CA . LYS A 1 433 ? -23.954 -21.959 30.555 1.00 76.56 433 LYS A CA 1
ATOM 3462 C C . LYS A 1 433 ? -23.320 -22.543 29.277 1.00 76.56 433 LYS A C 1
ATOM 3464 O O . LYS A 1 433 ? -23.552 -23.708 28.977 1.00 76.56 433 LYS A O 1
ATOM 3469 N N . ASN A 1 434 ? -22.564 -21.749 28.517 1.00 76.94 434 ASN A N 1
ATOM 3470 C CA . ASN A 1 434 ? -22.092 -22.079 27.166 1.00 76.94 434 ASN A CA 1
ATOM 3471 C C . ASN A 1 434 ? -20.556 -22.185 27.121 1.00 76.94 434 ASN A C 1
ATOM 3473 O O . ASN A 1 434 ? -19.892 -21.386 26.462 1.00 76.94 434 ASN A O 1
ATOM 3477 N N . ILE A 1 435 ? -19.991 -23.140 27.860 1.00 78.31 435 ILE A N 1
ATOM 3478 C CA . ILE A 1 435 ? -18.538 -23.337 27.974 1.00 78.31 435 ILE A CA 1
ATOM 3479 C C . ILE A 1 435 ? -18.050 -24.288 26.879 1.00 78.31 435 ILE A C 1
ATOM 3481 O O . ILE A 1 435 ? -18.599 -25.376 26.711 1.00 78.31 435 ILE A O 1
ATOM 3485 N N . LEU A 1 436 ? -16.999 -23.888 26.159 1.00 78.50 436 LEU A N 1
ATOM 3486 C CA . LEU A 1 436 ? -16.433 -24.637 25.027 1.00 78.50 436 LEU A CA 1
ATOM 3487 C C . LEU A 1 436 ? -15.267 -25.569 25.401 1.00 78.50 436 LEU A C 1
ATOM 3489 O O . LEU A 1 436 ? -14.804 -26.332 24.554 1.00 78.50 436 LEU A O 1
ATOM 3493 N N . HIS A 1 437 ? -14.756 -25.493 26.631 1.00 82.19 437 HIS A N 1
ATOM 3494 C CA . HIS A 1 437 ? -13.557 -26.210 27.069 1.00 82.19 437 HIS A CA 1
ATOM 3495 C C . HIS A 1 437 ? -13.848 -27.085 28.290 1.00 82.19 437 HIS A C 1
ATOM 3497 O O . HIS A 1 437 ? -14.657 -26.725 29.137 1.00 82.19 437 HIS A O 1
ATOM 3503 N N . THR A 1 438 ? -13.184 -28.237 28.386 1.00 83.06 438 THR A N 1
ATOM 3504 C CA . THR A 1 438 ? -13.312 -29.127 29.552 1.00 83.06 438 THR A CA 1
ATOM 3505 C C . THR A 1 438 ? -12.517 -28.600 30.742 1.00 83.06 438 THR A C 1
ATOM 3507 O O . THR A 1 438 ? -13.029 -28.591 31.856 1.00 83.06 438 THR A O 1
ATOM 3510 N N . ASN A 1 439 ? -11.299 -28.112 30.483 1.00 87.50 439 ASN A N 1
ATOM 3511 C CA . ASN A 1 439 ? -10.354 -27.643 31.492 1.00 87.50 439 ASN A CA 1
ATOM 3512 C C . ASN A 1 439 ? -9.950 -26.192 31.208 1.00 87.50 439 ASN A C 1
ATOM 3514 O O . ASN A 1 439 ? -9.858 -25.781 30.044 1.00 87.50 439 ASN A O 1
ATOM 3518 N N . SER A 1 440 ? -9.664 -25.457 32.273 1.00 89.25 440 SER A N 1
ATOM 3519 C CA . SER A 1 440 ? -9.101 -24.116 32.243 1.00 89.25 440 SER A CA 1
ATOM 3520 C C . SER A 1 440 ? -7.622 -24.132 31.837 1.00 89.25 440 SER A C 1
ATOM 3522 O O . SER A 1 440 ? -6.918 -25.124 32.038 1.00 89.25 440 SER A O 1
ATOM 3524 N N . ASN A 1 441 ? -7.142 -23.036 31.247 1.00 89.12 441 ASN A N 1
ATOM 3525 C CA . ASN A 1 441 ? -5.707 -22.782 31.066 1.00 89.12 441 ASN A CA 1
ATOM 3526 C C . ASN A 1 441 ? -5.154 -21.923 32.221 1.00 89.12 441 ASN A C 1
ATOM 3528 O O . ASN A 1 441 ? -5.906 -21.540 33.120 1.00 89.12 441 ASN A O 1
ATOM 3532 N N . ASP A 1 442 ? -3.856 -21.612 32.218 1.00 89.69 442 ASP A N 1
ATOM 3533 C CA . ASP A 1 442 ? -3.239 -20.814 33.287 1.00 89.69 442 ASP A CA 1
ATOM 3534 C C . ASP A 1 442 ? -3.846 -19.402 33.342 1.00 89.69 442 ASP A C 1
ATOM 3536 O O . ASP A 1 442 ? -4.342 -18.974 34.383 1.00 89.69 442 ASP A O 1
ATOM 3540 N N . ASN A 1 443 ? -3.960 -18.730 32.190 1.00 88.38 443 ASN A N 1
ATOM 3541 C CA . ASN A 1 443 ? -4.649 -17.438 32.079 1.00 88.38 443 ASN A CA 1
ATOM 3542 C C . ASN A 1 443 ? -6.106 -17.470 32.591 1.00 88.38 443 ASN A C 1
ATOM 3544 O O . ASN A 1 443 ? -6.601 -16.474 33.117 1.00 88.38 443 ASN A O 1
ATOM 3548 N N . GLY A 1 444 ? -6.808 -18.592 32.418 1.00 87.81 444 GLY A N 1
ATOM 3549 C CA . GLY A 1 444 ? -8.173 -18.792 32.906 1.00 87.81 444 GLY A CA 1
ATOM 3550 C C . GLY A 1 444 ? -8.259 -19.127 34.393 1.00 87.81 444 GLY A C 1
ATOM 3551 O O . GLY A 1 444 ? -9.268 -18.833 35.015 1.00 87.81 444 GLY A O 1
ATOM 3552 N N . SER A 1 445 ? -7.198 -19.684 34.975 1.00 87.31 445 SER A N 1
ATOM 3553 C CA . SER A 1 445 ? -7.103 -19.956 36.417 1.00 87.31 445 SER A CA 1
ATOM 3554 C C . SER A 1 445 ? -6.697 -18.715 37.226 1.00 87.31 445 SER A C 1
ATOM 3556 O O . SER A 1 445 ? -6.859 -18.690 38.444 1.00 87.31 445 SER A O 1
ATOM 3558 N N . ARG A 1 446 ? -6.148 -17.699 36.545 1.00 87.31 446 ARG A N 1
ATOM 3559 C CA . ARG A 1 446 ? -5.705 -16.403 37.089 1.00 87.31 446 ARG A CA 1
ATOM 3560 C C . ARG A 1 446 ? -6.756 -15.284 36.978 1.00 87.31 446 ARG A C 1
ATOM 3562 O O . ARG A 1 446 ? -6.499 -14.188 37.473 1.00 87.31 446 ARG A O 1
ATOM 3569 N N . LEU A 1 447 ? -7.870 -15.529 36.279 1.00 83.56 447 LEU A N 1
ATOM 3570 C CA . LEU A 1 447 ? -8.961 -14.577 36.016 1.00 83.56 447 LEU A CA 1
ATOM 3571 C C . LEU A 1 447 ? -10.169 -14.834 36.929 1.00 83.56 447 LEU A C 1
ATOM 3573 O O . LEU A 1 447 ? -10.772 -13.824 37.353 1.00 83.56 447 LEU A O 1
#

InterPro domains:
  IPR019012 RNA cap guanine-N2 methyltransferase [PF09445] (79-242)
  IPR029063 S-adenosyl-L-methionine-dependent methyltransferase superfamily [G3DSA:3.40.50.150] (28-252)
  IPR029063 S-adenosyl-L-methionine-dependent methyltransferase superfamily [SSF53335] (38-226)
  IPR036691 Endonuclease/exonuclease/phosphatase superfamily [G3DSA:3.60.10.10] (309-447)
  IPR036691 Endonuclease/exonuclease/phosphatase superfamily [SSF56219] (326-425)

Foldseek 3Di:
DDDDDDDDDDDDDDDDDDPDDPVCQVVVLCVVQLVLVLVQCQLPVCRVLPQADDSVCSQQRDGLLVLLVLLQVCQPWAEEEEADCQLNSNVLNVLVRHPRHQYEYEYADPDDDDDDQPDVVLSLLSNLSNSVSSVRSVSYHYDYYHCLVVQLPAATAEYAYEFDQPGPPQVVDQARECCSQNPVDGSHNLSVLLSRLNHHQKYKYWAALRYDPVRNVVSLVVSAFQEKEKEQEDEPNHGDTMIIITGHDPPPDSDHRHYYYYYDYRPSPPPDVVVSVVVPPVDPPVVLVSNLVSQPSRPPPVVPPPPQKDKDAWGAADDAWHDDVFWIKGFDAPPRTTRITMIHGNVQVVQWDDWADPYSFKIWTWGDDPPAIAIEIEGDADAQPDDPVRNCVRLVVVVVVVVVDDPRHHYHYDYHQNKQDAPPPVCVVPDDPDHPHHHIGPSNVSD

Organism: NCBI:txid143950

Radius of gyration: 27.66 Å; chains: 1; bounding box: 62×80×75 Å

pLDDT: mean 73.21, std 19.94, range [20.38, 95.12]

Sequence (447 aa):
MVQLAPTADSTSGPGTELGPSKADTQECTLNRTYKYWKLRFSLFSKFDEEVMLDEASMYSVCPEVLAQHIAKRCTSFGTVLDPFCGTGVNVIQLALTCDHSKLVHTTIEHNRLGSKIDLDSKKIALAKKNAEVYGVAHRIDFKGGNSFLVAANLKVDAVVASPPWGGSGYERRAKFDARDLCGRETDGMAAFIRMARAVAPKVVLHVPKNIDKSQYLQMAMDEGFSRIQYESVWIDKKPNCMNLYLTRNDTNARGIPVQTSKLVQPDNPSSNKQQIERLRTEDKFMYKSYLNKIIFVLPKYENYKNSSICTFTYFQFFPHKIFAEKYFFFFGGLDHQAVVGFVVNDKLLPNVKRFEVINDRICYLELEFKRYNLVIINGYAPIEDKNEDIKNEFYEKLDTICDLLPNNKVKIILGDYNAKIGQESFFSPTIGKNILHTNSNDNGSRL

Secondary structure (DSSP, 8-state):
----------PPPPP---PPPHHHHHHHHHHHHHHHHTTHHHH-TTTTTT----HHHHHHPPPHHHHHHHHHHTTT-SSEEES--TTSHHHHHHHHH-TT--EEEE------SSS--TTHHHHHHHHHHHHHHTT-GGGEEEE-S-HHHHGGG---SEEEE-----STTGGGSSSB-GGGTTTTSTTTHHHHHHHHHHH-SEEEEEEETTB-HHHHHHHHHHTTEEEEEEEEEEETTEEEEEEEEEEE-TT-S-PPPEEEEEEE------TTHHHHHHH----HHHHHHHHHHHHHSSTTGGGGTT-SEEEEEEE--SSSEEEETTEEEEEE-STT-EEEEEEEEGGGGGGEEEEEE-SSSEEEEEEE-SS-EEEEEEEEPPPTTS-HHHHHHHHHHHHHHHHHS-TTEEEEEEEE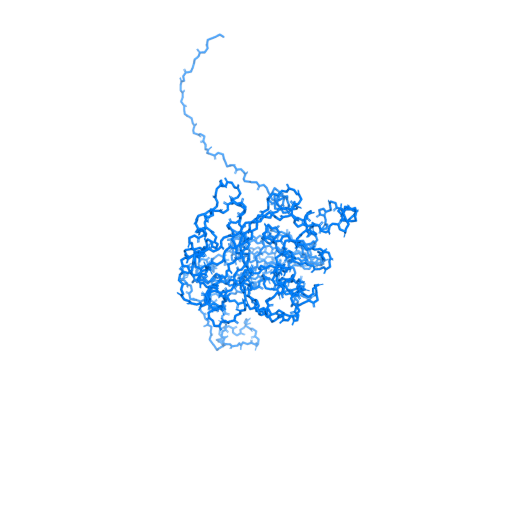--PPP---TTTTTTS-S----SS--HHHH--